Protein AF-0000000068983207 (afdb_homodimer)

Organism: NCBI:txid743974

Sequence (428 aa):
MNTSAKAQSQTPKFISFEGTEGVGKTTAIDGFCRYLTSQGIEHVRTREPGGADVAEVVREILLNKNNTLHDDTELLLMFAARADHLHKTILPALAAGKWVVCDRFIDSTVAYQGFGRFDGDAAALHKIELLIANFVPRLPDVTLWLDLDVATGMARAAKRSQADRFESLDTSFFDRVYQGLLHQFNHAPTRIRRIDAIGETDEVLARIIGAVGVMNTSAKAQSQTPKFISFEGTEGVGKTTAIDGFCRYLTSQGIEHVRTREPGGADVAEVVREILLNKNNTLHDDTELLLMFAARADHLHKTILPALAAGKWVVCDRFIDSTVAYQGFGRFDGDAAALHKIELLIANFVPRLPDVTLWLDLDVATGMARAAKRSQADRFESLDTSFFDRVYQGLLHQFNHAPTRIRRIDAIGETDEVLARIIGAVGV

Structure (mmCIF, N/CA/C/O backbone):
data_AF-0000000068983207-model_v1
#
loop_
_entity.id
_entity.type
_entity.pdbx_description
1 polymer 'Thymidylate kinase'
#
loop_
_atom_site.group_PDB
_atom_site.id
_atom_site.type_symbol
_atom_site.label_atom_id
_atom_site.label_alt_id
_atom_site.label_comp_id
_atom_site.label_asym_id
_atom_site.label_entity_id
_atom_site.label_seq_id
_atom_site.pdbx_PDB_ins_code
_atom_site.Cartn_x
_atom_site.Cartn_y
_atom_site.Cartn_z
_atom_site.occupancy
_atom_site.B_iso_or_equiv
_atom_site.auth_seq_id
_atom_site.auth_comp_id
_atom_site.auth_asym_id
_atom_site.auth_atom_id
_atom_site.pdbx_PDB_model_num
ATOM 1 N N . MET A 1 1 ? 33.469 45.906 9.492 1 32.06 1 MET A N 1
ATOM 2 C CA . MET A 1 1 ? 33.281 44.688 10.273 1 32.06 1 MET A CA 1
ATOM 3 C C . MET A 1 1 ? 31.906 44.062 10.008 1 32.06 1 MET A C 1
ATOM 5 O O . MET A 1 1 ? 30.891 44.562 10.5 1 32.06 1 MET A O 1
ATOM 9 N N . ASN A 1 2 ? 31.625 43.719 8.766 1 32.72 2 ASN A N 1
ATOM 10 C CA . ASN A 1 2 ? 30.438 43.188 8.086 1 32.72 2 ASN A CA 1
ATOM 11 C C . ASN A 1 2 ? 29.891 41.938 8.773 1 32.72 2 ASN A C 1
ATOM 13 O O . ASN A 1 2 ? 30.516 40.875 8.734 1 32.72 2 ASN A O 1
ATOM 17 N N . THR A 1 3 ? 29.344 42.094 10.031 1 34.56 3 THR A N 1
ATOM 18 C CA . THR A 1 3 ? 28.734 41.062 10.82 1 34.56 3 THR A CA 1
ATOM 19 C C . THR A 1 3 ? 27.812 40.188 9.945 1 34.56 3 THR A C 1
ATOM 21 O O . THR A 1 3 ? 26.812 40.656 9.43 1 34.56 3 THR A O 1
ATOM 24 N N . SER A 1 4 ? 28.406 39.438 9.109 1 37.59 4 SER A N 1
ATOM 25 C CA . SER A 1 4 ? 27.625 38.406 8.43 1 37.59 4 SER A CA 1
ATOM 26 C C . SER A 1 4 ? 26.656 37.719 9.391 1 37.59 4 SER A C 1
ATOM 28 O O . SER A 1 4 ? 27.078 37.156 10.398 1 37.59 4 SER A O 1
ATOM 30 N N . ALA A 1 5 ? 25.578 38.312 9.805 1 33.5 5 ALA A N 1
ATOM 31 C CA . ALA A 1 5 ? 24.516 37.594 10.508 1 33.5 5 ALA A CA 1
ATOM 32 C C . ALA A 1 5 ? 24.469 36.125 10.102 1 33.5 5 ALA A C 1
ATOM 34 O O . ALA A 1 5 ? 24.125 35.812 8.961 1 33.5 5 ALA A O 1
ATOM 35 N N . LYS A 1 6 ? 25.344 35.312 10.477 1 43 6 LYS A N 1
ATOM 36 C CA . LYS A 1 6 ? 25.188 33.875 10.398 1 43 6 LYS A CA 1
ATOM 37 C C . LYS A 1 6 ? 23.734 33.469 10.594 1 43 6 LYS A C 1
ATOM 39 O O . LYS A 1 6 ? 23.172 33.688 11.664 1 43 6 LYS A O 1
ATOM 44 N N . ALA A 1 7 ? 22.875 33.531 9.547 1 41.88 7 ALA A N 1
ATOM 45 C CA . ALA A 1 7 ? 21.531 32.969 9.609 1 41.88 7 ALA A CA 1
ATOM 46 C C . ALA A 1 7 ? 21.453 31.891 10.688 1 41.88 7 ALA A C 1
ATOM 48 O O . ALA A 1 7 ? 22.234 30.938 10.68 1 41.88 7 ALA A O 1
ATOM 49 N N . GLN A 1 8 ? 21.234 32.125 11.891 1 45.5 8 GLN A N 1
ATOM 50 C CA . GLN A 1 8 ? 21.078 31.125 12.953 1 45.5 8 GLN A CA 1
ATOM 51 C C . GLN A 1 8 ? 20.469 29.828 12.414 1 45.5 8 GLN A C 1
ATOM 53 O O . GLN A 1 8 ? 19.359 29.828 11.883 1 45.5 8 GLN A O 1
ATOM 58 N N . SER A 1 9 ? 21.266 28.953 11.789 1 53.84 9 SER A N 1
ATOM 59 C CA . SER A 1 9 ? 20.969 27.688 11.117 1 53.84 9 SER A CA 1
ATOM 60 C C . SER A 1 9 ? 19.875 26.906 11.844 1 53.84 9 SER A C 1
ATOM 62 O O . SER A 1 9 ? 20.109 26.344 12.914 1 53.84 9 SER A O 1
ATOM 64 N N . GLN A 1 10 ? 18.594 27.359 12.008 1 70.38 10 GLN A N 1
ATOM 65 C CA . GLN A 1 10 ? 17.484 26.672 12.688 1 70.38 10 GLN A CA 1
ATOM 66 C C . GLN A 1 10 ? 17.266 25.281 12.102 1 70.38 10 GLN A C 1
ATOM 68 O O . GLN A 1 10 ? 17.438 25.062 10.898 1 70.38 10 GLN A O 1
ATOM 73 N N . THR A 1 11 ? 17.328 24.156 12.969 1 90 11 THR A N 1
ATOM 74 C CA . THR A 1 11 ? 16.984 22.781 12.609 1 90 11 THR A CA 1
ATOM 75 C C . THR A 1 11 ? 15.672 22.734 11.836 1 90 11 THR A C 1
ATOM 77 O O . THR A 1 11 ? 14.672 23.312 12.258 1 90 11 THR A O 1
ATOM 80 N N . PRO A 1 12 ? 15.719 22.25 10.609 1 96.38 12 PRO A N 1
ATOM 81 C CA . PRO A 1 12 ? 14.484 22.172 9.82 1 96.38 12 PRO A CA 1
ATOM 82 C C . PRO A 1 12 ? 13.375 21.406 10.539 1 96.38 12 PRO A C 1
ATOM 84 O O . PRO A 1 12 ? 13.641 20.422 11.219 1 96.38 12 PRO A O 1
ATOM 87 N N . LYS A 1 13 ? 12.203 21.922 10.367 1 97.88 13 LYS A N 1
ATOM 88 C CA . LYS A 1 13 ? 11.055 21.281 10.992 1 97.88 13 LYS A CA 1
ATOM 89 C C . LYS A 1 13 ? 10.125 20.656 9.953 1 97.88 13 LYS A C 1
ATOM 91 O O . LYS A 1 13 ? 9.914 21.234 8.883 1 97.88 13 LYS A O 1
ATOM 96 N N . PHE A 1 14 ? 9.633 19.531 10.242 1 98.81 14 PHE A N 1
ATOM 97 C CA . PHE A 1 14 ? 8.523 18.922 9.523 1 98.81 14 PHE A CA 1
ATOM 98 C C . PHE A 1 14 ? 7.203 19.188 10.234 1 98.81 14 PHE A C 1
ATOM 100 O O . PHE A 1 14 ? 6.965 18.672 11.328 1 98.81 14 PHE A O 1
ATOM 107 N N . ILE A 1 15 ? 6.34 19.969 9.586 1 98.81 15 ILE A N 1
ATOM 108 C CA . ILE A 1 15 ? 5.086 20.406 10.195 1 98.81 15 ILE A CA 1
ATOM 109 C C . ILE A 1 15 ? 3.906 19.906 9.359 1 98.81 15 ILE A C 1
ATOM 111 O O . ILE A 1 15 ? 3.867 20.109 8.148 1 98.81 15 ILE A O 1
ATOM 115 N N . SER A 1 16 ? 3.004 19.219 9.992 1 98.88 16 SER A N 1
ATOM 116 C CA . SER A 1 16 ? 1.784 18.828 9.289 1 98.88 16 SER A CA 1
ATOM 117 C C . SER A 1 16 ? 0.574 19.578 9.828 1 98.88 16 SER A C 1
ATOM 119 O O . SER A 1 16 ? 0.555 19.984 10.992 1 98.88 16 SER A O 1
ATOM 121 N N . PHE A 1 17 ? -0.386 19.828 8.938 1 98.81 17 PHE A N 1
ATOM 122 C CA . PHE A 1 17 ? -1.668 20.422 9.297 1 98.81 17 PHE A CA 1
ATOM 123 C C . PHE A 1 17 ? -2.789 19.391 9.203 1 98.81 17 PHE A C 1
ATOM 125 O O . PHE A 1 17 ? -2.869 18.641 8.227 1 98.81 17 PHE A O 1
ATOM 132 N N . GLU A 1 18 ? -3.594 19.359 10.211 1 98.75 18 GLU A N 1
ATOM 133 C CA . GLU A 1 18 ? -4.727 18.438 10.25 1 98.75 18 GLU A CA 1
ATOM 134 C C . GLU A 1 18 ? -6.027 19.172 10.57 1 98.75 18 GLU A C 1
ATOM 136 O O . GLU A 1 18 ? -6 20.281 11.117 1 98.75 18 GLU A O 1
ATOM 141 N N . GLY A 1 19 ? -7.102 18.547 10.273 1 97.25 19 GLY A N 1
ATOM 142 C CA . GLY A 1 19 ? -8.438 19.062 10.516 1 97.25 19 GLY A CA 1
ATOM 143 C C . GLY A 1 19 ? -9.492 18.469 9.602 1 97.25 19 GLY A C 1
ATOM 144 O O . GLY A 1 19 ? -9.164 17.938 8.531 1 97.25 19 GLY A O 1
ATOM 145 N N . THR A 1 20 ? -10.734 18.547 10.031 1 94.69 20 THR A N 1
ATOM 146 C CA . THR A 1 20 ? -11.844 18.078 9.211 1 94.69 20 THR A CA 1
ATOM 147 C C . THR A 1 20 ? -12.156 19.078 8.102 1 94.69 20 THR A C 1
ATOM 149 O O . THR A 1 20 ? -11.359 19.969 7.828 1 94.69 20 THR A O 1
ATOM 152 N N . GLU A 1 21 ? -13.172 18.891 7.398 1 90.31 21 GLU A N 1
ATOM 153 C CA . GLU A 1 21 ? -13.539 19.719 6.258 1 90.31 21 GLU A CA 1
ATOM 154 C C . GLU A 1 21 ? -13.906 21.141 6.707 1 90.31 21 GLU A C 1
ATOM 156 O O . GLU A 1 21 ? -14.562 21.312 7.738 1 90.31 21 GLU A O 1
ATOM 161 N N . GLY A 1 22 ? -13.438 22.109 5.977 1 91.62 22 GLY A N 1
ATOM 162 C CA . GLY A 1 22 ? -13.891 23.484 6.148 1 91.62 22 GLY A CA 1
ATOM 163 C C . GLY A 1 22 ? -13.242 24.188 7.324 1 91.62 22 GLY A C 1
ATOM 164 O O . GLY A 1 22 ? -13.656 25.281 7.703 1 91.62 22 GLY A O 1
ATOM 165 N N . VAL A 1 23 ? -12.227 23.625 7.863 1 94.94 23 VAL A N 1
ATOM 166 C CA . VAL A 1 23 ? -11.641 24.203 9.07 1 94.94 23 VAL A CA 1
ATOM 167 C C . VAL A 1 23 ? -10.719 25.359 8.703 1 94.94 23 VAL A C 1
ATOM 169 O O . VAL A 1 23 ? -10.242 26.078 9.578 1 94.94 23 VAL A O 1
ATOM 172 N N . GLY A 1 24 ? -10.383 25.516 7.441 1 94.81 24 GLY A N 1
ATOM 173 C CA . GLY A 1 24 ? -9.57 26.641 6.992 1 94.81 24 GLY A CA 1
ATOM 174 C C . GLY A 1 24 ? -8.102 26.297 6.859 1 94.81 24 GLY A C 1
ATOM 175 O O . GLY A 1 24 ? -7.234 27.141 7.062 1 94.81 24 GLY A O 1
ATOM 176 N N . LYS A 1 25 ? -7.766 25.016 6.57 1 96.38 25 LYS A N 1
ATOM 177 C CA . LYS A 1 25 ? -6.383 24.562 6.48 1 96.38 25 LYS A CA 1
ATOM 178 C C . LYS A 1 25 ? -5.625 25.312 5.391 1 96.38 25 LYS A C 1
ATOM 180 O O . LYS A 1 25 ? -4.496 25.766 5.605 1 96.38 25 LYS A O 1
ATOM 185 N N . THR A 1 26 ? -6.242 25.422 4.188 1 96.62 26 THR A N 1
ATOM 186 C CA . THR A 1 26 ? -5.57 26.062 3.061 1 96.62 26 THR A CA 1
ATOM 187 C C . THR A 1 26 ? -5.164 27.5 3.412 1 96.62 26 THR A C 1
ATOM 189 O O . THR A 1 26 ? -4.016 27.891 3.193 1 96.62 26 THR A O 1
ATOM 192 N N . THR A 1 27 ? -6.09 28.25 3.949 1 96.88 27 THR A N 1
ATOM 193 C CA . THR A 1 27 ? -5.828 29.625 4.352 1 96.88 27 THR A CA 1
ATOM 194 C C . THR A 1 27 ? -4.738 29.688 5.418 1 96.88 27 THR A C 1
ATOM 196 O O . THR A 1 27 ? -3.834 30.516 5.348 1 96.88 27 THR A O 1
ATOM 199 N N . ALA A 1 28 ? -4.863 28.828 6.383 1 97.88 28 ALA A N 1
ATOM 200 C CA . ALA A 1 28 ? -3.893 28.781 7.473 1 97.88 28 ALA A CA 1
ATOM 201 C C . ALA A 1 28 ? -2.494 28.453 6.953 1 97.88 28 ALA A C 1
ATOM 203 O O . ALA A 1 28 ? -1.518 29.109 7.328 1 97.88 28 ALA A O 1
ATOM 204 N N . ILE A 1 29 ? -2.361 27.453 6.09 1 98.56 29 ILE A N 1
ATOM 205 C CA . ILE A 1 29 ? -1.082 27.016 5.539 1 98.56 29 ILE A CA 1
ATOM 206 C C . ILE A 1 29 ? -0.483 28.125 4.684 1 98.56 29 ILE A C 1
ATOM 208 O O . ILE A 1 29 ? 0.716 28.406 4.762 1 98.56 29 ILE A O 1
ATOM 212 N N . ASP A 1 30 ? -1.329 28.766 3.869 1 98.44 30 ASP A N 1
ATOM 213 C CA . ASP A 1 30 ? -0.879 29.891 3.057 1 98.44 30 ASP A CA 1
ATOM 214 C C . ASP A 1 30 ? -0.258 30.969 3.926 1 98.44 30 ASP A C 1
ATOM 216 O O . ASP A 1 30 ? 0.834 31.469 3.633 1 98.44 30 ASP A O 1
ATOM 220 N N . GLY A 1 31 ? -0.972 31.406 4.914 1 98.44 31 GLY A N 1
ATOM 221 C CA . GLY A 1 31 ? -0.479 32.406 5.832 1 98.44 31 GLY A CA 1
ATOM 222 C C . GLY A 1 31 ? 0.811 32.031 6.523 1 98.44 31 GLY A C 1
ATOM 223 O O . GLY A 1 31 ? 1.734 32.844 6.641 1 98.44 31 GLY A O 1
ATOM 224 N N . PHE A 1 32 ? 0.891 30.797 6.996 1 98.56 32 PHE A N 1
ATOM 225 C CA . PHE A 1 32 ? 2.066 30.297 7.703 1 98.56 32 PHE A CA 1
ATOM 226 C C . PHE A 1 32 ? 3.283 30.281 6.781 1 98.56 32 PHE A C 1
ATOM 228 O O . PHE A 1 32 ? 4.379 30.672 7.188 1 98.56 32 PHE A O 1
ATOM 235 N N . CYS A 1 33 ? 3.072 29.797 5.531 1 98.69 33 CYS A N 1
ATOM 236 C CA . CYS A 1 33 ? 4.16 29.781 4.562 1 98.69 33 CYS A CA 1
ATOM 237 C C . CYS A 1 33 ? 4.648 31.188 4.258 1 98.69 33 CYS A C 1
ATOM 239 O O . CYS A 1 33 ? 5.852 31.422 4.137 1 98.69 33 CYS A O 1
ATOM 241 N N . ARG A 1 34 ? 3.732 32.125 4.121 1 98.31 34 ARG A N 1
ATOM 242 C CA . ARG A 1 34 ? 4.125 33.531 3.934 1 98.31 34 ARG A CA 1
ATOM 243 C C . ARG A 1 34 ? 4.953 34.031 5.113 1 98.31 34 ARG A C 1
ATOM 245 O O . ARG A 1 34 ? 5.934 34.75 4.93 1 98.31 34 ARG A O 1
ATOM 252 N N . TYR A 1 35 ? 4.535 33.688 6.266 1 97.75 35 TYR A N 1
ATOM 253 C CA . TYR A 1 35 ? 5.266 34.062 7.469 1 97.75 35 TYR A CA 1
ATOM 254 C C . TYR A 1 35 ? 6.68 33.5 7.449 1 97.75 35 TYR A C 1
ATOM 256 O O . TYR A 1 35 ? 7.648 34.188 7.711 1 97.75 35 TYR A O 1
ATOM 264 N N . LEU A 1 36 ? 6.789 32.156 7.168 1 97.81 36 LEU A N 1
ATOM 265 C CA . LEU A 1 36 ? 8.102 31.547 7.098 1 97.81 36 LEU A CA 1
ATOM 266 C C . LEU A 1 36 ? 9.008 32.281 6.117 1 97.81 36 LEU A C 1
ATOM 268 O O . LEU A 1 36 ? 10.172 32.531 6.418 1 97.81 36 LEU A O 1
ATOM 272 N N . THR A 1 37 ? 8.43 32.594 4.969 1 97.88 37 THR A N 1
ATOM 273 C CA . THR A 1 37 ? 9.18 33.344 3.959 1 97.88 37 THR A CA 1
ATOM 274 C C . THR A 1 37 ? 9.664 34.688 4.508 1 97.88 37 THR A C 1
ATOM 276 O O . THR A 1 37 ? 10.812 35.062 4.301 1 97.88 37 THR A O 1
ATOM 279 N N . SER A 1 38 ? 8.812 35.375 5.203 1 97.31 38 SER A N 1
ATOM 280 C CA . SER A 1 38 ? 9.148 36.656 5.766 1 97.31 38 SER A CA 1
ATOM 281 C C . SER A 1 38 ? 10.258 36.531 6.809 1 97.31 38 SER A C 1
ATOM 283 O O . SER A 1 38 ? 10.992 37.5 7.055 1 97.31 38 SER A O 1
ATOM 285 N N . GLN A 1 39 ? 10.406 35.406 7.41 1 96.06 39 GLN A N 1
ATOM 286 C CA . GLN A 1 39 ? 11.43 35.156 8.414 1 96.06 39 GLN A CA 1
ATOM 287 C C . GLN A 1 39 ? 12.711 34.625 7.777 1 96.06 39 GLN A C 1
ATOM 289 O O . GLN A 1 39 ? 13.68 34.312 8.477 1 96.06 39 GLN A O 1
ATOM 294 N N . GLY A 1 40 ? 12.688 34.406 6.492 1 96.12 40 GLY A N 1
ATOM 295 C CA . GLY A 1 40 ? 13.852 33.906 5.781 1 96.12 40 GLY A CA 1
ATOM 296 C C . GLY A 1 40 ? 14.039 32.406 5.945 1 96.12 40 GLY A C 1
ATOM 297 O O . GLY A 1 40 ? 15.148 31.891 5.785 1 96.12 40 GLY A O 1
ATOM 298 N N . ILE A 1 41 ? 12.977 31.703 6.34 1 96.88 41 ILE A N 1
ATOM 299 C CA . ILE A 1 41 ? 13.039 30.25 6.523 1 96.88 41 ILE A CA 1
ATOM 300 C C . ILE A 1 41 ? 12.656 29.547 5.227 1 96.88 41 ILE A C 1
ATOM 302 O O . ILE A 1 41 ? 11.516 29.656 4.77 1 96.88 41 ILE A O 1
ATOM 306 N N . GLU A 1 42 ? 13.625 28.906 4.602 1 97.94 42 GLU A N 1
ATOM 307 C CA . GLU A 1 42 ? 13.344 28.109 3.406 1 97.94 42 GLU A CA 1
ATOM 308 C C . GLU A 1 42 ? 12.445 26.922 3.727 1 97.94 42 GLU A C 1
ATOM 310 O O . GLU A 1 42 ? 12.617 26.266 4.75 1 97.94 42 GLU A O 1
ATOM 315 N N . HIS A 1 43 ? 11.422 26.719 2.875 1 98.5 43 HIS A N 1
ATOM 316 C CA . HIS A 1 43 ? 10.484 25.641 3.162 1 98.5 43 HIS A CA 1
ATOM 317 C C . HIS A 1 43 ? 9.859 25.094 1.879 1 98.5 43 HIS A C 1
ATOM 319 O O . HIS A 1 43 ? 9.906 25.75 0.835 1 98.5 43 HIS A O 1
ATOM 325 N N . VAL A 1 44 ? 9.391 23.828 1.979 1 98.75 44 VAL A N 1
ATOM 326 C CA . VAL A 1 44 ? 8.602 23.172 0.941 1 98.75 44 VAL A CA 1
ATOM 327 C C . VAL A 1 44 ? 7.164 22.984 1.423 1 98.75 44 VAL A C 1
ATOM 329 O O . VAL A 1 44 ? 6.934 22.531 2.543 1 98.75 44 VAL A O 1
ATOM 332 N N . ARG A 1 45 ? 6.211 23.469 0.65 1 98.81 45 ARG A N 1
ATOM 333 C CA . ARG A 1 45 ? 4.797 23.188 0.885 1 98.81 45 ARG A CA 1
ATOM 334 C C . ARG A 1 45 ? 4.344 21.953 0.114 1 98.81 45 ARG A C 1
ATOM 336 O O . ARG A 1 45 ? 4.629 21.828 -1.078 1 98.81 45 ARG A O 1
ATOM 343 N N . THR A 1 46 ? 3.664 21.016 0.725 1 98.81 46 THR A N 1
ATOM 344 C CA . THR A 1 46 ? 3.223 19.781 0.075 1 98.81 46 THR A CA 1
ATOM 345 C C . THR A 1 46 ? 1.917 19.297 0.69 1 98.81 46 THR A C 1
ATOM 347 O O . THR A 1 46 ? 1.291 20 1.485 1 98.81 46 THR A O 1
ATOM 350 N N . ARG A 1 47 ? 1.442 18.125 0.202 1 98.69 47 ARG A N 1
ATOM 351 C CA . ARG A 1 47 ? 0.1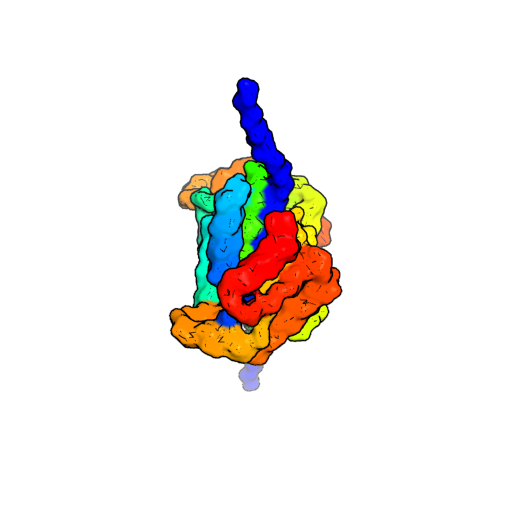6 17.594 0.663 1 98.69 47 ARG A CA 1
ATOM 352 C C . ARG A 1 47 ? 0.084 16.094 0.47 1 98.69 47 ARG A C 1
ATOM 354 O O . ARG A 1 47 ? 0.77 15.531 -0.39 1 98.69 47 ARG A O 1
ATOM 361 N N . GLU A 1 48 ? -0.785 15.516 1.341 1 98.44 48 GLU A N 1
ATOM 362 C CA . GLU A 1 48 ? -1.113 14.102 1.166 1 98.44 48 GLU A CA 1
ATOM 363 C C . GLU A 1 48 ? -2.617 13.906 1.008 1 98.44 48 GLU A C 1
ATOM 365 O O . GLU A 1 48 ? -3.414 14.641 1.599 1 98.44 48 GLU A O 1
ATOM 370 N N . PRO A 1 49 ? -3.053 12.852 0.326 1 98.06 49 PRO A N 1
ATOM 371 C CA . PRO A 1 49 ? -2.17 12.102 -0.57 1 98.06 49 PRO A CA 1
ATOM 372 C C . PRO A 1 49 ? -1.649 12.945 -1.729 1 98.06 49 PRO A C 1
ATOM 374 O O . PRO A 1 49 ? -2.332 13.867 -2.18 1 98.06 49 PRO A O 1
ATOM 377 N N . GLY A 1 50 ? -0.516 12.688 -2.256 1 98.31 50 GLY A N 1
ATOM 378 C CA . GLY A 1 50 ? 0.17 13.445 -3.291 1 98.31 50 GLY A CA 1
ATOM 379 C C . GLY A 1 50 ? 1.571 13.867 -2.891 1 98.31 50 GLY A C 1
ATOM 380 O O . GLY A 1 50 ? 2.158 13.297 -1.968 1 98.31 50 GLY A O 1
ATOM 381 N N . GLY A 1 51 ? 2.113 14.852 -3.629 1 98.38 51 GLY A N 1
ATOM 382 C CA . GLY A 1 51 ? 3.357 15.484 -3.215 1 98.38 51 GLY A CA 1
ATOM 383 C C . GLY A 1 51 ? 4.57 14.938 -3.938 1 98.38 51 GLY A C 1
ATOM 384 O O . GLY A 1 51 ? 5.68 15.453 -3.779 1 98.38 51 GLY A O 1
ATOM 385 N N . ALA A 1 52 ? 4.398 13.898 -4.723 1 98.38 52 ALA A N 1
ATOM 386 C CA . ALA A 1 52 ? 5.43 13.32 -5.578 1 98.38 52 ALA A CA 1
ATOM 387 C C . ALA A 1 52 ? 4.812 12.641 -6.801 1 98.38 52 ALA A C 1
ATOM 389 O O . ALA A 1 52 ? 3.596 12.453 -6.863 1 98.38 52 ALA A O 1
ATOM 390 N N . ASP A 1 53 ? 5.57 12.289 -7.797 1 97.25 53 ASP A N 1
ATOM 391 C CA . ASP A 1 53 ? 5.062 11.859 -9.094 1 97.25 53 ASP A CA 1
ATOM 392 C C . ASP A 1 53 ? 4.148 10.648 -8.953 1 97.25 53 ASP A C 1
ATOM 394 O O . ASP A 1 53 ? 2.998 10.68 -9.398 1 97.25 53 ASP A O 1
ATOM 398 N N . VAL A 1 54 ? 4.609 9.586 -8.344 1 98 54 VAL A N 1
ATOM 399 C CA . VAL A 1 54 ? 3.803 8.383 -8.188 1 98 54 VAL A CA 1
ATOM 400 C C . VAL A 1 54 ? 2.664 8.648 -7.203 1 98 54 VAL A C 1
ATOM 402 O O . VAL A 1 54 ? 1.54 8.18 -7.406 1 98 54 VAL A O 1
ATOM 405 N N . ALA A 1 55 ? 2.965 9.383 -6.156 1 98.62 55 ALA A N 1
ATOM 406 C CA . ALA A 1 55 ? 1.948 9.727 -5.164 1 98.62 55 ALA A CA 1
ATOM 407 C C . ALA A 1 55 ? 0.772 10.453 -5.812 1 98.62 55 ALA A C 1
ATOM 409 O O . ALA A 1 55 ? -0.378 10.266 -5.41 1 98.62 55 ALA A O 1
ATOM 410 N N . GLU A 1 56 ? 1.023 11.297 -6.801 1 98.38 56 GLU A N 1
ATOM 411 C CA . GLU A 1 56 ? -0.043 12.023 -7.488 1 98.38 56 GLU A CA 1
ATOM 412 C C . GLU A 1 56 ? -0.917 11.07 -8.305 1 98.38 56 GLU A C 1
ATOM 414 O O . GLU A 1 56 ? -2.133 11.258 -8.391 1 98.38 56 GLU A O 1
ATOM 419 N N . VAL A 1 57 ? -0.324 10.109 -8.922 1 97.62 57 VAL A N 1
ATOM 420 C CA . VAL A 1 57 ? -1.087 9.109 -9.664 1 97.62 57 VAL A CA 1
ATOM 421 C C . VAL A 1 57 ? -1.984 8.328 -8.711 1 97.62 57 VAL A C 1
ATOM 423 O O . VAL A 1 57 ? -3.164 8.109 -8.992 1 97.62 57 VAL A O 1
ATOM 426 N N . VAL A 1 58 ? -1.399 7.953 -7.582 1 98.38 58 VAL A N 1
ATOM 427 C CA . VAL A 1 58 ? -2.156 7.195 -6.586 1 98.38 58 VAL A CA 1
ATOM 428 C C . VAL A 1 58 ? -3.283 8.062 -6.027 1 98.38 58 VAL A C 1
ATOM 430 O O . VAL A 1 58 ? -4.379 7.566 -5.762 1 98.38 58 VAL A O 1
ATOM 433 N N . ARG A 1 59 ? -3.002 9.344 -5.832 1 97.94 59 ARG A N 1
ATOM 434 C CA . ARG A 1 59 ? -4.023 10.289 -5.379 1 97.94 59 ARG A CA 1
ATOM 435 C C . ARG A 1 59 ? -5.246 10.25 -6.289 1 97.94 59 ARG A C 1
ATOM 437 O O . ARG A 1 59 ? -6.383 10.242 -5.809 1 97.94 59 ARG A O 1
ATOM 444 N N . GLU A 1 60 ? -4.992 10.195 -7.559 1 97.44 60 GLU A N 1
ATOM 445 C CA . GLU A 1 60 ? -6.098 10.141 -8.508 1 97.44 60 GLU A CA 1
ATOM 446 C C . GLU A 1 60 ? -6.949 8.891 -8.297 1 97.44 60 GLU A C 1
ATOM 448 O O . GLU A 1 60 ? -8.172 8.938 -8.422 1 97.44 60 GLU A O 1
ATOM 453 N N . ILE A 1 61 ? -6.309 7.793 -8.016 1 97.44 61 ILE A N 1
ATOM 454 C CA . ILE A 1 61 ? -7.031 6.555 -7.738 1 97.44 61 ILE A CA 1
ATOM 455 C C . ILE A 1 61 ? -7.887 6.723 -6.484 1 97.44 61 ILE A C 1
ATOM 457 O O . ILE A 1 61 ? -9.07 6.383 -6.484 1 97.44 61 ILE A O 1
ATOM 461 N N . LEU A 1 62 ? -7.312 7.262 -5.43 1 97.25 62 LEU A N 1
ATOM 462 C CA . LEU A 1 62 ? -7.93 7.375 -4.113 1 97.25 62 LEU A CA 1
ATOM 463 C C . LEU A 1 62 ? -9.125 8.328 -4.148 1 97.25 62 LEU A C 1
ATOM 465 O O . LEU A 1 62 ? -10.117 8.109 -3.457 1 97.25 62 LEU A O 1
ATOM 469 N N . LEU A 1 63 ? -8.984 9.383 -4.992 1 95.56 63 LEU A N 1
ATOM 470 C CA . LEU A 1 63 ? -9.984 10.445 -4.961 1 95.56 63 LEU A CA 1
ATOM 471 C C . LEU A 1 63 ? -11.078 10.195 -5.992 1 95.56 63 LEU A C 1
ATOM 473 O O . LEU A 1 63 ? -12.117 10.859 -5.977 1 95.56 63 LEU A O 1
ATOM 477 N N . ASN A 1 64 ? -10.844 9.203 -6.898 1 93.69 64 ASN A N 1
ATOM 478 C CA . ASN A 1 64 ? -11.805 8.906 -7.953 1 93.69 64 ASN A CA 1
ATOM 479 C C . ASN A 1 64 ? -13.102 8.336 -7.383 1 93.69 64 ASN A C 1
ATOM 481 O O . ASN A 1 64 ? -13.125 7.207 -6.887 1 93.69 64 ASN A O 1
ATOM 485 N N . LYS A 1 65 ? -14.203 8.992 -7.562 1 90.31 65 LYS A N 1
ATOM 486 C CA . LYS A 1 65 ? -15.5 8.633 -6.992 1 90.31 65 LYS A CA 1
ATOM 487 C C . LYS A 1 65 ? -16.047 7.355 -7.629 1 90.31 65 LYS A C 1
ATOM 489 O O . LYS A 1 65 ? -16.922 6.695 -7.062 1 90.31 65 LYS A O 1
ATOM 494 N N . ASN A 1 66 ? -15.578 7.062 -8.773 1 90.38 66 ASN A N 1
ATOM 495 C CA . ASN A 1 66 ? -16.062 5.887 -9.484 1 90.38 66 ASN A CA 1
ATOM 496 C C . ASN A 1 66 ? -15.375 4.613 -9 1 90.38 66 ASN A C 1
ATOM 498 O O . ASN A 1 66 ? -15.781 3.506 -9.359 1 90.38 66 ASN A O 1
ATOM 502 N N . ASN A 1 67 ? -14.359 4.773 -8.227 1 91.38 67 ASN A N 1
ATOM 503 C CA . ASN A 1 67 ? -13.656 3.605 -7.707 1 91.38 67 ASN A CA 1
ATOM 504 C C . ASN A 1 67 ? -14.297 3.092 -6.422 1 91.38 67 ASN A C 1
ATOM 506 O O . ASN A 1 67 ? -14.609 3.875 -5.523 1 91.38 67 ASN A O 1
ATOM 510 N N . THR A 1 68 ? -14.539 1.818 -6.43 1 91.88 68 THR A N 1
ATOM 511 C CA . THR A 1 68 ? -14.875 1.132 -5.188 1 91.88 68 THR A CA 1
ATOM 512 C C . THR A 1 68 ? -13.648 0.414 -4.621 1 91.88 68 THR A C 1
ATOM 514 O O . THR A 1 68 ? -13.102 -0.487 -5.262 1 91.88 68 THR A O 1
ATOM 517 N N . LEU A 1 69 ? -13.25 0.807 -3.471 1 96 69 LEU A N 1
ATOM 518 C CA . LEU A 1 69 ? -12.047 0.245 -2.867 1 96 69 LEU A CA 1
ATOM 519 C C . LEU A 1 69 ? -12.391 -0.532 -1.6 1 96 69 LEU A C 1
ATOM 521 O O . LEU A 1 69 ? -13.141 -0.049 -0.753 1 96 69 LEU A O 1
ATOM 525 N N . HIS A 1 70 ? -11.867 -1.755 -1.594 1 96.19 70 HIS A N 1
ATOM 526 C CA . HIS A 1 70 ? -11.852 -2.41 -0.292 1 96.19 70 HIS A CA 1
ATOM 527 C C . HIS A 1 70 ? -11.016 -1.62 0.713 1 96.19 70 HIS A C 1
ATOM 529 O O . HIS A 1 70 ? -10.055 -0.952 0.336 1 96.19 70 HIS A O 1
ATOM 535 N N . ASP A 1 71 ? -11.312 -1.696 2.029 1 95.25 71 ASP A N 1
ATOM 536 C CA . ASP A 1 71 ? -10.648 -0.933 3.082 1 95.25 71 ASP A CA 1
ATOM 537 C C . ASP A 1 71 ? -9.141 -1.203 3.09 1 95.25 71 ASP A C 1
ATOM 539 O O . ASP A 1 71 ? -8.344 -0.278 3.236 1 95.25 71 ASP A O 1
ATOM 543 N N . ASP A 1 72 ? -8.773 -2.469 2.916 1 97.38 72 ASP A N 1
ATOM 544 C CA . ASP A 1 72 ? -7.359 -2.824 2.885 1 97.38 72 ASP A CA 1
ATOM 545 C C . ASP A 1 72 ? -6.656 -2.174 1.695 1 97.38 72 ASP A C 1
ATOM 547 O O . ASP A 1 72 ? -5.523 -1.705 1.818 1 97.38 72 ASP A O 1
ATOM 551 N N . THR A 1 73 ? -7.332 -2.156 0.548 1 98.38 73 THR A N 1
ATOM 552 C CA . THR A 1 73 ? -6.766 -1.552 -0.653 1 98.38 73 THR A CA 1
ATOM 553 C C . THR A 1 73 ? -6.539 -0.056 -0.449 1 98.38 73 THR A C 1
ATOM 555 O O . THR A 1 73 ? -5.457 0.458 -0.742 1 98.38 73 THR A O 1
ATOM 558 N N . GLU A 1 74 ? -7.543 0.63 0.062 1 97.75 74 GLU A N 1
ATOM 559 C CA . GLU A 1 74 ? -7.445 2.064 0.319 1 97.75 74 GLU A CA 1
ATOM 560 C C . GLU A 1 74 ? -6.293 2.379 1.268 1 97.75 74 GLU A C 1
ATOM 562 O O . GLU A 1 74 ? -5.488 3.273 0.998 1 97.75 74 GLU A O 1
ATOM 567 N N . LEU A 1 75 ? -6.25 1.635 2.344 1 98.12 75 LEU A N 1
ATOM 568 C CA . LEU A 1 75 ? -5.227 1.866 3.355 1 98.12 75 LEU A CA 1
ATOM 569 C C . LEU A 1 75 ? -3.83 1.687 2.766 1 98.12 75 LEU A C 1
ATOM 571 O O . LEU A 1 75 ? -2.959 2.539 2.951 1 98.12 75 LEU A O 1
ATOM 575 N N . LEU A 1 76 ? -3.637 0.615 2.041 1 98.75 76 LEU A N 1
ATOM 576 C CA . LEU A 1 76 ? -2.334 0.321 1.456 1 98.75 76 LEU A CA 1
ATOM 577 C C . LEU A 1 76 ? -1.968 1.355 0.397 1 98.75 76 LEU A C 1
ATOM 579 O O . LEU A 1 76 ? -0.8 1.731 0.269 1 98.75 76 LEU A O 1
ATOM 583 N N . LEU A 1 77 ? -2.934 1.827 -0.38 1 98.75 77 LEU A N 1
ATOM 584 C CA . LEU A 1 77 ? -2.686 2.885 -1.354 1 98.75 77 LEU A CA 1
ATOM 585 C C . LEU A 1 77 ? -2.268 4.176 -0.657 1 98.75 77 LEU A C 1
A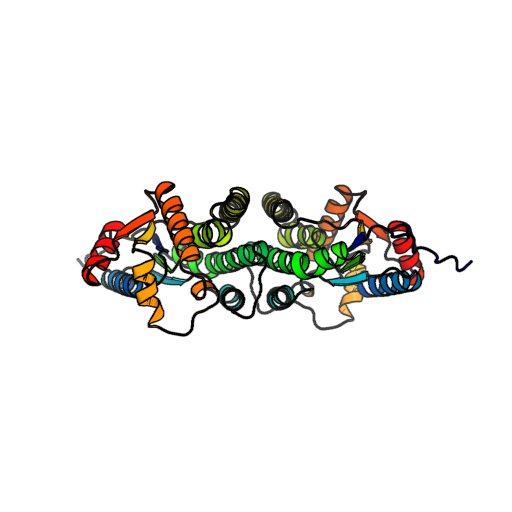TOM 587 O O . LEU A 1 77 ? -1.365 4.875 -1.124 1 98.75 77 LEU A O 1
ATOM 591 N N . MET A 1 78 ? -2.928 4.492 0.45 1 98.62 78 MET A N 1
ATOM 592 C CA . MET A 1 78 ? -2.557 5.68 1.218 1 98.62 78 MET A CA 1
ATOM 593 C C . MET A 1 78 ? -1.092 5.621 1.634 1 98.62 78 MET A C 1
ATOM 595 O O . MET A 1 78 ? -0.358 6.598 1.475 1 98.62 78 MET A O 1
ATOM 599 N N . PHE A 1 79 ? -0.661 4.508 2.074 1 98.88 79 PHE A N 1
ATOM 600 C CA . PHE A 1 79 ? 0.707 4.391 2.566 1 98.88 79 PHE A CA 1
ATOM 601 C C . PHE A 1 79 ? 1.694 4.309 1.409 1 98.88 79 PHE A C 1
ATOM 603 O O . PHE A 1 79 ? 2.836 4.758 1.528 1 98.88 79 PHE A O 1
ATOM 610 N N . ALA A 1 80 ? 1.237 3.715 0.281 1 98.81 80 ALA A N 1
ATOM 611 C CA . ALA A 1 80 ? 2.107 3.723 -0.892 1 98.81 80 ALA A CA 1
ATOM 612 C C . ALA A 1 80 ? 2.375 5.148 -1.369 1 98.81 80 ALA A C 1
ATOM 614 O O . ALA A 1 80 ? 3.516 5.504 -1.671 1 98.81 80 ALA A O 1
ATOM 615 N N . ALA A 1 81 ? 1.33 5.957 -1.451 1 98.81 81 ALA A N 1
ATOM 616 C CA . ALA A 1 81 ? 1.485 7.367 -1.806 1 98.81 81 ALA A CA 1
ATOM 617 C C . ALA A 1 81 ? 2.389 8.086 -0.809 1 98.81 81 ALA A C 1
ATOM 619 O O . ALA A 1 81 ? 3.266 8.859 -1.202 1 98.81 81 ALA A O 1
ATOM 620 N N . ARG A 1 82 ? 2.195 7.809 0.453 1 98.88 82 ARG A N 1
ATOM 621 C CA . ARG A 1 82 ? 2.979 8.445 1.508 1 98.88 82 ARG A CA 1
ATOM 622 C C . ARG A 1 82 ? 4.449 8.055 1.407 1 98.88 82 ARG A C 1
ATOM 624 O O . ARG A 1 82 ? 5.332 8.891 1.595 1 98.88 82 ARG A O 1
ATOM 631 N N . ALA A 1 83 ? 4.715 6.777 1.132 1 98.75 83 ALA A N 1
ATOM 632 C CA . ALA A 1 83 ? 6.102 6.344 0.987 1 98.75 83 ALA A CA 1
ATOM 633 C C . ALA A 1 83 ? 6.793 7.086 -0.156 1 98.75 83 ALA A C 1
ATOM 635 O O . ALA A 1 83 ? 7.93 7.539 -0.013 1 98.75 83 ALA A O 1
ATOM 636 N N . ASP A 1 84 ? 6.113 7.195 -1.237 1 98.75 84 ASP A N 1
ATOM 637 C CA . ASP A 1 84 ? 6.672 7.934 -2.367 1 98.75 84 ASP A CA 1
ATOM 638 C C . ASP A 1 84 ? 6.914 9.398 -2.002 1 98.75 84 ASP A C 1
ATOM 640 O O . ASP A 1 84 ? 7.977 9.945 -2.289 1 98.75 84 ASP A O 1
ATOM 644 N N . HIS A 1 85 ? 5.973 10.016 -1.403 1 98.88 85 HIS A N 1
ATOM 645 C CA . HIS A 1 85 ? 6.016 11.398 -0.958 1 98.88 85 HIS A CA 1
ATOM 646 C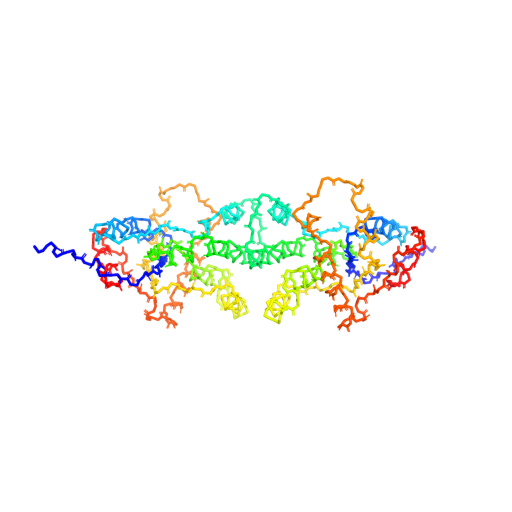 C . HIS A 1 85 ? 7.172 11.633 0.009 1 98.88 85 HIS A C 1
ATOM 648 O O . HIS A 1 85 ? 7.957 12.57 -0.166 1 98.88 85 HIS A O 1
ATOM 654 N N . LEU A 1 86 ? 7.293 10.75 1.002 1 98.81 86 LEU A N 1
ATOM 655 C CA . LEU A 1 86 ? 8.336 10.844 2.018 1 98.81 86 LEU A CA 1
ATOM 656 C C . LEU A 1 86 ? 9.719 10.781 1.383 1 98.81 86 LEU A C 1
ATOM 658 O O . LEU A 1 86 ? 10.555 11.656 1.624 1 98.81 86 LEU A O 1
ATOM 662 N N . HIS A 1 87 ? 9.914 9.867 0.53 1 98.56 87 HIS A N 1
ATOM 663 C CA . HIS A 1 87 ? 11.266 9.57 0.066 1 98.56 87 HIS A CA 1
ATOM 664 C C . HIS A 1 87 ? 11.68 10.516 -1.06 1 98.56 87 HIS A C 1
ATOM 666 O O . HIS A 1 87 ? 12.867 10.797 -1.234 1 98.56 87 HIS A O 1
ATOM 672 N N . LYS A 1 88 ? 10.695 11.078 -1.719 1 98.62 88 LYS A N 1
ATOM 673 C CA . LYS A 1 88 ? 11.055 11.898 -2.871 1 98.62 88 LYS A CA 1
ATOM 674 C C . LYS A 1 88 ? 10.945 13.383 -2.543 1 98.62 88 LYS A C 1
ATOM 676 O O . LYS A 1 88 ? 11.57 14.219 -3.205 1 98.62 88 LYS A O 1
ATOM 681 N N . THR A 1 89 ? 10.125 13.734 -1.524 1 98.81 89 THR A N 1
ATOM 682 C CA . THR A 1 89 ? 9.859 15.156 -1.288 1 98.81 89 THR A CA 1
ATOM 683 C C . THR A 1 89 ? 10.266 15.547 0.13 1 98.81 89 THR A C 1
ATOM 685 O O . THR A 1 89 ? 11.125 16.406 0.32 1 98.81 89 THR A O 1
ATOM 688 N N . ILE A 1 90 ? 9.797 14.867 1.134 1 98.88 90 ILE A N 1
ATOM 689 C CA . ILE A 1 90 ? 9.898 15.328 2.514 1 98.88 90 ILE A CA 1
ATOM 690 C C . ILE A 1 90 ? 11.32 15.125 3.021 1 98.88 90 ILE A C 1
ATOM 692 O O . ILE A 1 90 ? 11.977 16.078 3.469 1 98.88 90 ILE A O 1
ATOM 696 N N . LEU A 1 91 ? 11.812 13.898 2.938 1 98.81 91 LEU A N 1
ATOM 697 C CA . LEU A 1 91 ? 13.117 13.57 3.502 1 98.81 91 LEU A CA 1
ATOM 698 C C . LEU A 1 91 ? 14.227 14.344 2.795 1 98.81 91 LEU A C 1
ATOM 700 O O . LEU A 1 91 ? 15.086 14.945 3.447 1 98.81 91 LEU A O 1
ATOM 704 N N . PRO A 1 92 ? 14.203 14.414 1.431 1 98.69 92 PRO A N 1
ATOM 705 C CA . PRO A 1 92 ? 15.234 15.203 0.763 1 98.69 92 PRO A CA 1
ATOM 706 C C . PRO A 1 92 ? 15.188 16.688 1.147 1 98.69 92 PRO A C 1
ATOM 708 O O . PRO A 1 92 ? 16.234 17.312 1.305 1 98.69 92 PRO A O 1
ATOM 711 N N . ALA A 1 93 ? 14.008 17.281 1.3 1 98.75 93 ALA A N 1
ATOM 712 C CA . ALA A 1 93 ? 13.875 18.672 1.7 1 98.75 93 ALA A CA 1
ATOM 713 C C . ALA A 1 93 ? 14.469 18.906 3.088 1 98.75 93 ALA A C 1
ATOM 715 O O . ALA A 1 93 ? 15.242 19.844 3.291 1 98.75 93 ALA A O 1
ATOM 716 N N . LEU A 1 94 ? 14.164 18.047 4.035 1 98.56 94 LEU A N 1
ATOM 717 C CA . LEU A 1 94 ? 14.672 18.156 5.398 1 98.56 94 LEU A CA 1
ATOM 718 C C . LEU A 1 94 ? 16.188 18.016 5.426 1 98.56 94 LEU A C 1
ATOM 720 O O . LEU A 1 94 ? 16.875 18.766 6.137 1 98.56 94 LEU A O 1
ATOM 724 N N . ALA A 1 95 ? 16.672 17.078 4.641 1 98.06 95 ALA A N 1
ATOM 725 C CA . ALA A 1 95 ? 18.109 16.859 4.559 1 98.06 95 ALA A CA 1
ATOM 726 C C . ALA A 1 95 ? 18.812 18.094 4.004 1 98.06 95 ALA A C 1
ATOM 728 O O . ALA A 1 95 ? 19.969 18.359 4.363 1 98.06 95 ALA A O 1
ATOM 729 N N . ALA A 1 96 ? 18.156 18.859 3.193 1 98.06 96 ALA A N 1
ATOM 730 C CA . ALA A 1 96 ? 18.703 20.062 2.582 1 98.06 96 ALA A CA 1
ATOM 731 C C . ALA A 1 96 ? 18.547 21.281 3.498 1 98.06 96 ALA A C 1
ATOM 733 O O . ALA A 1 96 ? 18.875 22.406 3.115 1 98.06 96 ALA A O 1
ATOM 734 N N . GLY A 1 97 ? 17.969 21.016 4.699 1 97.69 97 GLY A N 1
ATOM 735 C CA . GLY A 1 97 ? 17.844 22.078 5.688 1 97.69 97 GLY A CA 1
ATOM 736 C C . GLY A 1 97 ? 16.578 22.891 5.531 1 97.69 97 GLY A C 1
ATOM 737 O O . GLY A 1 97 ? 16.422 23.938 6.164 1 97.69 97 GLY A O 1
ATOM 738 N N . LYS A 1 98 ? 15.664 22.422 4.652 1 98.56 98 LYS A N 1
ATOM 739 C CA . LYS A 1 98 ? 14.406 23.141 4.426 1 98.56 98 LYS A CA 1
ATOM 740 C C . LYS A 1 98 ? 13.312 22.625 5.352 1 98.56 98 LYS A C 1
ATOM 742 O O . LYS A 1 98 ? 13.234 21.422 5.633 1 98.56 98 LYS A O 1
ATOM 747 N N . TRP A 1 99 ? 12.492 23.516 5.812 1 98.56 99 TRP A N 1
ATOM 748 C CA . TRP A 1 99 ? 11.281 23.094 6.512 1 98.56 99 TRP A CA 1
ATOM 749 C C . TRP A 1 99 ? 10.297 22.453 5.551 1 98.56 99 TRP A C 1
ATOM 751 O O . TRP A 1 99 ? 10.367 22.672 4.336 1 98.56 99 TRP A O 1
ATOM 761 N N . VAL A 1 100 ? 9.477 21.578 6.09 1 98.88 100 VAL A N 1
ATOM 762 C CA . VAL A 1 100 ? 8.398 20.984 5.301 1 98.88 100 VAL A CA 1
ATOM 763 C C . VAL A 1 100 ? 7.055 21.297 5.949 1 98.88 100 VAL A C 1
ATOM 765 O O . VAL A 1 100 ? 6.855 21.031 7.141 1 98.88 100 VAL A O 1
ATOM 768 N N . VAL A 1 101 ? 6.184 21.922 5.211 1 98.88 101 VAL A N 1
ATOM 769 C CA . VAL A 1 101 ? 4.809 22.203 5.605 1 98.88 101 VAL A CA 1
ATOM 770 C C . VAL A 1 101 ? 3.852 21.328 4.785 1 98.88 101 VAL A C 1
ATOM 772 O O . VAL A 1 101 ? 3.711 21.531 3.576 1 98.88 101 VAL A O 1
ATOM 775 N N . CYS A 1 102 ? 3.213 20.422 5.434 1 98.88 102 CYS A N 1
ATOM 776 C CA . CYS A 1 102 ? 2.463 19.391 4.723 1 98.88 102 CYS A CA 1
ATOM 777 C C . CYS A 1 102 ? 0.992 19.422 5.117 1 98.88 102 CYS A C 1
ATOM 779 O O . CYS A 1 102 ? 0.661 19.328 6.301 1 98.88 102 CYS A O 1
ATOM 781 N N . ASP A 1 103 ? 0.091 19.562 4.145 1 98.75 103 ASP A N 1
ATOM 782 C CA . ASP A 1 103 ? -1.339 19.375 4.363 1 98.75 103 ASP A CA 1
ATOM 783 C C . ASP A 1 103 ? -1.67 17.891 4.539 1 98.75 103 ASP A C 1
ATOM 785 O O . ASP A 1 103 ? -1.675 17.125 3.568 1 98.75 103 ASP A O 1
ATOM 789 N N . ARG A 1 104 ? -2.014 17.516 5.734 1 98.69 104 ARG A N 1
ATOM 790 C CA . ARG A 1 104 ? -2.334 16.172 6.184 1 98.69 104 ARG A CA 1
ATOM 791 C C . ARG A 1 104 ? -1.1 15.281 6.156 1 98.69 104 ARG A C 1
ATOM 793 O O . ARG A 1 104 ? -0.135 15.562 5.445 1 98.69 104 ARG A O 1
ATOM 800 N N . PHE A 1 105 ? -1.069 14.234 6.941 1 98.56 105 PHE A N 1
ATOM 801 C CA . PHE A 1 105 ? -0.062 13.18 7.023 1 98.56 105 PHE A CA 1
ATOM 802 C C . PHE A 1 105 ? -0.618 11.953 7.734 1 98.56 105 PHE A C 1
ATOM 804 O O . PHE A 1 105 ? -1.73 11.508 7.441 1 98.56 105 PHE A O 1
ATOM 811 N N . ILE A 1 106 ? 0.102 11.297 8.602 1 98.25 106 ILE A N 1
ATOM 812 C CA . ILE A 1 106 ? -0.271 10.008 9.172 1 98.25 106 ILE A CA 1
ATOM 813 C C . ILE A 1 106 ? -1.489 10.172 10.078 1 98.25 106 ILE A C 1
ATOM 815 O O . ILE A 1 106 ? -2.305 9.258 10.211 1 98.25 106 ILE A O 1
ATOM 819 N N . ASP A 1 107 ? -1.627 11.297 10.734 1 98.44 107 ASP A N 1
ATOM 820 C CA . ASP A 1 107 ? -2.73 11.492 11.672 1 98.44 107 ASP A CA 1
ATOM 821 C C . ASP A 1 107 ? -4.074 11.469 10.945 1 98.44 107 ASP A C 1
ATOM 823 O O . ASP A 1 107 ? -5.078 11.023 11.508 1 98.44 107 ASP A O 1
ATOM 827 N N . SER A 1 108 ? -4.051 11.922 9.711 1 98 108 SER A N 1
ATOM 828 C CA . SER A 1 108 ? -5.238 11.797 8.875 1 98 108 SER A CA 1
ATOM 829 C C . SER A 1 108 ? -5.59 10.336 8.625 1 98 108 SER A C 1
ATOM 831 O O . SER A 1 108 ? -6.77 9.977 8.57 1 98 108 SER A O 1
ATOM 833 N N . THR A 1 109 ? -4.605 9.508 8.43 1 97.88 109 THR A N 1
ATOM 834 C CA . THR A 1 109 ? -4.879 8.102 8.172 1 97.88 109 THR A CA 1
ATOM 835 C C . THR A 1 109 ? -5.566 7.453 9.375 1 97.88 109 THR A C 1
ATOM 837 O O . THR A 1 109 ? -6.535 6.711 9.219 1 97.88 109 THR A O 1
ATOM 840 N N . VAL A 1 110 ? -5.07 7.723 10.57 1 97.81 110 VAL A N 1
ATOM 841 C CA . VAL A 1 110 ? -5.715 7.215 11.781 1 97.81 110 VAL A CA 1
ATOM 842 C C . VAL A 1 110 ? -7.148 7.73 11.859 1 97.81 110 VAL A C 1
ATOM 844 O O . VAL A 1 110 ? -8.07 6.969 12.148 1 97.81 110 VAL A O 1
ATOM 847 N N . ALA A 1 111 ? -7.316 8.977 11.562 1 97.75 111 ALA A N 1
ATOM 848 C CA . ALA A 1 111 ? -8.625 9.609 11.68 1 97.75 111 ALA A CA 1
ATOM 849 C C . ALA A 1 111 ? -9.594 9.062 10.633 1 97.75 111 ALA A C 1
ATOM 851 O O . ALA A 1 111 ? -10.703 8.648 10.969 1 97.75 111 ALA A O 1
ATOM 852 N N . TYR A 1 112 ? -9.203 8.992 9.383 1 96.19 112 TYR A N 1
ATOM 853 C CA . TYR A 1 112 ? -10.094 8.641 8.289 1 96.19 112 TYR A CA 1
ATOM 854 C C . TYR A 1 112 ? -10.234 7.129 8.164 1 96.19 112 TYR A C 1
ATOM 856 O O . TYR A 1 112 ? -11.352 6.605 8.148 1 96.19 112 TYR A O 1
ATOM 864 N N . GLN A 1 113 ? -9.156 6.441 8.109 1 95.62 113 GLN A N 1
ATOM 865 C CA . GLN A 1 113 ? -9.203 4.996 7.895 1 95.62 113 GLN A CA 1
ATOM 866 C C . GLN A 1 113 ? -9.383 4.25 9.211 1 95.62 113 GLN A C 1
ATOM 868 O O . GLN A 1 113 ? -10.008 3.193 9.25 1 95.62 113 GLN A O 1
ATOM 873 N N . GLY A 1 114 ? -8.852 4.738 10.32 1 97 114 GLY A N 1
ATOM 874 C CA . GLY A 1 114 ? -8.992 4.082 11.609 1 97 114 GLY A CA 1
ATOM 875 C C . GLY A 1 114 ? -10.336 4.32 12.266 1 97 114 GLY A C 1
ATOM 876 O O . GLY A 1 114 ? -10.953 3.393 12.789 1 97 114 GLY A O 1
ATOM 877 N N . PHE A 1 115 ? -10.758 5.555 12.18 1 96.5 115 PHE A N 1
ATOM 878 C CA . PHE A 1 115 ? -11.977 5.93 12.891 1 96.5 115 PHE A CA 1
ATOM 879 C C . PHE A 1 115 ? -13.125 6.164 11.906 1 96.5 115 PHE A C 1
ATOM 881 O O . PHE A 1 115 ? -14.203 5.594 12.062 1 96.5 115 PHE A O 1
ATOM 888 N N . GLY A 1 116 ? -12.906 6.934 10.891 1 94.5 116 GLY A N 1
ATOM 889 C CA . GLY A 1 116 ? -13.945 7.176 9.898 1 94.5 116 GLY A CA 1
ATOM 890 C C . GLY A 1 116 ? -14.523 5.902 9.312 1 94.5 116 GLY A C 1
ATOM 891 O O . GLY A 1 116 ? -15.734 5.695 9.344 1 94.5 116 GLY A O 1
ATOM 892 N N . ARG A 1 117 ? -13.648 4.977 8.906 1 91.44 117 ARG A N 1
ATOM 893 C CA . ARG A 1 117 ? -14.078 3.75 8.234 1 91.44 117 ARG A CA 1
ATOM 894 C C . ARG A 1 117 ? -14.422 2.668 9.258 1 91.44 117 ARG A C 1
ATOM 896 O O . ARG A 1 117 ? -15.383 1.919 9.07 1 91.44 117 ARG A O 1
ATOM 903 N N . PHE A 1 118 ? -13.633 2.631 10.43 1 91.75 118 PHE A N 1
ATOM 904 C CA . PHE A 1 118 ? -13.773 1.437 11.25 1 91.75 118 PHE A CA 1
ATOM 905 C C . PHE A 1 118 ? -14.109 1.808 12.695 1 91.75 118 PHE A C 1
ATOM 907 O O . PHE A 1 118 ? -13.977 0.981 13.602 1 91.75 118 PHE A O 1
ATOM 914 N N . ASP A 1 119 ? -14.438 3.018 12.891 1 93.44 119 ASP A N 1
ATOM 915 C CA . ASP A 1 119 ? -14.945 3.5 14.172 1 93.44 119 ASP A CA 1
ATOM 916 C C . ASP A 1 119 ? -13.992 3.131 15.305 1 93.44 119 ASP A C 1
ATOM 918 O O . ASP A 1 119 ? -14.43 2.689 16.375 1 93.44 119 ASP A O 1
ATOM 922 N N . GLY A 1 120 ? -12.742 3.139 14.945 1 94.06 120 GLY A N 1
ATOM 923 C CA . GLY A 1 120 ? -11.727 2.92 15.969 1 94.06 120 GLY A CA 1
ATOM 924 C C . GLY A 1 120 ? -11.531 1.455 16.312 1 94.06 120 GLY A C 1
ATOM 925 O O . GLY A 1 120 ? -11.039 1.124 17.391 1 94.06 120 GLY A O 1
ATOM 926 N N . ASP A 1 121 ? -11.914 0.603 15.438 1 94.81 121 ASP A N 1
ATOM 927 C CA . ASP A 1 121 ? -11.727 -0.834 15.609 1 94.81 121 ASP A CA 1
ATOM 928 C C . ASP A 1 121 ? -10.258 -1.17 15.852 1 94.81 121 ASP A C 1
ATOM 930 O O . ASP A 1 121 ? -9.375 -0.653 15.164 1 94.81 121 ASP A O 1
ATOM 934 N N . ALA A 1 122 ? -10.023 -2.08 16.781 1 95.5 122 ALA A N 1
ATOM 935 C CA . ALA A 1 122 ? -8.672 -2.395 17.234 1 95.5 122 ALA A CA 1
ATOM 936 C C . ALA A 1 122 ? -7.852 -3.012 16.094 1 95.5 122 ALA A C 1
ATOM 938 O O . ALA A 1 122 ? -6.656 -2.738 15.961 1 95.5 122 ALA A O 1
ATOM 939 N N . ALA A 1 123 ? -8.477 -3.861 15.352 1 94.5 123 ALA A N 1
ATOM 940 C CA . ALA A 1 123 ? -7.766 -4.527 14.258 1 94.5 123 ALA A CA 1
ATOM 941 C C . ALA A 1 123 ? -7.336 -3.525 13.195 1 94.5 123 ALA A C 1
ATOM 943 O O . ALA A 1 123 ? -6.219 -3.604 12.672 1 94.5 123 ALA A O 1
ATOM 944 N N . ALA A 1 124 ? -8.195 -2.615 12.891 1 94.62 124 ALA A N 1
ATOM 945 C CA . ALA A 1 124 ? -7.875 -1.576 11.914 1 94.62 124 ALA A CA 1
ATOM 946 C C . ALA A 1 124 ? -6.754 -0.672 12.422 1 94.62 124 ALA A C 1
ATOM 948 O O . ALA A 1 124 ? -5.816 -0.358 11.68 1 94.62 124 ALA A O 1
ATOM 949 N N . LEU A 1 125 ? -6.848 -0.267 13.648 1 97.19 125 LEU A N 1
ATOM 950 C CA . LEU A 1 125 ? -5.828 0.595 14.242 1 97.19 125 LEU A CA 1
ATOM 951 C C . LEU A 1 125 ? -4.48 -0.118 14.297 1 97.19 125 LEU A C 1
ATOM 953 O O . LEU A 1 125 ? -3.436 0.506 14.102 1 97.19 125 LEU A O 1
ATOM 957 N N . HIS A 1 126 ? -4.551 -1.391 14.539 1 97.06 126 HIS A N 1
ATOM 958 C CA . HIS A 1 126 ? -3.326 -2.18 14.578 1 97.06 126 HIS A CA 1
ATOM 959 C C . HIS A 1 126 ? -2.643 -2.199 13.211 1 97.06 126 HIS A C 1
ATOM 961 O O . HIS A 1 126 ? -1.423 -2.045 13.125 1 97.06 126 HIS A O 1
ATOM 967 N N . LYS A 1 127 ? -3.396 -2.387 12.172 1 97.5 127 LYS A N 1
ATOM 968 C CA . LYS A 1 127 ? -2.846 -2.355 10.82 1 97.5 127 LYS A CA 1
ATOM 969 C C . LYS A 1 127 ? -2.172 -1.016 10.531 1 97.5 127 LYS A C 1
ATOM 971 O O . LYS A 1 127 ? -1.077 -0.974 9.969 1 97.5 127 LYS A O 1
ATOM 976 N N . ILE A 1 128 ? -2.826 0.055 10.93 1 98.19 128 ILE A N 1
ATOM 977 C CA . ILE A 1 128 ? -2.307 1.396 10.688 1 98.19 128 ILE A CA 1
ATOM 978 C C . ILE A 1 128 ? -1.013 1.6 11.469 1 98.19 128 ILE A C 1
ATOM 980 O O . ILE A 1 128 ? -0.025 2.105 10.93 1 98.19 128 ILE A O 1
ATOM 984 N N . GLU A 1 129 ? -1.016 1.177 12.711 1 97.44 129 GLU A N 1
ATOM 985 C CA . GLU A 1 129 ? 0.167 1.301 13.555 1 97.44 129 GLU A CA 1
ATOM 986 C C . GLU A 1 129 ? 1.353 0.543 12.961 1 97.44 129 GLU A C 1
ATOM 988 O O . GLU A 1 129 ? 2.479 1.042 12.969 1 97.44 129 GLU A O 1
ATOM 993 N N . LEU A 1 130 ? 1.104 -0.659 12.523 1 97.75 130 LEU A N 1
ATOM 994 C CA . LEU A 1 130 ? 2.146 -1.477 11.914 1 97.75 130 LEU A CA 1
ATOM 995 C C . LEU A 1 130 ? 2.721 -0.792 10.68 1 97.75 130 LEU A C 1
ATOM 997 O O . LEU A 1 130 ? 3.936 -0.797 10.469 1 97.75 130 LEU A O 1
ATOM 1001 N N . LEU A 1 131 ? 1.869 -0.258 9.852 1 98.62 131 LEU A N 1
ATOM 1002 C CA . LEU A 1 131 ? 2.312 0.41 8.633 1 98.62 131 LEU A CA 1
ATOM 1003 C C . LEU A 1 131 ? 3.123 1.66 8.961 1 98.62 131 LEU A C 1
ATOM 1005 O O . LEU A 1 131 ? 4.145 1.929 8.328 1 98.62 131 LEU A O 1
ATOM 1009 N N . ILE A 1 132 ? 2.691 2.439 9.961 1 98.44 132 ILE A N 1
ATOM 1010 C CA . ILE A 1 132 ? 3.43 3.627 10.375 1 98.44 132 ILE A CA 1
ATOM 1011 C C . ILE A 1 132 ? 4.82 3.227 10.867 1 98.44 132 ILE A C 1
ATOM 1013 O O . ILE A 1 132 ? 5.824 3.789 10.422 1 98.44 132 ILE A O 1
ATOM 1017 N N . ALA A 1 133 ? 4.883 2.211 11.703 1 98 133 ALA A N 1
ATOM 1018 C CA . ALA A 1 133 ? 6.129 1.79 12.336 1 98 133 ALA A CA 1
ATOM 1019 C C . ALA A 1 133 ? 7.133 1.296 11.305 1 98 133 ALA A C 1
ATOM 1021 O O . ALA A 1 133 ? 8.344 1.45 11.477 1 98 133 ALA A O 1
ATOM 1022 N N . ASN A 1 134 ? 6.711 0.795 10.195 1 98.12 134 ASN A N 1
ATOM 1023 C CA . ASN A 1 134 ? 7.617 0.096 9.289 1 98.12 134 ASN A CA 1
ATOM 1024 C C . ASN A 1 134 ? 7.848 0.884 8.008 1 98.12 134 ASN A C 1
ATOM 1026 O O . ASN A 1 134 ? 8.82 0.638 7.285 1 98.12 134 ASN A O 1
ATOM 1030 N N . PHE A 1 135 ? 6.992 1.915 7.723 1 98.5 135 PHE A N 1
ATOM 1031 C CA . PHE A 1 135 ? 7.09 2.533 6.406 1 98.5 135 PHE A CA 1
ATOM 1032 C C . PHE A 1 135 ? 7.141 4.051 6.523 1 98.5 135 PHE A C 1
ATOM 1034 O O . PHE A 1 135 ? 7.191 4.758 5.512 1 98.5 135 PHE A O 1
ATOM 1041 N N . VAL A 1 136 ? 7.07 4.559 7.738 1 98.62 136 VAL A N 1
ATOM 1042 C CA . VAL A 1 136 ? 7.141 6 7.961 1 98.62 136 VAL A CA 1
ATOM 1043 C C . VAL A 1 136 ? 8.359 6.332 8.812 1 98.62 136 VAL A C 1
ATOM 1045 O O . VAL A 1 136 ? 8.258 6.438 10.039 1 98.62 136 VAL A O 1
ATOM 1048 N N . PRO A 1 137 ? 9.477 6.582 8.203 1 97.81 137 PRO A N 1
ATOM 1049 C CA . PRO A 1 137 ? 10.727 6.758 8.945 1 97.81 137 PRO A CA 1
ATOM 1050 C C . PRO A 1 137 ? 10.828 8.125 9.617 1 97.81 137 PRO A C 1
ATOM 1052 O O . PRO A 1 137 ? 11.742 8.359 10.406 1 97.81 137 PRO A O 1
ATOM 1055 N N . ARG A 1 138 ? 9.906 9.031 9.289 1 98.06 138 ARG A N 1
ATOM 1056 C CA . ARG A 1 138 ? 9.953 10.383 9.836 1 98.06 138 ARG A CA 1
ATOM 1057 C C . ARG A 1 138 ? 8.555 10.922 10.102 1 98.06 138 ARG A C 1
ATOM 1059 O O . ARG A 1 138 ? 7.742 11.047 9.188 1 98.06 138 ARG A O 1
ATOM 1066 N N . LEU A 1 139 ? 8.312 11.195 11.367 1 98.31 139 LEU A N 1
ATOM 1067 C CA . LEU A 1 139 ? 7.059 11.828 11.75 1 98.31 139 LEU A CA 1
ATOM 1068 C C . LEU A 1 139 ? 7.207 13.352 11.773 1 98.31 139 LEU A C 1
ATOM 1070 O O . LEU A 1 139 ? 8.328 13.867 11.859 1 98.31 139 LEU A O 1
ATOM 1074 N N . PRO A 1 140 ? 6.074 14.07 11.641 1 98.69 140 PRO A N 1
ATOM 1075 C CA . PRO A 1 140 ? 6.176 15.516 11.836 1 98.69 140 PRO A CA 1
ATOM 1076 C C . PRO A 1 140 ? 6.723 15.891 13.211 1 98.69 140 PRO A C 1
ATOM 1078 O O . PRO A 1 140 ? 6.41 15.234 14.203 1 98.69 140 PRO A O 1
ATOM 1081 N N . ASP A 1 141 ? 7.562 16.938 13.211 1 98.19 141 ASP A N 1
ATOM 1082 C CA . ASP A 1 141 ? 7.992 17.484 14.492 1 98.19 141 ASP A CA 1
ATOM 1083 C C . ASP A 1 141 ? 6.809 18.062 15.266 1 98.19 141 ASP A C 1
ATOM 1085 O O . ASP A 1 141 ? 6.766 17.984 16.5 1 98.19 141 ASP A O 1
ATOM 1089 N N . VAL A 1 142 ? 5.945 18.656 14.539 1 98.19 142 VAL A N 1
ATOM 1090 C CA . VAL A 1 142 ? 4.734 19.25 15.102 1 98.19 142 VAL A CA 1
ATOM 1091 C C . VAL A 1 142 ? 3.57 19.047 14.133 1 98.19 142 VAL A C 1
ATOM 1093 O O . VAL A 1 142 ? 3.725 19.234 12.922 1 98.19 142 VAL A O 1
ATOM 1096 N N . THR A 1 143 ? 2.48 18.578 14.641 1 98.81 143 THR A N 1
ATOM 1097 C CA . THR A 1 143 ? 1.215 18.547 13.914 1 98.81 143 THR A CA 1
ATOM 1098 C C . THR A 1 143 ? 0.26 19.609 14.461 1 98.81 143 THR A C 1
ATOM 1100 O O . THR A 1 143 ? -0.007 19.641 15.664 1 98.81 143 THR A O 1
ATOM 1103 N N . LEU A 1 144 ? -0.18 20.469 13.578 1 98.81 144 LEU A N 1
ATOM 1104 C CA . LEU A 1 144 ? -1.144 21.5 13.945 1 98.81 144 LEU A CA 1
ATOM 1105 C C . LEU A 1 144 ? -2.562 21.078 13.578 1 98.81 144 LEU A C 1
ATOM 1107 O O . LEU A 1 144 ? -2.908 21 12.398 1 98.81 144 LEU A O 1
ATOM 1111 N N . TRP A 1 145 ? -3.385 20.766 14.594 1 98.81 145 TRP A N 1
ATOM 1112 C CA . TRP A 1 145 ? -4.77 20.344 14.391 1 98.81 145 TRP A CA 1
ATOM 1113 C C . TRP A 1 145 ? -5.719 21.531 14.5 1 98.81 145 TRP A C 1
ATOM 1115 O O . TRP A 1 145 ? -5.988 22.016 15.602 1 98.81 145 TRP A O 1
ATOM 1125 N N . LEU A 1 146 ? -6.152 22.016 13.32 1 98.56 146 LEU A N 1
ATOM 1126 C CA . LEU A 1 146 ? -7.184 23.047 13.328 1 98.56 146 LEU A CA 1
ATOM 1127 C C . LEU A 1 146 ? -8.531 22.484 13.75 1 98.56 146 LEU A C 1
ATOM 1129 O O . LEU A 1 146 ? -9.133 21.703 13.016 1 98.56 146 LEU A O 1
ATOM 1133 N N . ASP A 1 147 ? -8.93 22.906 14.875 1 97.88 147 ASP A N 1
ATOM 1134 C CA . ASP A 1 147 ? -10.117 22.328 15.508 1 97.88 14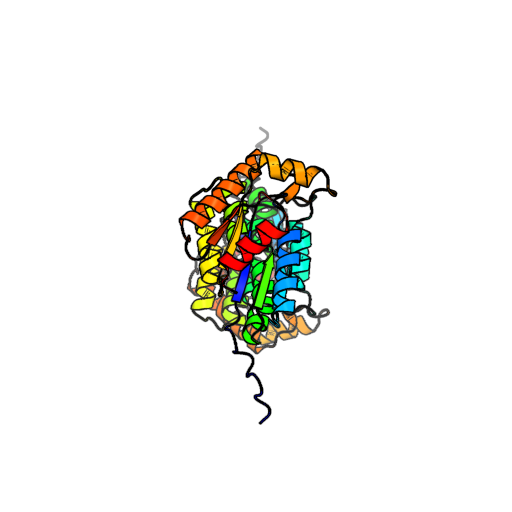7 ASP A CA 1
ATOM 1135 C C . ASP A 1 147 ? -11.336 23.219 15.305 1 97.88 147 ASP A C 1
ATOM 1137 O O . ASP A 1 147 ? -11.305 24.422 15.617 1 97.88 147 ASP A O 1
ATOM 1141 N N . LEU A 1 148 ? -12.312 22.703 14.766 1 95.38 148 LEU A N 1
ATOM 1142 C CA . LEU A 1 148 ? -13.609 23.328 14.523 1 95.38 148 LEU A CA 1
ATOM 1143 C C . LEU A 1 148 ? -14.719 22.281 14.562 1 95.38 148 LEU A C 1
ATOM 1145 O O . LEU A 1 148 ? -14.516 21.125 14.148 1 95.38 148 LEU A O 1
ATOM 1149 N N . ASP A 1 149 ? -15.867 22.703 15.047 1 93.81 149 ASP A N 1
ATOM 1150 C CA . ASP A 1 149 ? -17 21.766 15.07 1 93.81 149 ASP A CA 1
ATOM 1151 C C . ASP A 1 149 ? -17.312 21.266 13.672 1 93.81 149 ASP A C 1
ATOM 1153 O O . ASP A 1 149 ? -17.312 22.031 12.711 1 93.81 149 ASP A O 1
ATOM 1157 N N . VAL A 1 150 ? -17.609 19.969 13.578 1 94 150 VAL A N 1
ATOM 1158 C CA . VAL A 1 150 ? -17.766 19.297 12.297 1 94 150 VAL A CA 1
ATOM 1159 C C . VAL A 1 150 ? -18.891 19.953 11.5 1 94 150 VAL A C 1
ATOM 1161 O O . VAL A 1 150 ? -18.75 20.203 10.305 1 94 150 VAL A O 1
ATOM 1164 N N . ALA A 1 151 ? -20 20.234 12.141 1 91.69 151 ALA A N 1
ATOM 1165 C CA . ALA A 1 151 ? -21.156 20.828 11.469 1 91.69 151 ALA A CA 1
ATOM 1166 C C . ALA A 1 151 ? -20.812 22.172 10.859 1 91.69 151 ALA A C 1
ATOM 1168 O O . ALA A 1 151 ? -21.172 22.453 9.711 1 91.69 151 ALA A O 1
ATOM 1169 N N . THR A 1 152 ? -20.188 22.969 11.602 1 91.5 152 THR A N 1
ATOM 1170 C CA . THR A 1 152 ? -19.766 24.281 11.117 1 91.5 152 THR A CA 1
ATOM 1171 C C . THR A 1 152 ? -18.812 24.141 9.922 1 91.5 152 THR A C 1
ATOM 1173 O O . THR A 1 152 ? -18.969 24.844 8.922 1 91.5 152 THR A O 1
ATOM 1176 N N . GLY A 1 153 ? -17.844 23.281 10.047 1 90.69 153 GLY A N 1
ATOM 1177 C CA . GLY A 1 153 ? -16.891 23.062 8.969 1 90.69 153 GLY A CA 1
ATOM 1178 C C . GLY A 1 153 ? -17.547 22.594 7.68 1 90.69 153 GLY A C 1
ATOM 1179 O O . GLY A 1 153 ? -17.219 23.094 6.602 1 90.69 153 GLY A O 1
ATOM 1180 N N . MET A 1 154 ? -18.391 21.656 7.836 1 88.81 154 MET A N 1
ATOM 1181 C CA . MET A 1 154 ? -19.078 21.109 6.668 1 88.81 154 MET A CA 1
ATOM 1182 C C . MET A 1 154 ? -19.922 22.188 5.98 1 88.81 154 MET A C 1
ATOM 1184 O O . MET A 1 154 ? -20 22.219 4.75 1 88.81 154 MET A O 1
ATOM 1188 N N . ALA A 1 155 ? -20.562 23 6.746 1 87.06 155 ALA A N 1
ATOM 1189 C CA . ALA A 1 155 ? -21.344 24.094 6.191 1 87.06 155 ALA A CA 1
ATOM 1190 C C . ALA A 1 155 ? -20.469 25.031 5.367 1 87.06 155 ALA A C 1
ATOM 1192 O O . ALA A 1 155 ? -20.891 25.516 4.312 1 87.06 155 ALA A O 1
ATOM 1193 N N . ARG A 1 156 ? -19.359 25.25 5.801 1 84.94 156 ARG A N 1
ATOM 1194 C CA . ARG A 1 156 ? -18.406 26.094 5.098 1 84.94 156 ARG A CA 1
ATOM 1195 C C . ARG A 1 156 ? -17.922 25.422 3.812 1 84.94 156 ARG A C 1
ATOM 1197 O O . ARG A 1 156 ? -17.781 26.094 2.781 1 84.94 156 ARG A O 1
ATOM 1204 N N . ALA A 1 157 ? -17.641 24.094 3.838 1 83.19 157 ALA A N 1
ATOM 1205 C CA . ALA A 1 157 ? -17.109 23.328 2.725 1 83.19 157 ALA A CA 1
ATOM 1206 C C . ALA A 1 157 ? -18.141 23.172 1.611 1 83.19 157 ALA A C 1
ATOM 1208 O O . ALA A 1 157 ? -17.781 23.109 0.432 1 83.19 157 ALA A O 1
ATOM 1209 N N . ALA A 1 158 ? -19.375 22.938 1.938 1 75.88 158 ALA A N 1
ATOM 1210 C CA . ALA A 1 158 ? -20.469 22.734 0.978 1 75.88 158 ALA A CA 1
ATOM 1211 C C . ALA A 1 158 ? -20.562 23.906 0.005 1 75.88 158 ALA A C 1
ATOM 1213 O O . ALA A 1 158 ? -21.031 23.75 -1.123 1 75.88 158 ALA A O 1
ATOM 1214 N N . LYS A 1 159 ? -20.172 25.031 0.341 1 69.75 159 LYS A N 1
ATOM 1215 C CA . LYS A 1 159 ? -20.266 26.219 -0.499 1 69.75 159 LYS A CA 1
ATOM 1216 C C . LYS A 1 159 ? -19.203 26.203 -1.587 1 69.75 159 LYS A C 1
ATOM 1218 O O . LYS A 1 159 ? -19.266 27 -2.535 1 69.75 159 LYS A O 1
ATOM 1223 N N . ARG A 1 160 ? -18.469 25.312 -1.556 1 66.19 160 ARG A N 1
ATOM 1224 C CA . ARG A 1 160 ? -17.344 25.328 -2.48 1 66.19 160 ARG A CA 1
ATOM 1225 C C . ARG A 1 160 ? -17.578 24.375 -3.656 1 66.19 160 ARG A C 1
ATOM 1227 O O . ARG A 1 160 ? -18.688 23.875 -3.834 1 66.19 160 ARG A O 1
ATOM 1234 N N . SER A 1 161 ? -16.594 23.609 -4.355 1 65.38 161 SER A N 1
ATOM 1235 C CA . SER A 1 161 ? -16.5 22.875 -5.613 1 65.38 161 SER A CA 1
ATOM 1236 C C . SER A 1 161 ? -17.062 21.469 -5.469 1 65.38 161 SER A C 1
ATOM 1238 O O . SER A 1 161 ? -17.531 21.094 -4.395 1 65.38 161 SER A O 1
ATOM 1240 N N . GLN A 1 162 ? -17.094 20.719 -6.602 1 70.19 162 GLN A N 1
ATOM 1241 C CA . GLN A 1 162 ? -17.531 19.328 -6.664 1 70.19 162 GLN A CA 1
ATOM 1242 C C . GLN A 1 162 ? -16.719 18.453 -5.707 1 70.19 162 GLN A C 1
ATOM 1244 O O . GLN A 1 162 ? -15.484 18.469 -5.734 1 70.19 162 GLN A O 1
ATOM 1249 N N . ALA A 1 163 ? -17.422 17.625 -4.902 1 77.19 163 ALA A N 1
ATOM 1250 C CA . ALA A 1 163 ? -16.859 16.812 -3.834 1 77.19 163 ALA A CA 1
ATOM 1251 C C . ALA A 1 163 ? -16.125 15.602 -4.398 1 77.19 163 ALA A C 1
ATOM 1253 O O . ALA A 1 163 ? -16.594 14.977 -5.355 1 77.19 163 ALA A O 1
ATOM 1254 N N . ASP A 1 164 ? -14.945 15.242 -3.896 1 82.06 164 ASP A N 1
ATOM 1255 C CA . ASP A 1 164 ? -14.273 13.992 -4.215 1 82.06 164 ASP A CA 1
ATOM 1256 C C . ASP A 1 164 ? -14.836 12.836 -3.381 1 82.06 164 ASP A C 1
ATOM 1258 O O . ASP A 1 164 ? -15.836 13 -2.68 1 82.06 164 ASP A O 1
ATOM 1262 N N . ARG A 1 165 ? -14.242 11.648 -3.512 1 80.94 165 ARG A N 1
ATOM 1263 C CA . ARG A 1 165 ? -14.742 10.438 -2.873 1 80.94 165 ARG A CA 1
ATOM 1264 C C . ARG A 1 165 ? -14.844 10.617 -1.362 1 80.94 165 ARG A C 1
ATOM 1266 O O . ARG A 1 165 ? -15.828 10.195 -0.748 1 80.94 165 ARG A O 1
ATOM 1273 N N . PHE A 1 166 ? -13.875 11.227 -0.701 1 80.38 166 PHE A N 1
ATOM 1274 C CA . PHE A 1 166 ? -13.867 11.391 0.748 1 80.38 166 PHE A CA 1
ATOM 1275 C C . PHE A 1 166 ? -14.844 12.484 1.174 1 80.38 166 PHE A C 1
ATOM 1277 O O . PHE A 1 166 ? -15.531 12.344 2.188 1 80.38 166 PHE A O 1
ATOM 1284 N N . GLU A 1 167 ? -14.922 13.586 0.443 1 76.75 167 GLU A N 1
ATOM 1285 C CA . GLU A 1 167 ? -15.75 14.742 0.784 1 76.75 167 GLU A CA 1
ATOM 1286 C C . GLU A 1 167 ? -17.234 14.422 0.632 1 76.75 167 GLU A C 1
ATOM 1288 O O . GLU A 1 167 ? -18.078 15.133 1.17 1 76.75 167 GLU A O 1
ATOM 1293 N N . SER A 1 168 ? -17.547 13.352 -0.119 1 80.38 168 SER A N 1
ATOM 1294 C CA . SER A 1 168 ? -18.938 12.961 -0.37 1 80.38 168 SER A CA 1
ATOM 1295 C C . SER A 1 168 ? -19.5 12.164 0.796 1 80.38 168 SER A C 1
ATOM 1297 O O . SER A 1 168 ? -20.688 11.836 0.81 1 80.38 168 SER A O 1
ATOM 1299 N N . LEU A 1 169 ? -18.672 11.938 1.793 1 80.38 169 LEU A N 1
ATOM 1300 C CA . LEU A 1 169 ? -19.109 11.141 2.938 1 80.38 169 LEU A CA 1
ATOM 1301 C C . LEU A 1 169 ? -20 11.961 3.859 1 80.38 169 LEU A C 1
ATOM 1303 O O . LEU A 1 169 ? -20 13.195 3.809 1 80.38 169 LEU A O 1
ATOM 1307 N N . ASP A 1 170 ? -20.75 11.336 4.715 1 82.81 170 ASP A N 1
ATOM 1308 C CA . ASP A 1 170 ? -21.781 12.008 5.488 1 82.81 170 ASP A CA 1
ATOM 1309 C C . ASP A 1 170 ? -21.219 12.57 6.793 1 82.81 170 ASP A C 1
ATOM 1311 O O . ASP A 1 170 ? -20.047 12.344 7.117 1 82.81 170 ASP A O 1
ATOM 1315 N N . THR A 1 171 ? -22.047 13.32 7.422 1 89.5 171 THR A N 1
ATOM 1316 C CA . THR A 1 171 ? -21.656 14.016 8.648 1 89.5 171 THR A CA 1
ATOM 1317 C C . THR A 1 171 ? -21.219 13.016 9.711 1 89.5 171 THR A C 1
ATOM 1319 O O . THR A 1 171 ? -20.281 13.289 10.469 1 89.5 171 THR A O 1
ATOM 1322 N N . SER A 1 172 ? -21.906 11.859 9.781 1 91.81 172 SER A N 1
ATOM 1323 C CA . SER A 1 172 ? -21.547 10.844 10.766 1 91.81 172 SER A CA 1
ATOM 1324 C C . SER A 1 172 ? -20.109 10.344 10.539 1 91.81 172 SER A C 1
ATOM 1326 O O . SER A 1 172 ? -19.391 10.055 11.5 1 91.81 172 SER A O 1
ATOM 1328 N N . PHE A 1 173 ? -19.766 10.227 9.336 1 93.75 173 PHE A N 1
ATOM 1329 C CA . PHE A 1 173 ? -18.406 9.859 9 1 93.75 173 PHE A CA 1
ATOM 1330 C C . PHE A 1 173 ? -17.406 10.883 9.555 1 93.75 173 PHE A C 1
ATOM 1332 O O . PHE A 1 173 ? -16.438 10.516 10.211 1 93.75 173 PHE A O 1
ATOM 1339 N N . PHE A 1 174 ? -17.641 12.156 9.367 1 94.75 174 PHE A N 1
ATOM 1340 C CA . PHE A 1 174 ? -16.719 13.195 9.766 1 94.75 174 PHE A CA 1
ATOM 1341 C C . PHE A 1 174 ? -16.719 13.367 11.281 1 94.75 174 PHE A C 1
ATOM 1343 O O . PHE A 1 174 ? -15.695 13.75 11.867 1 94.75 174 PHE A O 1
ATOM 1350 N N . ASP A 1 175 ? -17.797 13.031 11.906 1 95.56 175 ASP A N 1
ATOM 1351 C CA . ASP A 1 175 ? -17.797 12.977 13.367 1 95.56 175 ASP A CA 1
ATOM 1352 C C . ASP A 1 175 ? -16.797 11.93 13.875 1 95.56 175 ASP A C 1
ATOM 1354 O O . ASP A 1 175 ? -16.078 12.172 14.844 1 95.56 175 ASP A O 1
ATOM 1358 N N . ARG A 1 176 ? -16.812 10.781 13.211 1 96.44 176 ARG A N 1
ATOM 1359 C CA . ARG A 1 176 ? -15.859 9.734 13.586 1 96.44 176 ARG A CA 1
ATOM 1360 C C . ARG A 1 176 ? -14.43 10.156 13.281 1 96.44 176 ARG A C 1
ATOM 1362 O O . ARG A 1 176 ? -13.508 9.859 14.047 1 96.44 176 ARG A O 1
ATOM 1369 N N . VAL A 1 177 ? -14.266 10.844 12.18 1 97.12 177 VAL A N 1
ATOM 1370 C CA . VAL A 1 177 ? -12.945 11.375 11.844 1 97.12 177 VAL A CA 1
ATOM 1371 C C . VAL A 1 177 ? -12.477 12.32 12.945 1 97.12 177 VAL A C 1
ATOM 1373 O O . VAL A 1 177 ? -11.32 12.258 13.367 1 97.12 177 VAL A O 1
ATOM 1376 N N . TYR A 1 178 ? -13.383 13.195 13.352 1 97.62 178 TYR A N 1
ATOM 1377 C CA . TYR A 1 178 ? -13.07 14.117 14.445 1 97.62 178 TYR A CA 1
ATOM 1378 C C . TYR A 1 178 ? -12.617 13.352 15.68 1 97.62 178 TYR A C 1
ATOM 1380 O O . TYR A 1 178 ? -11.641 13.727 16.328 1 97.62 178 TYR A O 1
ATOM 1388 N N . GLN A 1 179 ? -13.266 12.289 16.031 1 97.5 179 GLN A N 1
ATOM 1389 C CA . GLN A 1 179 ? -12.898 11.469 17.172 1 97.5 179 GLN A CA 1
ATOM 1390 C C . GLN A 1 179 ? -11.5 10.867 17 1 97.5 179 GLN A C 1
ATOM 1392 O O . GLN A 1 179 ? -10.766 10.703 17.969 1 97.5 179 GLN A O 1
ATOM 1397 N N . GLY A 1 180 ? -11.195 10.531 15.773 1 98.06 180 GLY A N 1
ATOM 1398 C CA . GLY A 1 180 ? -9.867 10.031 15.469 1 98.06 180 GLY A CA 1
ATOM 1399 C C . GLY A 1 180 ? -8.773 11.055 15.711 1 98.06 180 GLY A C 1
ATOM 1400 O O . GLY A 1 180 ? -7.719 10.734 16.266 1 98.06 180 GLY A O 1
ATOM 1401 N N . LEU A 1 181 ? -9.094 12.297 15.281 1 98.19 181 LEU A N 1
ATOM 1402 C CA . LEU A 1 181 ? -8.133 13.367 15.531 1 98.19 181 LEU A CA 1
ATOM 1403 C C . LEU A 1 181 ? -7.984 13.625 17.031 1 98.19 181 LEU A C 1
ATOM 1405 O O . LEU A 1 181 ? -6.871 13.828 17.516 1 98.19 181 LEU A O 1
ATOM 1409 N N . LEU A 1 182 ? -9.047 13.57 17.688 1 97.81 182 LEU A N 1
ATOM 1410 C CA . LEU A 1 182 ? -9.031 13.719 19.141 1 97.81 182 LEU A CA 1
ATOM 1411 C C . LEU A 1 182 ? -8.227 12.602 19.797 1 97.81 182 LEU A C 1
ATOM 1413 O O . LEU A 1 182 ? -7.449 12.844 20.719 1 97.81 182 LEU A O 1
ATOM 1417 N N . HIS A 1 183 ? -8.453 11.43 19.359 1 97.5 183 HIS A N 1
ATOM 1418 C CA . HIS A 1 183 ? -7.707 10.273 19.844 1 97.5 183 HIS A CA 1
ATOM 1419 C C . HIS A 1 183 ? -6.207 10.484 19.672 1 97.5 183 HIS A C 1
ATOM 1421 O O . HIS A 1 183 ? -5.434 10.234 20.594 1 97.5 183 HIS A O 1
ATOM 1427 N N . GLN A 1 184 ? -5.816 10.891 18.484 1 97.56 184 GLN A N 1
ATOM 1428 C CA . GLN A 1 184 ? -4.402 11.141 18.219 1 97.56 184 GLN A CA 1
ATOM 1429 C C . GLN A 1 184 ? -3.85 12.234 19.125 1 97.56 184 GLN A C 1
ATOM 1431 O O . GLN A 1 184 ? -2.746 12.102 19.656 1 97.56 184 GLN A O 1
ATOM 1436 N N . PHE A 1 185 ? -4.586 13.32 19.297 1 98.06 185 PHE A N 1
ATOM 1437 C CA . PHE A 1 185 ? -4.184 14.422 20.156 1 98.06 185 PHE A CA 1
ATOM 1438 C C . PHE A 1 185 ? -3.963 13.938 21.594 1 98.06 185 PHE A C 1
ATOM 1440 O O . PHE A 1 185 ? -2.961 14.281 22.219 1 98.06 185 PHE A O 1
ATOM 1447 N N . ASN A 1 186 ? -4.832 13.125 22.047 1 97.81 186 ASN A N 1
ATOM 1448 C CA . ASN A 1 186 ? -4.73 12.625 23.406 1 97.81 186 ASN A CA 1
ATOM 1449 C C . ASN A 1 186 ? -3.52 11.711 23.578 1 97.81 186 ASN A C 1
ATOM 1451 O O . ASN A 1 186 ? -2.926 11.656 24.656 1 97.81 186 ASN A O 1
ATOM 1455 N N . HIS A 1 187 ? -3.117 11.039 22.578 1 95.69 187 HIS A N 1
ATOM 1456 C CA . HIS A 1 187 ? -2.004 10.102 22.641 1 95.69 187 HIS A CA 1
ATOM 1457 C C . HIS A 1 187 ? -0.669 10.82 22.469 1 95.69 187 HIS A C 1
ATOM 1459 O O . HIS A 1 187 ? 0.369 10.32 22.906 1 95.69 187 HIS A O 1
ATOM 1465 N N . ALA A 1 188 ? -0.7 11.914 21.75 1 97 188 ALA A N 1
ATOM 1466 C CA . ALA A 1 188 ? 0.545 12.633 21.484 1 97 188 ALA A CA 1
ATOM 1467 C C . ALA A 1 188 ? 0.356 14.141 21.641 1 97 188 ALA A C 1
ATOM 1469 O O . ALA A 1 188 ? 0.645 14.906 20.719 1 97 188 ALA A O 1
ATOM 1470 N N . PRO A 1 189 ? 0.06 14.578 22.828 1 94.94 189 PRO A N 1
ATOM 1471 C CA . PRO A 1 189 ? -0.291 15.984 23.031 1 94.94 189 PRO A CA 1
ATOM 1472 C C . PRO A 1 189 ? 0.905 16.922 22.859 1 94.94 189 PRO A C 1
ATOM 1474 O O . PRO A 1 189 ? 0.729 18.125 22.656 1 94.94 189 PRO A O 1
ATOM 1477 N N . THR A 1 190 ? 2.104 16.391 23 1 96 190 THR A N 1
ATOM 1478 C CA . THR A 1 190 ? 3.285 17.234 22.812 1 96 190 THR A CA 1
ATOM 1479 C C . THR A 1 190 ? 3.586 17.438 21.344 1 96 190 THR A C 1
ATOM 1481 O O . THR A 1 190 ? 4.027 18.516 20.938 1 96 190 THR A O 1
ATOM 1484 N N . ARG A 1 191 ? 3.295 16.5 20.484 1 97.56 191 ARG A N 1
ATOM 1485 C CA . ARG A 1 191 ? 3.557 16.594 19.047 1 97.56 191 ARG A CA 1
ATOM 1486 C C . ARG A 1 191 ? 2.395 17.266 18.328 1 97.56 191 ARG A C 1
ATOM 1488 O O . ARG A 1 191 ? 2.604 18.047 17.391 1 97.56 191 ARG A O 1
ATOM 1495 N N . ILE A 1 192 ? 1.204 16.906 18.797 1 98.56 192 ILE A N 1
ATOM 1496 C CA . ILE A 1 192 ? 0.003 17.453 18.172 1 98.56 192 ILE A CA 1
ATOM 1497 C C . ILE A 1 192 ? -0.501 18.641 18.984 1 98.56 192 ILE A C 1
ATOM 1499 O O . ILE A 1 192 ? -0.846 18.5 20.156 1 98.56 192 ILE A O 1
ATOM 1503 N N . ARG A 1 193 ? -0.541 19.781 18.312 1 98.44 193 ARG A N 1
ATOM 1504 C CA . ARG A 1 193 ? -1.03 21.016 18.938 1 98.44 193 ARG A CA 1
ATOM 1505 C C . ARG A 1 193 ? -2.426 21.359 18.422 1 98.44 193 ARG A C 1
ATOM 1507 O O . ARG A 1 193 ? -2.631 21.531 17.219 1 98.44 193 ARG A O 1
ATOM 1514 N N . ARG A 1 194 ? -3.357 21.438 19.359 1 98.38 194 ARG A N 1
ATOM 1515 C CA . ARG A 1 194 ? -4.734 21.781 19.016 1 98.38 194 ARG A CA 1
ATOM 1516 C C . ARG A 1 194 ? -4.883 23.297 18.844 1 98.38 194 ARG A C 1
ATOM 1518 O O . ARG A 1 194 ? -4.547 24.062 19.734 1 98.38 194 ARG A O 1
ATOM 1525 N N . ILE A 1 195 ? -5.324 23.734 17.688 1 98.44 195 ILE A N 1
ATOM 1526 C CA . ILE A 1 195 ? -5.496 25.141 17.359 1 98.44 195 ILE A CA 1
ATOM 1527 C C . ILE A 1 195 ? -6.98 25.453 17.188 1 98.44 195 ILE A C 1
ATOM 1529 O O . ILE A 1 195 ? -7.652 24.891 16.328 1 98.44 195 ILE A O 1
ATOM 1533 N N . ASP A 1 196 ? -7.504 26.344 17.984 1 97.75 196 ASP A N 1
ATOM 1534 C CA . ASP A 1 196 ? -8.867 26.828 17.797 1 97.75 196 ASP A CA 1
ATOM 1535 C C . ASP A 1 196 ? -9 27.547 16.453 1 97.75 196 ASP A C 1
ATOM 1537 O O . ASP A 1 196 ? -8.406 28.609 16.25 1 97.75 196 ASP A O 1
ATOM 1541 N N . ALA A 1 197 ? -9.805 27.016 15.562 1 96.69 197 ALA A N 1
ATOM 1542 C CA . ALA A 1 197 ? -9.898 27.531 14.195 1 96.69 197 ALA A CA 1
ATOM 1543 C C . ALA A 1 197 ? -10.938 28.641 14.094 1 96.69 197 ALA A C 1
ATOM 1545 O O . ALA A 1 197 ? -11.211 29.141 13.008 1 96.69 197 ALA A O 1
ATOM 1546 N N . ILE A 1 198 ? -11.516 28.984 15.203 1 94.12 198 ILE A N 1
ATOM 1547 C CA . ILE A 1 198 ? -12.492 30.062 15.227 1 94.12 198 ILE A CA 1
ATOM 1548 C C . ILE A 1 198 ? -11.766 31.406 15.289 1 94.12 198 ILE A C 1
ATOM 1550 O O . ILE A 1 198 ? -10.781 31.547 16.016 1 94.12 198 ILE A O 1
ATOM 1554 N N . GLY A 1 199 ? -12.281 32.406 14.625 1 92.69 199 GLY A N 1
ATOM 1555 C CA . GLY A 1 199 ? -11.711 33.75 14.656 1 92.69 199 GLY A CA 1
ATOM 1556 C C . GLY A 1 199 ? -11.234 34.219 13.297 1 92.69 199 GLY A C 1
ATOM 1557 O O . GLY A 1 199 ? -11.375 33.5 12.297 1 92.69 199 GLY A O 1
ATOM 1558 N N . GLU A 1 200 ? -10.648 35.375 13.281 1 95.44 200 GLU A N 1
ATOM 1559 C CA . GLU A 1 200 ? -10.117 35.938 12.039 1 95.44 200 GLU A CA 1
ATOM 1560 C C . GLU A 1 200 ? -8.836 35.188 11.617 1 95.44 200 GLU A C 1
ATOM 1562 O O . GLU A 1 200 ? -8.133 34.625 12.453 1 95.44 200 GLU A O 1
ATOM 1567 N N . THR A 1 201 ? -8.539 35.25 10.328 1 95.81 201 THR A N 1
ATOM 1568 C CA . THR A 1 201 ? -7.395 34.562 9.734 1 95.81 201 THR A CA 1
ATOM 1569 C C . THR A 1 201 ? -6.109 34.938 10.469 1 95.81 201 THR A C 1
ATOM 1571 O O . THR A 1 201 ? -5.305 34.031 10.789 1 95.81 201 THR A O 1
ATOM 1574 N N . ASP A 1 202 ? -5.988 36.188 10.844 1 96.62 202 ASP A N 1
ATOM 1575 C CA . ASP A 1 202 ? -4.77 36.656 11.5 1 96.62 202 ASP A CA 1
ATOM 1576 C C . ASP A 1 202 ? -4.66 36.094 12.914 1 96.62 202 ASP A C 1
ATOM 1578 O O . ASP A 1 202 ? -3.557 35.844 13.398 1 96.62 202 ASP A O 1
ATOM 1582 N N . GLU A 1 203 ? -5.758 35.969 13.547 1 97.5 203 GLU A N 1
ATOM 1583 C CA . GLU A 1 203 ? -5.777 35.438 14.898 1 97.5 203 GLU A CA 1
ATOM 1584 C C . GLU A 1 203 ? -5.367 33.969 14.898 1 97.5 203 GLU A C 1
ATOM 1586 O O . GLU A 1 203 ? -4.574 33.531 15.742 1 97.5 203 GLU A O 1
ATOM 1591 N N . VAL A 1 204 ? -5.918 33.219 13.977 1 97.75 204 VAL A N 1
ATOM 1592 C CA . VAL A 1 204 ? -5.598 31.812 13.859 1 97.75 204 VAL A CA 1
ATOM 1593 C C . VAL A 1 204 ? -4.125 31.641 13.5 1 97.75 204 VAL A C 1
ATOM 1595 O O . VAL A 1 204 ? -3.438 30.766 14.047 1 97.75 204 VAL A O 1
ATOM 1598 N N . LEU A 1 205 ? -3.611 32.5 12.594 1 97.88 205 LEU A N 1
ATOM 1599 C CA . LEU A 1 205 ? -2.207 32.438 12.203 1 97.88 205 LEU A CA 1
ATOM 1600 C C . LEU A 1 205 ? -1.302 32.688 13.398 1 97.88 205 LEU A C 1
ATOM 1602 O O . LEU A 1 205 ? -0.28 32.031 13.562 1 97.88 205 LEU A O 1
ATOM 1606 N N . ALA A 1 206 ? -1.678 33.656 14.242 1 97.94 206 ALA A N 1
ATOM 1607 C CA . ALA A 1 206 ? -0.893 33.969 15.438 1 97.94 206 ALA A CA 1
ATOM 1608 C C . ALA A 1 206 ? -0.822 32.75 16.359 1 97.94 206 ALA A C 1
ATOM 1610 O O . ALA A 1 206 ? 0.223 32.469 16.953 1 97.94 206 ALA A O 1
ATOM 1611 N N . ARG A 1 207 ? -1.944 32.031 16.516 1 98.19 207 ARG A N 1
ATOM 1612 C CA . ARG A 1 207 ? -1.971 30.828 17.328 1 98.19 207 ARG A CA 1
ATOM 1613 C C . ARG A 1 207 ? -1.03 29.766 16.75 1 98.19 207 ARG A C 1
ATOM 1615 O O . ARG A 1 207 ? -0.331 29.078 17.5 1 98.19 207 ARG A O 1
ATOM 1622 N N . ILE A 1 208 ? -1.027 29.625 15.445 1 98.38 208 ILE A N 1
ATOM 1623 C CA . ILE A 1 208 ? -0.194 28.656 14.742 1 98.38 208 ILE A CA 1
ATOM 1624 C C . ILE A 1 208 ? 1.28 28.984 14.969 1 98.38 208 ILE A C 1
ATOM 1626 O O . ILE A 1 208 ? 2.064 28.109 15.352 1 98.38 208 ILE A O 1
ATOM 1630 N N . ILE A 1 209 ? 1.645 30.234 14.758 1 97.81 209 ILE A N 1
ATOM 1631 C CA . ILE A 1 209 ? 3.021 30.688 14.93 1 97.81 209 ILE A CA 1
ATOM 1632 C C . ILE A 1 209 ? 3.469 30.453 16.359 1 97.81 209 ILE A C 1
ATOM 1634 O O . ILE A 1 209 ? 4.574 29.953 16.609 1 97.81 209 ILE A O 1
ATOM 1638 N N . GLY A 1 210 ? 2.609 30.797 17.297 1 97 210 GLY A N 1
ATOM 1639 C CA . GLY A 1 210 ? 2.895 30.547 18.703 1 97 210 GLY A CA 1
ATOM 1640 C C . GLY A 1 210 ? 3.113 29.078 19.031 1 97 210 GLY A C 1
ATOM 1641 O O . GLY A 1 210 ? 3.986 28.75 19.828 1 97 210 GLY A O 1
ATOM 1642 N N . ALA A 1 211 ? 2.354 28.203 18.438 1 96.94 211 ALA A N 1
ATOM 1643 C CA . ALA A 1 211 ? 2.428 26.766 18.703 1 96.94 211 ALA A CA 1
ATOM 1644 C C . ALA A 1 211 ? 3.725 26.188 18.156 1 96.94 211 ALA A C 1
ATOM 1646 O O . ALA A 1 211 ? 4.277 25.234 18.719 1 96.94 211 ALA A O 1
ATOM 1647 N N . VAL A 1 212 ? 4.238 26.641 17.016 1 95.88 212 VAL A N 1
ATOM 1648 C CA . VAL A 1 212 ? 5.445 26.125 16.375 1 95.88 212 VAL A CA 1
ATOM 1649 C C . VAL A 1 212 ? 6.68 26.719 17.062 1 95.88 212 VAL A C 1
ATOM 1651 O O . VAL A 1 212 ? 7.742 26.094 17.078 1 95.88 212 VAL A O 1
ATOM 1654 N N . GLY A 1 213 ? 6.559 27.859 17.656 1 89.06 213 GLY A N 1
ATOM 1655 C CA . GLY A 1 213 ? 7.664 28.531 18.328 1 89.06 213 GLY A CA 1
ATOM 1656 C C . GLY A 1 213 ? 8.602 29.234 17.359 1 89.06 213 GLY A C 1
ATOM 1657 O O . GLY A 1 213 ? 9.82 29.172 17.516 1 89.06 213 GLY A O 1
ATOM 1658 N N . VAL A 1 214 ? 8.211 29.828 16.422 1 79.81 214 VAL A N 1
ATOM 1659 C CA . VAL A 1 214 ? 9 30.625 15.492 1 79.81 214 VAL A CA 1
ATOM 1660 C C . VAL A 1 214 ? 8.516 32.062 15.508 1 79.81 214 VAL A C 1
ATOM 1662 O O . VAL A 1 214 ? 7.352 32.344 15.828 1 79.81 214 VAL A O 1
ATOM 1665 N N . MET B 1 1 ? -34.219 -43.562 -14.703 1 31.45 1 MET B N 1
ATOM 1666 C CA . MET B 1 1 ? -33.469 -43.281 -13.469 1 31.45 1 MET B CA 1
ATOM 1667 C C . MET B 1 1 ? -32.281 -42.406 -13.75 1 31.45 1 MET B C 1
ATOM 1669 O O . MET B 1 1 ? -31.266 -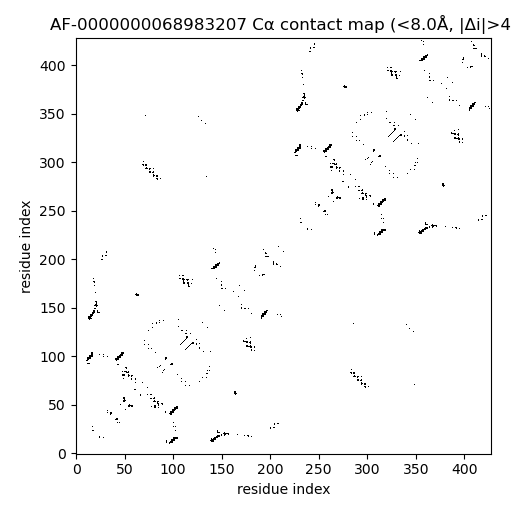42.875 -14.273 1 31.45 1 MET B O 1
ATOM 1673 N N . ASN B 1 2 ? -32.469 -41.188 -14.227 1 32.44 2 ASN B N 1
ATOM 1674 C CA . ASN B 1 2 ? -31.594 -40.125 -14.719 1 32.44 2 ASN B CA 1
ATOM 1675 C C . ASN B 1 2 ? -30.531 -39.75 -13.688 1 32.44 2 ASN B C 1
ATOM 1677 O O . ASN B 1 2 ? -30.844 -39.188 -12.648 1 32.44 2 ASN B O 1
ATOM 1681 N N . THR B 1 3 ? -29.578 -40.688 -13.414 1 34.03 3 THR B N 1
ATOM 1682 C CA . THR B 1 3 ? -28.469 -40.5 -12.484 1 34.03 3 THR B CA 1
ATOM 1683 C C . THR B 1 3 ? -27.828 -39.125 -12.656 1 34.03 3 THR B C 1
ATOM 1685 O O . THR B 1 3 ? -27.219 -38.844 -13.688 1 34.03 3 THR B O 1
ATOM 1688 N N . SER B 1 4 ? -28.562 -38.125 -12.305 1 37.62 4 SER B N 1
ATOM 1689 C CA . SER B 1 4 ? -27.922 -36.812 -12.195 1 37.62 4 SER B CA 1
ATOM 1690 C C . SER B 1 4 ? -26.547 -36.938 -11.555 1 37.62 4 SER B C 1
ATOM 1692 O O . SER B 1 4 ? -26.422 -37.375 -10.414 1 37.62 4 SER B O 1
ATOM 1694 N N . ALA B 1 5 ? -25.547 -37.438 -12.18 1 33.59 5 ALA B N 1
ATOM 1695 C CA . ALA B 1 5 ? -24.172 -37.344 -11.672 1 33.59 5 ALA B CA 1
ATOM 1696 C C . ALA B 1 5 ? -23.984 -36.062 -10.852 1 33.59 5 ALA B C 1
ATOM 1698 O O . ALA B 1 5 ? -24.047 -34.969 -11.391 1 33.59 5 ALA B O 1
ATOM 1699 N N . LYS B 1 6 ? -24.484 -35.969 -9.703 1 43.75 6 LYS B N 1
ATOM 1700 C CA . LYS B 1 6 ? -24.078 -34.938 -8.742 1 43.75 6 LYS B CA 1
ATOM 1701 C C . LYS B 1 6 ? -22.594 -34.594 -8.906 1 43.75 6 LYS B C 1
ATOM 1703 O O . LYS B 1 6 ? -21.734 -35.438 -8.688 1 43.75 6 LYS B O 1
ATOM 1708 N N . ALA B 1 7 ? -22.234 -33.719 -9.906 1 41.94 7 ALA B N 1
ATOM 1709 C CA . ALA B 1 7 ? -20.875 -33.188 -9.977 1 41.94 7 ALA B CA 1
ATOM 1710 C C . ALA B 1 7 ? -20.188 -33.25 -8.617 1 41.94 7 ALA B C 1
ATOM 1712 O O . ALA B 1 7 ? -20.734 -32.75 -7.621 1 41.94 7 ALA B O 1
ATOM 1713 N N . GLN B 1 8 ? -19.594 -34.25 -8.18 1 45.72 8 GLN B N 1
ATOM 1714 C CA . GLN B 1 8 ? -18.859 -34.344 -6.918 1 45.72 8 GLN B CA 1
ATOM 1715 C C . GLN B 1 8 ? -18.266 -33 -6.52 1 45.72 8 GLN B C 1
ATOM 1717 O O . GLN B 1 8 ? -17.469 -32.406 -7.254 1 45.72 8 GLN B O 1
ATOM 1722 N N . SER B 1 9 ? -19.031 -32.094 -5.91 1 53.97 9 SER B N 1
ATOM 1723 C CA . SER B 1 9 ? -18.797 -30.719 -5.488 1 53.97 9 SER B CA 1
ATOM 1724 C C . SER B 1 9 ? -17.375 -30.547 -4.961 1 53.97 9 SER B C 1
ATOM 1726 O O . SER B 1 9 ? -17.062 -31 -3.857 1 53.97 9 SER B O 1
ATOM 1728 N N . GLN B 1 10 ? -16.266 -30.734 -5.695 1 70.56 10 GLN B N 1
ATOM 1729 C CA . GLN B 1 10 ? -14.875 -30.578 -5.262 1 70.56 10 GLN B CA 1
ATOM 1730 C C . GLN B 1 10 ? -14.633 -29.188 -4.691 1 70.56 10 GLN B C 1
ATOM 1732 O O . GLN B 1 10 ? -15.227 -28.203 -5.148 1 70.56 10 GLN B O 1
ATOM 1737 N N . THR B 1 11 ? -14.117 -29.062 -3.373 1 90.06 11 THR B N 1
ATOM 1738 C CA . THR B 1 11 ? -13.688 -27.828 -2.727 1 90.06 11 THR B CA 1
ATOM 1739 C C . THR B 1 11 ? -12.82 -27 -3.668 1 90.06 11 THR B C 1
ATOM 1741 O O . THR B 1 11 ? -11.867 -27.516 -4.254 1 90.06 11 THR B O 1
ATOM 1744 N N . PRO B 1 12 ? -13.258 -25.812 -3.998 1 96.44 12 PRO B N 1
ATOM 1745 C CA . PRO B 1 12 ? -12.461 -24.969 -4.898 1 96.44 12 PRO B CA 1
ATOM 1746 C C . PRO B 1 12 ? -11.031 -24.766 -4.402 1 96.44 12 PRO B C 1
ATOM 1748 O O . PRO B 1 12 ? -10.805 -24.656 -3.193 1 96.44 12 PRO B O 1
ATOM 1751 N N . LYS B 1 13 ? -10.156 -24.75 -5.344 1 97.94 13 LYS B N 1
ATOM 1752 C CA . LYS B 1 13 ? -8.75 -24.578 -4.996 1 97.94 13 LYS B CA 1
ATOM 1753 C C . LYS B 1 13 ? -8.219 -23.234 -5.52 1 97.94 13 LYS B C 1
ATOM 1755 O O . LYS B 1 13 ? -8.578 -22.812 -6.621 1 97.94 13 LYS B O 1
ATOM 1760 N N . PHE B 1 14 ? -7.457 -22.625 -4.742 1 98.81 14 PHE B N 1
ATOM 1761 C CA . PHE B 1 14 ? -6.645 -21.484 -5.156 1 98.81 14 PHE B CA 1
ATOM 1762 C C . PHE B 1 14 ? -5.223 -21.922 -5.488 1 98.81 14 PHE B C 1
ATOM 1764 O O . PHE B 1 14 ? -4.469 -22.328 -4.598 1 98.81 14 PHE B O 1
ATOM 1771 N N . ILE B 1 15 ? -4.852 -21.812 -6.77 1 98.81 15 ILE B N 1
ATOM 1772 C CA . ILE B 1 15 ? -3.566 -22.312 -7.25 1 98.81 15 ILE B CA 1
ATOM 1773 C C . ILE B 1 15 ? -2.758 -21.156 -7.84 1 98.81 15 ILE B C 1
ATOM 1775 O O . ILE B 1 15 ? -3.256 -20.406 -8.68 1 98.81 15 ILE B O 1
ATOM 1779 N N . SER B 1 16 ? -1.57 -20.984 -7.352 1 98.88 16 SER B N 1
ATOM 1780 C CA . SER B 1 16 ? -0.69 -19.984 -7.957 1 98.88 16 SER B CA 1
ATOM 1781 C C . SER B 1 16 ? 0.469 -20.641 -8.695 1 98.88 16 SER B C 1
ATOM 1783 O O . SER B 1 16 ? 0.886 -21.75 -8.336 1 98.88 16 SER B O 1
ATOM 1785 N N . PHE B 1 17 ? 0.925 -19.984 -9.75 1 98.81 17 PHE B N 1
ATOM 1786 C CA . PHE B 1 17 ? 2.105 -20.391 -10.5 1 98.81 17 PHE B CA 1
ATOM 1787 C C . PHE B 1 17 ? 3.264 -19.438 -10.266 1 98.81 17 PHE B C 1
ATOM 1789 O O . PHE B 1 17 ? 3.08 -18.219 -10.297 1 98.81 17 PHE B O 1
ATOM 1796 N N . GLU B 1 18 ? 4.398 -20 -10.008 1 98.69 18 GLU B N 1
ATOM 1797 C CA . GLU B 1 18 ? 5.602 -19.203 -9.781 1 98.69 18 GLU B CA 1
ATOM 1798 C C . GLU B 1 18 ? 6.75 -19.672 -10.664 1 98.69 18 GLU B C 1
ATOM 1800 O O . GLU B 1 18 ? 6.738 -20.812 -11.148 1 98.69 18 GLU B O 1
ATOM 1805 N N . GLY B 1 19 ? 7.711 -18.828 -10.812 1 97.19 19 GLY B N 1
ATOM 1806 C CA . GLY B 1 19 ? 8.906 -19.109 -11.594 1 97.19 19 GLY B CA 1
ATOM 1807 C C . GLY B 1 19 ? 9.594 -17.859 -12.109 1 97.19 19 GLY B C 1
ATOM 1808 O O . GLY B 1 19 ? 8.969 -16.797 -12.203 1 97.19 19 GLY B O 1
ATOM 1809 N N . THR B 1 20 ? 10.867 -17.984 -12.43 1 94.69 20 THR B N 1
ATOM 1810 C CA . THR B 1 20 ? 11.617 -16.875 -13 1 94.69 20 THR B CA 1
ATOM 1811 C C . THR B 1 20 ? 11.258 -16.672 -14.477 1 94.69 20 THR B C 1
ATOM 1813 O O . THR B 1 20 ? 10.273 -17.234 -14.961 1 94.69 20 THR B O 1
ATOM 1816 N N . GLU B 1 21 ? 11.922 -15.859 -15.141 1 90.31 21 GLU B N 1
ATOM 1817 C CA . GLU B 1 21 ? 11.633 -15.531 -16.531 1 90.31 21 GLU B CA 1
ATOM 1818 C C . GLU B 1 21 ? 11.875 -16.734 -17.453 1 90.31 21 GLU B C 1
ATOM 1820 O O . GLU B 1 21 ? 12.844 -17.469 -17.266 1 90.31 21 GLU B O 1
ATOM 1825 N N . GLY B 1 22 ? 10.969 -16.953 -18.375 1 91.56 22 GLY B N 1
ATOM 1826 C CA . GLY B 1 22 ? 11.188 -17.906 -19.453 1 91.56 22 GLY B CA 1
ATOM 1827 C C . GLY B 1 22 ? 10.938 -19.344 -19.031 1 91.56 22 GLY B C 1
ATOM 1828 O O . GLY B 1 22 ? 11.258 -20.281 -19.781 1 91.56 22 GLY B O 1
ATOM 1829 N N . VAL B 1 23 ? 10.359 -19.531 -17.906 1 94.94 23 VAL B N 1
ATOM 1830 C CA . VAL B 1 23 ? 10.211 -20.906 -17.406 1 94.94 23 VAL B CA 1
ATOM 1831 C C . VAL B 1 23 ? 9.016 -21.578 -18.078 1 94.94 23 VAL B C 1
ATOM 1833 O O . VAL B 1 23 ? 8.805 -22.781 -17.922 1 94.94 23 VAL B O 1
ATOM 1836 N N . GLY B 1 24 ? 8.172 -20.828 -18.766 1 94.75 24 GLY B N 1
ATOM 1837 C CA . GLY B 1 24 ? 7.059 -21.406 -19.5 1 94.75 24 GLY B CA 1
ATOM 1838 C C . GLY B 1 24 ? 5.75 -21.359 -18.719 1 94.75 24 GLY B C 1
ATOM 1839 O O . GLY B 1 24 ? 4.902 -22.234 -18.875 1 94.75 24 GLY B O 1
ATOM 1840 N N . LYS B 1 25 ? 5.582 -20.375 -17.828 1 96.38 25 LYS B N 1
ATOM 1841 C CA . LYS B 1 25 ? 4.395 -20.25 -16.984 1 96.38 25 LYS B CA 1
ATOM 1842 C C . LYS B 1 25 ? 3.133 -20.109 -17.844 1 96.38 25 LYS B C 1
ATOM 1844 O O . LYS B 1 25 ? 2.125 -20.766 -17.578 1 96.38 25 LYS B O 1
ATOM 1849 N N . THR B 1 26 ? 3.174 -19.203 -18.844 1 96.62 26 THR B N 1
ATOM 1850 C CA . THR B 1 26 ? 1.995 -18.953 -19.672 1 96.62 26 THR B CA 1
ATOM 1851 C C . THR B 1 26 ? 1.504 -20.234 -20.328 1 96.62 26 THR B C 1
ATOM 1853 O O . THR B 1 26 ? 0.315 -20.547 -20.266 1 96.62 26 THR B O 1
ATOM 1856 N N . THR B 1 27 ? 2.408 -20.953 -20.953 1 96.88 27 THR B N 1
ATOM 1857 C CA . THR B 1 27 ? 2.076 -22.203 -21.609 1 96.88 27 THR B CA 1
ATOM 1858 C C . THR B 1 27 ? 1.522 -23.219 -20.609 1 96.88 27 THR B C 1
ATOM 1860 O O . THR B 1 27 ? 0.53 -23.891 -20.891 1 96.88 27 THR B O 1
ATOM 1863 N N . ALA B 1 28 ? 2.188 -23.312 -19.5 1 97.88 28 ALA B N 1
ATOM 1864 C CA . ALA B 1 28 ? 1.772 -24.25 -18.453 1 97.88 28 ALA B CA 1
ATOM 1865 C C . ALA B 1 28 ? 0.373 -23.922 -17.953 1 97.88 28 ALA B C 1
ATOM 1867 O O . ALA B 1 28 ? -0.47 -24.812 -17.812 1 97.88 28 ALA B O 1
ATOM 1868 N N . ILE B 1 29 ? 0.089 -22.656 -17.656 1 98.56 29 ILE B N 1
ATOM 1869 C CA . ILE B 1 29 ? -1.196 -22.203 -17.125 1 98.56 29 ILE B CA 1
ATOM 1870 C C . ILE B 1 29 ? -2.289 -22.438 -18.172 1 98.56 29 ILE B C 1
ATOM 1872 O O . ILE B 1 29 ? -3.381 -22.906 -17.828 1 98.56 29 ILE B O 1
ATOM 1876 N N . ASP B 1 30 ? -1.983 -22.109 -19.422 1 98.44 30 ASP B N 1
ATOM 1877 C CA . ASP B 1 30 ? -2.928 -22.359 -20.516 1 98.44 30 ASP B CA 1
ATOM 1878 C C . ASP B 1 30 ? -3.334 -23.844 -20.562 1 98.44 30 ASP B C 1
ATOM 1880 O O . ASP B 1 30 ? -4.523 -24.156 -20.625 1 98.44 30 ASP B O 1
ATOM 1884 N N . GLY B 1 31 ? -2.375 -24.703 -20.594 1 98.44 31 GLY B N 1
ATOM 1885 C CA . GLY B 1 31 ? -2.633 -26.141 -20.609 1 98.44 31 GLY B CA 1
ATOM 1886 C C . GLY B 1 31 ? -3.43 -26.609 -19.406 1 98.44 31 GLY B C 1
ATOM 1887 O O . GLY B 1 31 ? -4.359 -27.406 -19.547 1 98.44 31 GLY B O 1
ATOM 1888 N N . PHE B 1 32 ? -3.076 -26.141 -18.234 1 98.56 32 PHE B N 1
ATOM 1889 C CA . PHE B 1 32 ? -3.75 -26.547 -17 1 98.56 32 PHE B CA 1
ATOM 1890 C C . PHE B 1 32 ? -5.207 -26.094 -17 1 98.56 32 PHE B C 1
ATOM 1892 O O . PHE B 1 32 ? -6.098 -26.859 -16.625 1 98.56 32 PHE B O 1
ATOM 1899 N N . CYS B 1 33 ? -5.438 -24.844 -17.438 1 98.69 33 CYS B N 1
ATOM 1900 C CA . CYS B 1 33 ? -6.805 -24.328 -17.531 1 98.69 33 CYS B CA 1
ATOM 1901 C C . CYS B 1 33 ? -7.629 -25.141 -18.516 1 98.69 33 CYS B C 1
ATOM 1903 O O . CYS B 1 33 ? -8.797 -25.438 -18.25 1 98.69 33 CYS B O 1
ATOM 1905 N N . ARG B 1 34 ? -7.047 -25.5 -19.656 1 98.38 34 ARG B N 1
ATOM 1906 C CA . ARG B 1 34 ? -7.738 -26.375 -20.594 1 98.38 34 ARG B CA 1
ATOM 1907 C C . ARG B 1 34 ? -8.086 -27.719 -19.953 1 98.38 34 ARG B C 1
ATOM 1909 O O . ARG B 1 34 ? -9.18 -28.25 -20.188 1 98.38 34 ARG B O 1
ATOM 1916 N N . TYR B 1 35 ? -7.176 -28.219 -19.234 1 97.81 35 TYR B N 1
ATOM 1917 C CA . TYR B 1 35 ? -7.414 -29.484 -18.531 1 97.81 35 TYR B CA 1
ATOM 1918 C C . TYR B 1 35 ? -8.578 -29.359 -17.547 1 97.81 35 TYR B C 1
ATOM 1920 O O . TYR B 1 35 ? -9.469 -30.203 -17.531 1 97.81 35 TYR B O 1
ATOM 1928 N N . LEU B 1 36 ? -8.539 -28.297 -16.719 1 97.81 36 LEU B N 1
ATOM 1929 C CA . LEU B 1 36 ? -9.625 -28.078 -15.773 1 97.81 36 LEU B CA 1
ATOM 1930 C C . LEU B 1 36 ? -10.977 -28.031 -16.484 1 97.81 36 LEU B C 1
ATOM 1932 O O . LEU B 1 36 ? -11.945 -28.641 -16.031 1 97.81 36 LEU B O 1
ATOM 1936 N N . THR B 1 37 ? -10.984 -27.312 -17.594 1 97.94 37 THR B N 1
ATOM 1937 C CA . THR B 1 37 ? -12.203 -27.203 -18.391 1 97.94 37 THR B CA 1
ATOM 1938 C C . THR B 1 37 ? -12.664 -28.594 -18.844 1 97.94 37 THR B C 1
ATOM 1940 O O . THR B 1 37 ? -13.852 -28.922 -18.766 1 97.94 37 THR B O 1
ATOM 1943 N N . SER B 1 38 ? -11.75 -29.391 -19.297 1 97.38 38 SER B N 1
ATOM 1944 C CA . SER B 1 38 ? -12.062 -30.734 -19.781 1 97.38 38 SER B CA 1
ATOM 1945 C C . SER B 1 38 ? -12.617 -31.609 -18.656 1 97.38 38 SER B C 1
ATOM 1947 O O . SER B 1 38 ? -13.352 -32.562 -18.922 1 97.38 38 SER B O 1
ATOM 1949 N N . GLN B 1 39 ? -12.281 -31.297 -17.438 1 96.12 39 GLN B N 1
ATOM 1950 C CA . GLN B 1 39 ? -12.75 -32.062 -16.281 1 96.12 39 GLN B CA 1
ATOM 1951 C C . GLN B 1 39 ? -14.047 -31.469 -15.727 1 96.12 39 GLN B C 1
ATOM 1953 O O . GLN B 1 39 ? -14.578 -31.969 -14.727 1 96.12 39 GLN B O 1
ATOM 1958 N N . GLY B 1 40 ? -14.516 -30.406 -16.328 1 96.19 40 GLY B N 1
ATOM 1959 C CA . GLY B 1 40 ? -15.742 -29.766 -15.883 1 96.19 40 GLY B CA 1
ATOM 1960 C C . GLY B 1 40 ? -15.562 -28.922 -14.641 1 96.19 40 GLY B C 1
ATOM 1961 O O . GLY B 1 40 ? -16.531 -28.672 -13.906 1 96.19 40 GLY B O 1
ATOM 1962 N N . ILE B 1 41 ? -14.328 -28.531 -14.32 1 96.94 41 ILE B N 1
ATOM 1963 C CA . ILE B 1 41 ? -14.039 -27.719 -13.148 1 96.94 41 ILE B CA 1
ATOM 1964 C C . ILE B 1 41 ? -14.086 -26.234 -13.523 1 96.94 41 ILE B C 1
ATOM 1966 O O . ILE B 1 41 ? -13.273 -25.766 -14.32 1 96.94 41 ILE B O 1
ATOM 1970 N N . GLU B 1 42 ? -15.078 -25.531 -13.023 1 97.94 42 GLU B N 1
ATOM 1971 C CA . GLU B 1 42 ? -15.164 -24.094 -13.242 1 97.94 42 GLU B CA 1
ATOM 1972 C C . GLU B 1 42 ? -14 -23.359 -12.57 1 97.94 42 GLU B C 1
ATOM 1974 O O . GLU B 1 42 ? -13.617 -23.688 -11.445 1 97.94 42 GLU B O 1
ATOM 1979 N N . HIS B 1 43 ? -13.398 -22.422 -13.32 1 98.5 43 HIS B N 1
ATOM 1980 C CA . HIS B 1 43 ? -12.234 -21.734 -12.766 1 98.5 43 HIS B CA 1
ATOM 1981 C C . HIS B 1 43 ? -12.102 -20.328 -13.352 1 98.5 43 HIS B C 1
ATOM 1983 O O . HIS B 1 43 ? -12.688 -20.031 -14.391 1 98.5 43 HIS B O 1
ATOM 1989 N N . VAL B 1 44 ? -11.398 -19.469 -12.57 1 98.75 44 VAL B N 1
ATOM 1990 C CA . VAL B 1 44 ? -10.992 -18.141 -13.008 1 98.75 44 VAL B CA 1
ATOM 1991 C C . VAL B 1 44 ? -9.477 -18.094 -13.188 1 98.75 44 VAL B C 1
ATOM 1993 O O . VAL B 1 44 ? -8.727 -18.531 -12.312 1 98.75 44 VAL B O 1
ATOM 1996 N N . ARG B 1 45 ? -9.031 -17.672 -14.352 1 98.81 45 ARG B N 1
ATOM 1997 C CA . ARG B 1 45 ? -7.621 -17.406 -14.594 1 98.81 45 ARG B CA 1
ATOM 1998 C C . ARG B 1 45 ? -7.293 -15.938 -14.328 1 98.81 45 ARG B C 1
ATOM 2000 O O . ARG B 1 45 ? -8.008 -15.039 -14.781 1 98.81 45 ARG B O 1
ATOM 2007 N N . THR B 1 46 ? -6.266 -15.625 -13.578 1 98.81 46 THR B N 1
ATOM 2008 C CA . THR B 1 46 ? -5.902 -14.258 -13.234 1 98.81 46 THR B CA 1
ATOM 2009 C C . THR B 1 46 ? -4.391 -14.125 -13.062 1 98.81 46 THR B C 1
ATOM 2011 O O . THR B 1 46 ? -3.641 -15.047 -13.375 1 98.81 46 THR B O 1
ATOM 2014 N N . ARG B 1 47 ? -3.949 -12.898 -12.688 1 98.69 47 ARG B N 1
ATOM 2015 C CA . ARG B 1 47 ? -2.518 -12.641 -12.578 1 98.69 47 ARG B CA 1
ATOM 2016 C C . ARG B 1 47 ? -2.244 -11.484 -11.625 1 98.69 47 ARG B C 1
ATOM 2018 O O . ARG B 1 47 ? -3.104 -10.617 -11.43 1 98.69 47 ARG B O 1
ATOM 2025 N N . GLU B 1 48 ? -0.996 -11.555 -11.078 1 98.44 48 GLU B N 1
ATOM 2026 C CA . GLU B 1 48 ? -0.507 -10.422 -10.297 1 98.44 48 GLU B CA 1
ATOM 2027 C C . GLU B 1 48 ? 0.816 -9.898 -10.852 1 98.44 48 GLU B C 1
ATOM 2029 O O . GLU B 1 48 ? 1.627 -10.672 -11.367 1 98.44 48 GLU B O 1
ATOM 2034 N N . PRO B 1 49 ? 1.115 -8.625 -10.664 1 98.06 49 PRO B N 1
ATOM 2035 C CA . PRO B 1 49 ? 0.106 -7.641 -10.273 1 98.06 49 PRO B CA 1
ATOM 2036 C C . PRO B 1 49 ? -0.994 -7.473 -11.312 1 98.06 49 PRO B C 1
ATOM 2038 O O . PRO B 1 49 ? -0.745 -7.641 -12.516 1 98.06 49 PRO B O 1
ATOM 2041 N N . GLY B 1 50 ? -2.17 -7.129 -10.961 1 98.31 50 GLY B N 1
ATOM 2042 C CA . GLY B 1 50 ? -3.348 -7.02 -11.805 1 98.31 50 GLY B CA 1
ATOM 2043 C C . GLY B 1 50 ? -4.516 -7.852 -11.312 1 98.31 50 GLY B C 1
ATOM 2044 O O . GLY B 1 50 ? -4.566 -8.227 -10.141 1 98.31 50 GLY B O 1
ATOM 2045 N N . GLY B 1 51 ? -5.484 -8.086 -12.219 1 98.44 51 GLY B N 1
ATOM 2046 C CA . GLY B 1 51 ? -6.547 -9.031 -11.922 1 98.44 51 GLY B CA 1
ATOM 2047 C C . GLY B 1 51 ? -7.824 -8.375 -11.445 1 98.44 51 GLY B C 1
ATOM 2048 O O . GLY B 1 51 ? -8.844 -9.039 -11.273 1 98.44 51 GLY B O 1
ATOM 2049 N N . ALA B 1 52 ? -7.793 -7.082 -11.219 1 98.38 52 ALA B N 1
ATOM 2050 C CA . ALA B 1 52 ? -8.953 -6.27 -10.859 1 98.38 52 ALA B CA 1
ATOM 2051 C C . ALA B 1 52 ? -8.773 -4.824 -11.32 1 98.38 52 ALA B C 1
ATOM 2053 O O . ALA B 1 52 ? -7.676 -4.426 -11.719 1 98.38 52 ALA B O 1
ATOM 2054 N N . ASP B 1 53 ? -9.789 -4.012 -11.312 1 97.19 53 ASP B N 1
ATOM 2055 C CA . ASP B 1 53 ? -9.781 -2.695 -11.938 1 97.19 53 ASP B CA 1
ATOM 2056 C C . ASP B 1 53 ? -8.68 -1.814 -11.359 1 97.19 53 ASP B C 1
ATOM 2058 O O . ASP B 1 53 ? -7.844 -1.29 -12.102 1 97.19 53 ASP B O 1
ATOM 2062 N N . VAL B 1 54 ? -8.641 -1.632 -10.062 1 98 54 VAL B N 1
ATOM 2063 C CA . VAL B 1 54 ? -7.633 -0.788 -9.438 1 98 54 VAL B CA 1
ATOM 2064 C C . VAL B 1 54 ? -6.266 -1.459 -9.539 1 98 54 VAL B C 1
ATOM 2066 O O . VAL B 1 54 ? -5.254 -0.791 -9.773 1 98 54 VAL B O 1
ATOM 2069 N N . ALA B 1 55 ? -6.246 -2.768 -9.367 1 98.62 55 ALA B N 1
ATOM 2070 C CA . ALA B 1 55 ? -5 -3.52 -9.461 1 98.62 55 ALA B CA 1
ATOM 2071 C C . ALA B 1 55 ? -4.344 -3.318 -10.828 1 98.62 55 ALA B C 1
ATOM 2073 O O . ALA B 1 55 ? -3.115 -3.268 -10.93 1 98.62 55 ALA B O 1
ATOM 2074 N N . GLU B 1 56 ? -5.133 -3.213 -11.891 1 98.38 56 GLU B N 1
ATOM 2075 C CA . GLU B 1 56 ? -4.59 -3 -13.227 1 98.38 56 GLU B CA 1
ATOM 2076 C C . GLU B 1 56 ? -3.965 -1.615 -13.359 1 98.38 56 GLU B C 1
ATOM 2078 O O . GLU B 1 56 ? -2.949 -1.448 -14.031 1 98.38 56 GLU B O 1
ATOM 2083 N N . VAL B 1 57 ? -4.566 -0.633 -12.773 1 97.62 57 VAL B N 1
ATOM 2084 C CA . VAL B 1 57 ? -4 0.712 -12.773 1 97.62 57 VAL B CA 1
ATOM 2085 C C . VAL B 1 57 ? -2.662 0.713 -12.039 1 97.62 57 VAL B C 1
ATOM 2087 O O . VAL B 1 57 ? -1.684 1.289 -12.516 1 97.62 57 VAL B O 1
ATOM 2090 N N . VAL B 1 58 ? -2.658 0.036 -10.898 1 98.38 58 VAL B N 1
ATOM 2091 C CA . VAL B 1 58 ? -1.438 -0.031 -10.102 1 98.38 58 VAL B CA 1
ATOM 2092 C C . VAL B 1 58 ? -0.363 -0.799 -10.867 1 98.38 58 VAL B C 1
ATOM 2094 O O . VAL B 1 58 ? 0.82 -0.455 -10.805 1 98.38 58 VAL B O 1
ATOM 2097 N N . ARG B 1 59 ? -0.767 -1.843 -11.57 1 97.94 59 ARG B N 1
ATOM 2098 C CA . ARG B 1 59 ? 0.153 -2.605 -12.406 1 97.94 59 ARG B CA 1
ATOM 2099 C C . ARG B 1 59 ? 0.886 -1.693 -13.391 1 97.94 59 ARG B C 1
ATOM 2101 O O . ARG B 1 59 ? 2.098 -1.82 -13.57 1 97.94 59 ARG B O 1
ATOM 2108 N N . GLU B 1 60 ? 0.147 -0.792 -13.953 1 97.44 60 GLU B N 1
ATOM 2109 C CA . GLU B 1 60 ? 0.761 0.137 -14.898 1 97.44 60 GLU B CA 1
ATOM 2110 C C . GLU B 1 60 ? 1.843 0.975 -14.219 1 97.44 60 GLU B C 1
ATOM 2112 O O . GLU B 1 60 ? 2.881 1.258 -14.82 1 97.44 60 GLU B O 1
ATOM 2117 N N . ILE B 1 61 ? 1.591 1.387 -13.016 1 97.44 61 ILE B N 1
ATOM 2118 C CA . ILE B 1 61 ? 2.578 2.15 -12.266 1 97.44 61 ILE B CA 1
ATOM 2119 C C . ILE B 1 61 ? 3.82 1.294 -12.023 1 97.44 61 ILE B C 1
ATOM 2121 O O . ILE B 1 61 ? 4.945 1.744 -12.258 1 97.44 61 ILE B O 1
ATOM 2125 N N . LEU B 1 62 ? 3.635 0.062 -11.594 1 97.25 62 LEU B N 1
ATOM 2126 C CA . LEU B 1 62 ? 4.699 -0.848 -11.188 1 97.25 62 LEU B CA 1
ATOM 2127 C C . LEU B 1 62 ? 5.574 -1.229 -12.383 1 97.25 62 LEU B C 1
ATOM 2129 O O . LEU B 1 62 ? 6.785 -1.394 -12.234 1 97.25 62 LEU B O 1
ATOM 2133 N N . LEU B 1 63 ? 4.926 -1.346 -13.555 1 95.56 63 LEU B N 1
ATOM 2134 C CA . LEU B 1 63 ? 5.625 -1.891 -14.711 1 95.56 63 LEU B CA 1
ATOM 2135 C C . LEU B 1 63 ? 6.234 -0.774 -15.555 1 95.56 63 LEU B C 1
ATOM 2137 O O . LEU B 1 63 ? 7.051 -1.035 -16.438 1 95.56 63 LEU B O 1
ATOM 2141 N N . ASN B 1 64 ? 5.836 0.498 -15.242 1 93.69 64 ASN B N 1
ATOM 2142 C CA . ASN B 1 64 ? 6.324 1.638 -16.016 1 93.69 64 ASN B CA 1
ATOM 2143 C C . ASN B 1 64 ? 7.82 1.852 -15.805 1 93.69 64 ASN B C 1
ATOM 2145 O O . ASN B 1 64 ? 8.25 2.252 -14.727 1 93.69 64 ASN B O 1
ATOM 2149 N N . LYS B 1 65 ? 8.609 1.738 -16.828 1 90.38 65 LYS B N 1
ATOM 2150 C CA . LYS B 1 65 ? 10.07 1.812 -16.766 1 90.38 65 LYS B CA 1
ATOM 2151 C C . LYS B 1 65 ? 10.531 3.225 -16.422 1 90.38 65 LYS B C 1
ATOM 2153 O O . LYS B 1 65 ? 11.672 3.42 -15.992 1 90.38 65 LYS B O 1
ATOM 2158 N N . ASN B 1 66 ? 9.711 4.168 -16.672 1 90.44 66 ASN B N 1
ATOM 2159 C CA . ASN B 1 66 ? 10.078 5.559 -16.422 1 90.44 66 ASN B CA 1
ATOM 2160 C C . ASN B 1 66 ? 9.898 5.93 -14.961 1 90.44 66 ASN B C 1
ATOM 2162 O O . ASN B 1 66 ? 10.32 7.004 -14.531 1 90.44 66 ASN B O 1
ATOM 2166 N N . ASN B 1 67 ? 9.258 5.07 -14.227 1 91.62 67 ASN B N 1
ATOM 2167 C CA . ASN B 1 67 ? 9.062 5.348 -12.805 1 91.62 67 ASN B CA 1
ATOM 2168 C C . ASN B 1 67 ? 10.258 4.883 -11.977 1 91.62 67 ASN B C 1
ATOM 2170 O O . ASN B 1 67 ? 10.766 3.779 -12.172 1 91.62 67 ASN B O 1
ATOM 2174 N N . THR B 1 68 ? 10.695 5.793 -11.156 1 92.19 68 THR B N 1
ATOM 2175 C CA . THR B 1 68 ? 11.633 5.414 -10.094 1 92.19 68 THR B CA 1
ATOM 2176 C C . THR B 1 68 ? 10.898 5.246 -8.766 1 92.19 68 THR B C 1
ATOM 2178 O O . THR B 1 68 ? 10.297 6.195 -8.258 1 92.19 68 THR B O 1
ATOM 2181 N N . LEU B 1 69 ? 10.953 4.082 -8.25 1 96.12 69 LEU B N 1
ATOM 2182 C CA . LEU B 1 69 ? 10.227 3.791 -7.02 1 96.12 69 LEU B CA 1
ATOM 2183 C C . LEU B 1 69 ? 11.188 3.461 -5.883 1 96.12 69 LEU B C 1
ATOM 2185 O O . LEU B 1 69 ? 12.117 2.668 -6.062 1 96.12 69 LEU B O 1
ATOM 2189 N N . HIS B 1 70 ? 10.953 4.18 -4.781 1 96.38 70 HIS B N 1
ATOM 2190 C CA . HIS B 1 70 ? 11.594 3.68 -3.57 1 96.38 70 HIS B CA 1
ATOM 2191 C C . HIS B 1 70 ? 11.117 2.27 -3.236 1 96.38 70 HIS B C 1
ATOM 2193 O O . HIS B 1 70 ? 9.977 1.912 -3.533 1 96.38 70 HIS B O 1
ATOM 2199 N N . ASP B 1 71 ? 11.93 1.421 -2.572 1 95.44 71 ASP B N 1
ATOM 2200 C CA . ASP B 1 71 ? 11.625 0.028 -2.26 1 95.44 71 ASP B CA 1
ATOM 2201 C C . ASP B 1 71 ? 10.336 -0.084 -1.449 1 95.44 71 ASP B C 1
ATOM 2203 O O . ASP B 1 71 ? 9.508 -0.961 -1.705 1 95.44 71 ASP B O 1
ATOM 2207 N N . ASP B 1 72 ? 10.164 0.812 -0.484 1 97.44 72 ASP B N 1
ATOM 2208 C CA . ASP B 1 72 ? 8.953 0.804 0.329 1 97.44 72 ASP B CA 1
ATOM 2209 C C . ASP B 1 72 ? 7.723 1.093 -0.523 1 97.44 72 ASP B C 1
ATOM 2211 O O . ASP B 1 72 ? 6.672 0.475 -0.334 1 97.44 72 ASP B O 1
ATOM 2215 N N . THR B 1 73 ? 7.848 2.045 -1.45 1 98.38 73 THR B N 1
ATOM 2216 C CA . THR B 1 73 ? 6.738 2.4 -2.332 1 98.38 73 THR B CA 1
ATOM 2217 C C . THR B 1 73 ? 6.34 1.213 -3.205 1 98.38 73 THR B C 1
ATOM 2219 O O . THR B 1 73 ? 5.16 0.876 -3.303 1 98.38 73 THR B O 1
ATOM 2222 N N . GLU B 1 74 ? 7.32 0.577 -3.818 1 97.88 74 GLU B N 1
ATOM 2223 C CA . GLU B 1 74 ? 7.07 -0.582 -4.668 1 97.88 74 GLU B CA 1
ATOM 2224 C C . GLU B 1 74 ? 6.363 -1.692 -3.896 1 97.88 74 GLU B C 1
ATOM 2226 O O . GLU B 1 74 ? 5.367 -2.244 -4.367 1 97.88 74 GLU B O 1
ATOM 2231 N N . LEU B 1 75 ? 6.898 -1.986 -2.73 1 98.19 75 LEU B N 1
ATOM 2232 C CA . LEU B 1 75 ? 6.348 -3.062 -1.915 1 98.19 75 LEU B CA 1
ATOM 2233 C C . LEU B 1 75 ? 4.895 -2.777 -1.551 1 98.19 75 LEU B C 1
ATOM 2235 O O . LEU B 1 75 ? 4.027 -3.643 -1.708 1 98.19 75 LEU B O 1
ATOM 2239 N N . LEU B 1 76 ? 4.625 -1.576 -1.109 1 98.75 76 LEU B N 1
ATOM 2240 C CA . LEU B 1 76 ? 3.277 -1.201 -0.699 1 98.75 76 LEU B CA 1
ATOM 2241 C C . LEU B 1 76 ? 2.328 -1.198 -1.893 1 98.75 76 LEU B C 1
ATOM 2243 O O . LEU B 1 76 ? 1.16 -1.574 -1.764 1 98.75 76 LEU B O 1
ATOM 2247 N N . LEU B 1 77 ? 2.787 -0.767 -3.064 1 98.75 77 LEU B N 1
ATOM 2248 C CA . LEU B 1 77 ? 1.971 -0.819 -4.273 1 98.75 77 LEU B CA 1
ATOM 2249 C C . LEU B 1 77 ? 1.64 -2.262 -4.641 1 98.75 77 LEU B C 1
ATOM 2251 O O . LEU B 1 77 ? 0.512 -2.561 -5.039 1 98.75 77 LEU B O 1
ATOM 2255 N N . MET B 1 78 ? 2.623 -3.146 -4.516 1 98.62 78 MET B N 1
ATOM 2256 C CA . MET B 1 78 ? 2.379 -4.559 -4.785 1 98.62 78 MET B CA 1
ATOM 2257 C C . MET B 1 78 ? 1.247 -5.094 -3.916 1 98.62 78 MET B C 1
ATOM 2259 O O . MET B 1 78 ? 0.342 -5.766 -4.41 1 98.62 78 MET B O 1
ATOM 2263 N N . PHE B 1 79 ? 1.252 -4.758 -2.693 1 98.88 79 PHE B N 1
ATOM 2264 C CA . PHE B 1 79 ? 0.251 -5.289 -1.774 1 98.88 79 PHE B CA 1
ATOM 2265 C C . PHE B 1 79 ? -1.089 -4.59 -1.971 1 98.88 79 PHE B C 1
ATOM 2267 O O . PHE B 1 79 ? -2.145 -5.188 -1.762 1 98.88 79 PHE B O 1
ATOM 2274 N N . ALA B 1 80 ? -1.028 -3.289 -2.361 1 98.81 80 ALA B N 1
ATOM 2275 C CA . ALA B 1 80 ? -2.285 -2.613 -2.674 1 98.81 80 ALA B CA 1
ATOM 2276 C C . ALA B 1 80 ? -2.982 -3.271 -3.861 1 98.81 80 ALA B C 1
ATOM 2278 O O . ALA B 1 80 ? -4.191 -3.508 -3.826 1 98.81 80 ALA B O 1
ATOM 2279 N N . ALA B 1 81 ? -2.234 -3.555 -4.91 1 98.81 81 ALA B N 1
ATOM 2280 C CA . ALA B 1 81 ? -2.781 -4.27 -6.059 1 98.81 81 ALA B CA 1
ATOM 2281 C C . ALA B 1 81 ? -3.32 -5.637 -5.652 1 98.81 81 ALA B C 1
ATOM 2283 O O . ALA B 1 81 ? -4.41 -6.031 -6.074 1 98.81 81 ALA B O 1
ATOM 2284 N N . ARG B 1 82 ? -2.582 -6.328 -4.82 1 98.88 82 ARG B N 1
ATOM 2285 C CA . ARG B 1 82 ? -2.975 -7.656 -4.363 1 98.88 82 ARG B CA 1
ATOM 2286 C C . ARG B 1 82 ? -4.258 -7.598 -3.545 1 98.88 82 ARG B C 1
ATOM 2288 O O . ARG B 1 82 ? -5.133 -8.461 -3.686 1 98.88 82 ARG B O 1
ATOM 2295 N N . ALA B 1 83 ? -4.371 -6.602 -2.674 1 98.75 83 ALA B N 1
ATOM 2296 C CA . ALA B 1 83 ? -5.59 -6.469 -1.881 1 98.75 83 ALA B CA 1
ATOM 2297 C C . ALA B 1 83 ? -6.809 -6.27 -2.777 1 98.75 83 ALA B C 1
ATOM 2299 O O . ALA B 1 83 ? -7.852 -6.891 -2.562 1 98.75 83 ALA B O 1
ATOM 2300 N N . ASP B 1 84 ? -6.664 -5.434 -3.74 1 98.75 84 ASP B N 1
ATOM 2301 C CA . ASP B 1 84 ? -7.758 -5.223 -4.684 1 98.75 84 ASP B CA 1
ATOM 2302 C C . ASP B 1 84 ? -8.102 -6.508 -5.43 1 98.75 84 ASP B C 1
ATOM 2304 O O . ASP B 1 84 ? -9.273 -6.871 -5.555 1 98.75 84 ASP B O 1
ATOM 2308 N N . HIS B 1 85 ? -7.129 -7.172 -5.922 1 98.88 85 HIS B N 1
ATOM 2309 C CA . HIS B 1 85 ? -7.25 -8.43 -6.652 1 98.88 85 HIS B CA 1
ATOM 2310 C C . HIS B 1 85 ? -7.934 -9.492 -5.805 1 98.88 85 HIS B C 1
ATOM 2312 O O . HIS B 1 85 ? -8.875 -10.141 -6.258 1 98.88 85 HIS B O 1
ATOM 2318 N N . LEU B 1 86 ? -7.473 -9.641 -4.559 1 98.81 86 LEU B N 1
ATOM 2319 C CA . LEU B 1 86 ? -8.008 -10.625 -3.629 1 98.81 86 LEU B CA 1
ATOM 2320 C C . LEU B 1 86 ? -9.492 -10.391 -3.383 1 98.81 86 LEU B C 1
ATOM 2322 O O . LEU B 1 86 ? -10.312 -11.305 -3.539 1 98.81 86 LEU B O 1
ATOM 2326 N N . HIS B 1 87 ? -9.852 -9.203 -3.117 1 98.56 87 HIS B N 1
ATOM 2327 C CA . HIS B 1 87 ? -11.188 -8.922 -2.619 1 98.56 87 HIS B CA 1
ATOM 2328 C C . HIS B 1 87 ? -12.195 -8.82 -3.764 1 98.56 87 HIS B C 1
ATOM 2330 O O . HIS B 1 87 ? -13.383 -9.102 -3.584 1 98.56 87 HIS B O 1
ATOM 2336 N N . LYS B 1 88 ? -11.688 -8.539 -4.945 1 98.62 88 LYS B N 1
ATOM 2337 C CA . LYS B 1 88 ? -12.633 -8.32 -6.039 1 98.62 88 LYS B CA 1
ATOM 2338 C C . LYS B 1 88 ? -12.68 -9.531 -6.969 1 98.62 88 LYS B C 1
ATOM 2340 O O . LYS B 1 88 ? -13.664 -9.727 -7.684 1 98.62 88 LYS B O 1
ATOM 2345 N N . THR B 1 89 ? -11.586 -10.344 -6.98 1 98.81 89 THR B N 1
ATOM 2346 C CA . THR B 1 89 ? -11.531 -11.414 -7.973 1 98.81 89 THR B CA 1
ATOM 2347 C C . THR B 1 89 ? -11.383 -12.773 -7.297 1 98.81 89 THR B C 1
ATOM 2349 O O . THR B 1 89 ? -12.234 -13.648 -7.461 1 98.81 89 THR B O 1
ATOM 2352 N N . ILE B 1 90 ? -10.43 -12.953 -6.438 1 98.88 90 ILE B N 1
ATOM 2353 C CA . ILE B 1 90 ? -10.047 -14.273 -5.949 1 98.88 90 ILE B CA 1
ATOM 2354 C C . ILE B 1 90 ? -11.078 -14.766 -4.938 1 98.88 90 ILE B C 1
ATOM 2356 O O . ILE B 1 90 ? -11.656 -15.844 -5.105 1 98.88 90 ILE B O 1
ATOM 2360 N N . LEU B 1 91 ? -11.32 -13.977 -3.896 1 98.81 91 LEU B N 1
ATOM 2361 C CA . LEU B 1 91 ? -12.195 -14.414 -2.814 1 98.81 91 LEU B CA 1
ATOM 2362 C C . LEU B 1 91 ? -13.617 -14.633 -3.32 1 98.81 91 LEU B C 1
ATOM 2364 O O . LEU B 1 91 ? -14.234 -15.664 -3.033 1 98.81 91 LEU B O 1
ATOM 2368 N N . PRO B 1 92 ? -14.172 -13.688 -4.148 1 98.69 92 PRO B N 1
ATOM 2369 C CA . PRO B 1 92 ? -15.516 -13.938 -4.672 1 98.69 92 PRO B CA 1
ATOM 2370 C C . PRO B 1 92 ? -15.594 -15.188 -5.539 1 98.69 92 PRO B C 1
ATOM 2372 O O . PRO B 1 92 ? -16.578 -15.922 -5.484 1 98.69 92 PRO B O 1
ATOM 2375 N N . ALA B 1 93 ? -14.586 -15.477 -6.371 1 98.75 93 ALA B N 1
ATOM 2376 C CA . ALA B 1 93 ? -14.57 -16.672 -7.207 1 98.75 93 ALA B CA 1
ATOM 2377 C C . ALA B 1 93 ? -14.578 -17.938 -6.352 1 98.75 93 ALA B C 1
ATOM 2379 O O . ALA B 1 93 ? -15.367 -18.859 -6.598 1 98.75 93 ALA B O 1
ATOM 2380 N N . LEU B 1 94 ? -13.758 -17.984 -5.324 1 98.56 94 LEU B N 1
ATOM 2381 C CA . LEU B 1 94 ? -13.68 -19.141 -4.434 1 98.56 94 LEU B CA 1
ATOM 2382 C C . LEU B 1 94 ? -15 -19.359 -3.699 1 98.56 94 LEU B C 1
ATOM 2384 O O . LEU B 1 94 ? -15.461 -20.484 -3.551 1 98.56 94 LEU B O 1
ATOM 2388 N N . ALA B 1 95 ? -15.57 -18.234 -3.262 1 98.06 95 ALA B N 1
ATOM 2389 C CA . ALA B 1 95 ? -16.844 -18.297 -2.566 1 98.06 95 ALA B CA 1
ATOM 2390 C C . ALA B 1 95 ? -17.938 -18.859 -3.477 1 98.06 95 ALA B C 1
ATOM 2392 O O . ALA B 1 95 ? -18.875 -19.516 -3.008 1 98.06 95 ALA B O 1
ATOM 2393 N N . ALA B 1 96 ? -17.812 -18.672 -4.758 1 98.06 96 ALA B N 1
ATOM 2394 C CA . ALA B 1 96 ? -18.781 -19.141 -5.742 1 98.06 96 ALA B CA 1
ATOM 2395 C C . ALA B 1 96 ? -18.5 -20.578 -6.164 1 98.06 96 ALA B C 1
ATOM 2397 O O . ALA B 1 96 ? -19.156 -21.125 -7.059 1 98.06 96 ALA B O 1
ATOM 2398 N N . GLY B 1 97 ? -17.438 -21.172 -5.535 1 97.69 97 GLY B N 1
ATOM 2399 C CA . GLY B 1 97 ? -17.125 -22.562 -5.797 1 97.69 97 GLY B CA 1
ATOM 2400 C C . GLY B 1 97 ? -16.203 -22.766 -6.984 1 97.69 97 GLY B C 1
ATOM 2401 O O . GLY B 1 97 ? -16 -23.891 -7.445 1 97.69 97 GLY B O 1
ATOM 2402 N N . LYS B 1 98 ? -15.664 -21.641 -7.508 1 98.56 98 LYS B N 1
ATOM 2403 C CA . LYS B 1 98 ? -14.766 -21.719 -8.656 1 98.56 98 LYS B CA 1
ATOM 2404 C C . LYS B 1 98 ? -13.312 -21.844 -8.211 1 98.56 98 LYS B C 1
ATOM 2406 O O . LYS B 1 98 ? -12.906 -21.219 -7.223 1 98.56 98 LYS B O 1
ATOM 2411 N N . TRP B 1 99 ? -12.555 -22.609 -8.938 1 98.56 99 TRP B N 1
ATOM 2412 C CA . TRP B 1 99 ? -11.117 -22.609 -8.727 1 98.56 99 TRP B CA 1
ATOM 2413 C C . TRP B 1 99 ? -10.5 -21.297 -9.203 1 98.56 99 TRP B C 1
ATOM 2415 O O . TRP B 1 99 ? -11.102 -20.578 -10 1 98.56 99 TRP B O 1
ATOM 2425 N N . VAL B 1 100 ? -9.383 -20.953 -8.609 1 98.88 100 VAL B N 1
ATOM 2426 C CA . VAL B 1 100 ? -8.633 -19.781 -9.062 1 98.88 100 VAL B CA 1
ATOM 2427 C C . VAL B 1 100 ? -7.223 -20.203 -9.469 1 98.88 100 VAL B C 1
ATOM 2429 O O . VAL B 1 100 ? -6.516 -20.859 -8.703 1 98.88 100 VAL B O 1
ATOM 2432 N N . VAL B 1 101 ? -6.863 -19.938 -10.688 1 98.88 101 VAL B N 1
ATOM 2433 C CA . VAL B 1 101 ? -5.523 -20.141 -11.227 1 98.88 101 VAL B CA 1
ATOM 2434 C C . VAL B 1 101 ? -4.84 -18.797 -11.453 1 98.88 101 VAL B C 1
ATOM 2436 O O . VAL B 1 101 ? -5.238 -18.031 -12.336 1 98.88 101 VAL B O 1
ATOM 2439 N N . CYS B 1 102 ? -3.838 -18.547 -10.703 1 98.88 102 CYS B N 1
ATOM 2440 C CA . CYS B 1 102 ? -3.264 -17.203 -10.656 1 98.88 102 CYS B CA 1
ATOM 2441 C C . CYS B 1 102 ? -1.792 -17.234 -11.055 1 98.88 102 CYS B C 1
ATOM 2443 O O . CYS B 1 102 ? -0.997 -17.953 -10.461 1 98.88 102 CYS B O 1
ATOM 2445 N N . ASP B 1 103 ? -1.405 -16.453 -12.07 1 98.75 103 ASP B N 1
ATOM 2446 C CA . ASP B 1 103 ? -0.001 -16.219 -12.391 1 98.75 103 ASP B CA 1
ATOM 2447 C C . ASP B 1 103 ? 0.645 -15.289 -11.359 1 98.75 103 ASP B C 1
ATOM 2449 O O . ASP B 1 103 ? 0.407 -14.078 -11.367 1 98.75 103 ASP B O 1
ATOM 2453 N N . ARG B 1 104 ? 1.497 -15.836 -10.555 1 98.69 104 ARG B N 1
ATOM 2454 C CA . ARG B 1 104 ? 2.219 -15.195 -9.461 1 98.69 104 ARG B CA 1
ATOM 2455 C C . ARG B 1 104 ? 1.268 -14.805 -8.336 1 98.69 104 ARG B C 1
ATOM 2457 O O . ARG B 1 104 ? 0.066 -14.641 -8.555 1 98.69 104 ARG B O 1
ATOM 2464 N N . PHE B 1 105 ? 1.756 -14.695 -7.121 1 98.56 105 PHE B N 1
ATOM 2465 C CA . PHE B 1 105 ? 1.085 -14.234 -5.914 1 98.56 105 PHE B CA 1
ATOM 2466 C C . PHE B 1 105 ? 2.102 -13.828 -4.855 1 98.56 105 PHE B C 1
ATOM 2468 O O . PHE B 1 105 ? 3.066 -13.117 -5.152 1 98.56 105 PHE B O 1
ATOM 2475 N N . ILE B 1 106 ? 1.938 -14.141 -3.596 1 98.25 106 ILE B N 1
ATOM 2476 C CA . ILE B 1 106 ? 2.748 -13.625 -2.498 1 98.25 106 ILE B CA 1
ATOM 2477 C C . ILE B 1 106 ? 4.172 -14.164 -2.607 1 98.25 106 ILE B C 1
ATOM 2479 O O . ILE B 1 106 ? 5.129 -13.492 -2.209 1 98.25 106 ILE B O 1
ATOM 2483 N N . ASP B 1 107 ? 4.34 -15.352 -3.113 1 98.38 107 ASP B N 1
ATOM 2484 C CA . ASP B 1 107 ? 5.668 -15.953 -3.176 1 98.38 107 ASP B CA 1
ATOM 2485 C C . ASP B 1 107 ? 6.582 -15.164 -4.109 1 98.38 107 ASP B C 1
ATOM 2487 O O . ASP B 1 107 ? 7.793 -15.086 -3.885 1 98.38 107 ASP B O 1
ATOM 2491 N N . SER B 1 108 ? 5.977 -14.578 -5.113 1 97.94 108 SER B N 1
ATOM 2492 C CA . SER B 1 108 ? 6.727 -13.672 -5.977 1 97.94 108 SER B CA 1
ATOM 2493 C C . SER B 1 108 ? 7.215 -12.445 -5.203 1 97.94 108 SER B C 1
ATOM 2495 O O . SER B 1 108 ? 8.32 -11.953 -5.449 1 97.94 108 SER B O 1
ATOM 2497 N N . THR B 1 109 ? 6.41 -11.953 -4.32 1 97.88 109 THR B N 1
ATOM 2498 C CA . THR B 1 109 ? 6.812 -10.773 -3.557 1 97.88 109 THR B CA 1
ATOM 2499 C C . THR B 1 109 ? 8.039 -11.078 -2.695 1 97.88 109 THR B C 1
ATOM 2501 O O . THR B 1 109 ? 8.977 -10.289 -2.645 1 97.88 109 THR B O 1
ATOM 2504 N N . VAL B 1 110 ? 8.039 -12.211 -2.021 1 97.81 110 VAL B N 1
ATOM 2505 C CA . VAL B 1 110 ? 9.195 -12.617 -1.235 1 97.81 110 VAL B CA 1
ATOM 2506 C C . VAL B 1 110 ? 10.414 -12.758 -2.145 1 97.81 110 VAL B C 1
ATOM 2508 O O . VAL B 1 110 ? 11.5 -12.289 -1.812 1 97.81 110 VAL B O 1
ATOM 2511 N N . ALA B 1 111 ? 10.203 -13.344 -3.277 1 97.75 111 ALA B N 1
ATOM 2512 C CA . ALA B 1 111 ? 11.305 -13.609 -4.199 1 97.75 111 ALA B CA 1
ATOM 2513 C C . ALA B 1 111 ? 11.852 -12.312 -4.785 1 97.75 111 ALA B C 1
ATOM 2515 O O . ALA B 1 111 ? 13.062 -12.07 -4.754 1 97.75 111 ALA B O 1
ATOM 2516 N N . TYR B 1 112 ? 11.008 -11.43 -5.27 1 96.19 112 TYR B N 1
ATOM 2517 C CA . TYR B 1 112 ? 11.43 -10.234 -5.992 1 96.19 112 TYR B CA 1
ATOM 2518 C C . TYR B 1 112 ? 11.789 -9.109 -5.027 1 96.19 112 TYR B C 1
ATOM 2520 O O . TYR B 1 112 ? 12.883 -8.547 -5.102 1 96.19 112 TYR B O 1
ATOM 2528 N N . GLN B 1 113 ? 10.93 -8.82 -4.121 1 95.62 113 GLN B N 1
ATOM 2529 C CA . GLN B 1 113 ? 11.156 -7.691 -3.223 1 95.62 113 GLN B CA 1
ATOM 2530 C C . GLN B 1 113 ? 11.984 -8.109 -2.012 1 95.62 113 GLN B C 1
ATOM 2532 O O . GLN B 1 113 ? 12.75 -7.312 -1.47 1 95.62 113 GLN B O 1
ATOM 2537 N N . GLY B 1 114 ? 11.883 -9.336 -1.54 1 97.06 114 GLY B N 1
ATOM 2538 C CA . GLY B 1 114 ? 12.656 -9.805 -0.398 1 97.06 114 GLY B CA 1
ATOM 2539 C C . GLY B 1 114 ? 14.078 -10.188 -0.754 1 97.06 114 GLY B C 1
ATOM 2540 O O . GLY B 1 114 ? 15.016 -9.82 -0.043 1 97.06 114 GLY B O 1
ATOM 2541 N N . PHE B 1 115 ? 14.18 -10.867 -1.86 1 96.62 115 PHE B N 1
ATOM 2542 C CA . PHE B 1 115 ? 15.492 -11.398 -2.229 1 96.62 115 PHE B CA 1
ATOM 2543 C C . PHE B 1 115 ? 16.062 -10.641 -3.416 1 96.62 115 PHE B C 1
ATOM 2545 O O . PHE B 1 115 ? 17.203 -10.172 -3.361 1 96.62 115 PHE B O 1
ATOM 2552 N N . GLY B 1 116 ? 15.328 -10.461 -4.457 1 94.56 116 GLY B N 1
ATOM 2553 C CA . GLY B 1 116 ? 15.805 -9.711 -5.609 1 94.56 116 GLY B CA 1
ATOM 2554 C C . GLY B 1 116 ? 16.328 -8.336 -5.25 1 94.56 116 GLY B C 1
ATOM 2555 O O . GLY B 1 116 ? 17.469 -7.992 -5.578 1 94.56 116 GLY B O 1
ATOM 2556 N N . ARG B 1 117 ? 15.555 -7.578 -4.469 1 91.56 117 ARG B N 1
ATOM 2557 C CA . ARG B 1 117 ? 15.898 -6.203 -4.129 1 91.56 117 ARG B CA 1
ATOM 2558 C C . ARG B 1 117 ? 16.828 -6.148 -2.92 1 91.56 117 ARG B C 1
ATOM 2560 O O . ARG B 1 117 ? 17.75 -5.34 -2.875 1 91.56 117 ARG B O 1
ATOM 2567 N N . PHE B 1 118 ? 16.594 -7.121 -1.914 1 91.81 118 PHE B N 1
ATOM 2568 C CA . PHE B 1 118 ? 17.266 -6.895 -0.644 1 91.81 118 PHE B CA 1
ATOM 2569 C C . PHE B 1 118 ? 18.094 -8.117 -0.243 1 91.81 118 PHE B C 1
ATOM 2571 O O . PHE B 1 118 ? 18.5 -8.242 0.913 1 91.81 118 PHE B O 1
ATOM 2578 N N . ASP B 1 119 ? 18.25 -8.992 -1.143 1 93.69 119 ASP B N 1
ATOM 2579 C CA . ASP B 1 119 ? 19.125 -10.148 -0.976 1 93.69 119 ASP B CA 1
ATOM 2580 C C . ASP B 1 119 ? 18.797 -10.898 0.314 1 93.69 119 ASP B C 1
ATOM 2582 O O . ASP B 1 119 ? 19.703 -11.289 1.051 1 93.69 119 ASP B O 1
ATOM 2586 N N . GLY B 1 120 ? 17.531 -10.875 0.62 1 94.44 120 GLY B N 1
ATOM 2587 C CA . GLY B 1 120 ? 17.078 -11.656 1.763 1 94.44 120 GLY B CA 1
ATOM 2588 C C . GLY B 1 120 ? 17.312 -10.961 3.09 1 94.44 120 GLY B C 1
ATOM 2589 O O . GLY B 1 120 ? 17.375 -11.609 4.137 1 94.44 120 GLY B O 1
ATOM 2590 N N . ASP B 1 121 ? 17.469 -9.688 3.068 1 95.06 121 ASP B N 1
ATOM 2591 C CA . ASP B 1 121 ? 17.641 -8.891 4.281 1 95.06 121 ASP B CA 1
ATOM 2592 C C . ASP B 1 121 ? 16.484 -9.109 5.25 1 95.06 121 ASP B C 1
ATOM 2594 O O . ASP B 1 121 ? 15.32 -9.125 4.848 1 95.06 121 ASP B O 1
ATOM 2598 N N . ALA B 1 122 ? 16.828 -9.234 6.523 1 95.69 122 ALA B N 1
ATOM 2599 C CA . ALA B 1 122 ? 15.852 -9.602 7.547 1 95.69 122 ALA B CA 1
ATOM 2600 C C . ALA B 1 122 ? 14.781 -8.516 7.688 1 95.69 122 ALA B C 1
ATOM 2602 O O . ALA B 1 122 ? 13.609 -8.828 7.902 1 95.69 122 ALA B O 1
ATOM 2603 N N . ALA B 1 123 ? 15.195 -7.293 7.637 1 94.69 123 ALA B N 1
ATOM 2604 C CA . ALA B 1 123 ? 14.25 -6.195 7.793 1 94.69 123 ALA B CA 1
ATOM 2605 C C . ALA B 1 123 ? 13.242 -6.168 6.645 1 94.69 123 ALA B C 1
ATOM 2607 O O . ALA B 1 123 ? 12.055 -5.945 6.859 1 94.69 123 ALA B O 1
ATOM 2608 N N . ALA B 1 124 ? 13.711 -6.402 5.465 1 94.81 124 ALA B N 1
ATOM 2609 C CA . ALA B 1 124 ? 12.836 -6.449 4.297 1 94.81 124 ALA B CA 1
ATOM 2610 C C . ALA B 1 124 ? 11.867 -7.629 4.383 1 94.81 124 ALA B C 1
ATOM 2612 O O . ALA B 1 124 ? 10.672 -7.477 4.121 1 94.81 124 ALA B O 1
ATOM 2613 N N . LEU B 1 125 ? 12.383 -8.766 4.746 1 97.25 125 LEU B N 1
ATOM 2614 C CA . LEU B 1 125 ? 11.547 -9.953 4.871 1 97.25 125 LEU B CA 1
ATOM 2615 C C . LEU B 1 125 ? 10.5 -9.766 5.965 1 97.25 125 LEU B C 1
ATOM 2617 O O . LEU B 1 125 ? 9.367 -10.234 5.828 1 97.25 125 LEU B O 1
ATOM 2621 N N . HIS B 1 126 ? 10.898 -9.086 6.992 1 97.12 126 HIS B N 1
ATOM 2622 C CA . HIS B 1 126 ? 9.961 -8.812 8.078 1 97.12 126 HIS B CA 1
ATOM 2623 C C . HIS B 1 126 ? 8.805 -7.945 7.602 1 97.12 126 HIS B C 1
ATOM 2625 O O . HIS B 1 126 ? 7.648 -8.211 7.934 1 97.12 126 HIS B O 1
ATOM 2631 N N . LYS B 1 127 ? 9.094 -6.922 6.848 1 97.56 127 LYS B N 1
ATOM 2632 C CA . LYS B 1 127 ? 8.047 -6.07 6.289 1 97.56 127 LYS B CA 1
ATOM 2633 C C . LYS B 1 127 ? 7.078 -6.883 5.438 1 97.56 127 LYS B C 1
ATOM 2635 O O . LYS B 1 127 ? 5.859 -6.703 5.531 1 97.56 127 LYS B O 1
ATOM 2640 N N . ILE B 1 128 ? 7.617 -7.762 4.621 1 98.19 128 ILE B N 1
ATOM 2641 C CA . ILE B 1 128 ? 6.801 -8.578 3.73 1 98.19 128 ILE B CA 1
ATOM 2642 C C . ILE B 1 128 ? 5.922 -9.516 4.551 1 98.19 128 ILE B C 1
ATOM 2644 O O . ILE B 1 128 ? 4.723 -9.648 4.285 1 98.19 128 ILE B O 1
ATOM 2648 N N . GLU B 1 129 ? 6.508 -10.141 5.547 1 97.44 129 GLU B N 1
ATOM 2649 C CA . GLU B 1 129 ? 5.77 -11.055 6.414 1 97.44 129 GLU B CA 1
ATOM 2650 C C . GLU B 1 129 ? 4.613 -10.336 7.109 1 97.44 129 GLU B C 1
ATOM 2652 O O . GLU B 1 129 ? 3.512 -10.883 7.211 1 97.44 129 GLU B O 1
ATOM 2657 N N . LEU B 1 130 ? 4.887 -9.172 7.629 1 97.69 130 LEU B N 1
ATOM 2658 C CA . LEU B 1 130 ? 3.861 -8.375 8.297 1 97.69 130 LEU B CA 1
ATOM 2659 C C . LEU B 1 130 ? 2.717 -8.055 7.34 1 97.69 130 LEU B C 1
ATOM 2661 O O . LEU B 1 130 ? 1.545 -8.133 7.723 1 97.69 130 LEU B O 1
ATOM 2665 N N . LEU B 1 131 ? 3.043 -7.656 6.148 1 98.62 131 LEU B N 1
ATOM 2666 C CA . LEU B 1 131 ? 2.025 -7.305 5.164 1 98.62 131 LEU B CA 1
ATOM 2667 C C . LEU B 1 131 ? 1.199 -8.531 4.777 1 98.62 131 LEU B C 1
ATOM 2669 O O . LEU B 1 131 ? -0.023 -8.438 4.641 1 98.62 131 LEU B O 1
ATOM 2673 N N . ILE B 1 132 ? 1.842 -9.68 4.605 1 98.44 132 ILE B N 1
ATOM 2674 C CA . ILE B 1 132 ? 1.127 -10.906 4.281 1 98.44 132 ILE B CA 1
ATOM 2675 C C . ILE B 1 132 ? 0.155 -11.25 5.41 1 98.44 132 ILE B C 1
ATOM 2677 O O . ILE B 1 132 ? -1.028 -11.5 5.164 1 98.44 132 ILE B O 1
ATOM 2681 N N . ALA B 1 133 ? 0.626 -11.203 6.633 1 98 133 ALA B N 1
ATOM 2682 C CA . ALA B 1 133 ? -0.152 -11.609 7.801 1 98 133 ALA B CA 1
ATOM 2683 C C . ALA B 1 133 ? -1.378 -10.719 7.98 1 98 133 ALA B C 1
ATOM 2685 O O . ALA B 1 133 ? -2.418 -11.172 8.461 1 98 133 ALA B O 1
ATOM 2686 N N . ASN B 1 134 ? -1.355 -9.508 7.551 1 98.12 134 ASN B N 1
ATOM 2687 C CA . ASN B 1 134 ? -2.402 -8.555 7.914 1 98.12 134 ASN B CA 1
ATOM 2688 C C . ASN B 1 134 ? -3.277 -8.195 6.719 1 98.12 134 ASN B C 1
ATOM 2690 O O . ASN B 1 134 ? -4.387 -7.691 6.883 1 98.12 134 ASN B O 1
ATOM 2694 N N . PHE B 1 135 ? -2.816 -8.531 5.465 1 98.5 135 PHE B N 1
ATOM 2695 C CA . PHE B 1 135 ? -3.557 -8.016 4.32 1 98.5 135 PHE B CA 1
ATOM 2696 C C . PHE B 1 135 ? -3.842 -9.125 3.314 1 98.5 135 PHE B C 1
ATOM 2698 O O . PHE B 1 135 ? -4.43 -8.875 2.262 1 98.5 135 PHE B O 1
ATOM 2705 N N . VAL B 1 136 ? -3.379 -10.32 3.604 1 98.62 136 VAL B N 1
ATOM 2706 C CA . VAL B 1 136 ? -3.619 -11.453 2.719 1 98.62 136 VAL B CA 1
ATOM 2707 C C . VAL B 1 136 ? -4.426 -12.523 3.457 1 98.62 136 VAL B C 1
ATOM 2709 O O . VAL B 1 136 ? -3.857 -13.453 4.031 1 98.62 136 VAL B O 1
ATOM 2712 N N . PRO B 1 137 ? -5.715 -12.461 3.381 1 97.81 137 PRO B N 1
ATOM 2713 C CA . PRO B 1 137 ? -6.566 -13.344 4.18 1 97.81 137 PRO B CA 1
ATOM 2714 C C . PRO B 1 137 ? -6.641 -14.766 3.615 1 97.81 137 PRO B C 1
ATOM 2716 O O . PRO B 1 137 ? -7.188 -15.664 4.258 1 97.81 137 PRO B O 1
ATOM 2719 N N . ARG B 1 138 ? -6.113 -14.953 2.408 1 98.06 138 ARG B N 1
ATOM 2720 C CA . ARG B 1 138 ? -6.188 -16.25 1.758 1 98.06 138 ARG B CA 1
ATOM 2721 C C . ARG B 1 138 ? -4.926 -16.547 0.955 1 98.06 138 ARG B C 1
ATOM 2723 O O . ARG B 1 138 ? -4.594 -15.805 0.024 1 98.06 138 ARG B O 1
ATOM 2730 N N . LEU B 1 139 ? -4.254 -17.594 1.364 1 98.31 139 LEU B N 1
ATOM 2731 C CA . LEU B 1 139 ? -3.094 -18.062 0.608 1 98.31 139 LEU B CA 1
ATOM 2732 C C . LEU B 1 139 ? -3.498 -19.125 -0.411 1 98.31 139 LEU B C 1
ATOM 2734 O O . LEU B 1 139 ? -4.562 -19.734 -0.287 1 98.31 139 LEU B O 1
ATOM 2738 N N . PRO B 1 140 ? -2.676 -19.281 -1.461 1 98.62 140 PRO B N 1
ATOM 2739 C CA . PRO B 1 140 ? -2.957 -20.406 -2.355 1 98.62 140 PRO B CA 1
ATOM 2740 C C . PRO B 1 140 ? -2.959 -21.75 -1.631 1 98.62 140 PRO B C 1
ATOM 2742 O O . PRO B 1 140 ? -2.152 -21.969 -0.724 1 98.62 140 PRO B O 1
ATOM 2745 N N . ASP B 1 141 ? -3.891 -22.609 -2.041 1 98.12 141 ASP B N 1
ATOM 2746 C CA . ASP B 1 141 ? -3.861 -23.984 -1.549 1 98.12 141 ASP B CA 1
ATOM 2747 C C . ASP B 1 141 ? -2.598 -24.703 -2.01 1 98.12 141 ASP B C 1
ATOM 2749 O O . ASP B 1 141 ? -2.045 -25.531 -1.277 1 98.12 141 ASP B O 1
ATOM 2753 N N . VAL B 1 142 ? -2.236 -24.422 -3.191 1 98.19 142 VAL B N 1
ATOM 2754 C CA . VAL B 1 142 ? -1.034 -24.984 -3.789 1 98.19 142 VAL B CA 1
ATOM 2755 C C . VAL B 1 142 ? -0.351 -23.938 -4.668 1 98.19 142 VAL B C 1
ATOM 2757 O O . VAL B 1 142 ? -1.016 -23.219 -5.422 1 98.19 142 VAL B O 1
ATOM 2760 N N . THR B 1 143 ? 0.915 -23.781 -4.477 1 98.81 143 THR B N 1
ATOM 2761 C CA . THR B 1 143 ? 1.757 -23.016 -5.387 1 98.81 143 THR B CA 1
ATOM 2762 C C . THR B 1 143 ? 2.631 -23.938 -6.227 1 98.81 143 THR B C 1
ATOM 2764 O O . THR B 1 143 ? 3.346 -24.781 -5.688 1 98.81 143 THR B O 1
ATOM 2767 N N . LEU B 1 144 ? 2.5 -23.781 -7.527 1 98.81 144 LEU B N 1
ATOM 2768 C CA . LEU B 1 144 ? 3.316 -24.562 -8.453 1 98.81 144 LEU B CA 1
ATOM 2769 C C . LEU B 1 144 ? 4.516 -23.75 -8.93 1 98.81 144 LEU B C 1
ATOM 2771 O O . LEU B 1 144 ? 4.359 -22.797 -9.688 1 98.81 144 LEU B O 1
ATOM 2775 N N . TRP B 1 145 ? 5.723 -24.125 -8.469 1 98.81 145 TRP B N 1
ATOM 2776 C CA . TRP B 1 145 ? 6.957 -23.438 -8.844 1 98.81 145 TRP B CA 1
ATOM 2777 C C . TRP B 1 145 ? 7.625 -24.141 -10.031 1 98.81 145 TRP B C 1
ATOM 2779 O O . TRP B 1 145 ? 8.219 -25.203 -9.875 1 98.81 145 TRP B O 1
ATOM 2789 N N . LEU B 1 146 ? 7.445 -23.531 -11.219 1 98.56 146 LEU B N 1
ATOM 2790 C CA . LEU B 1 146 ? 8.172 -24.031 -12.375 1 98.56 146 LEU B CA 1
ATOM 2791 C C . LEU B 1 146 ? 9.656 -23.703 -12.273 1 98.56 146 LEU B C 1
ATOM 2793 O O . LEU B 1 146 ? 10.047 -22.531 -12.367 1 98.56 146 LEU B O 1
ATOM 2797 N N . ASP B 1 147 ? 10.391 -24.719 -12.117 1 97.88 147 ASP B N 1
ATOM 2798 C CA . ASP B 1 147 ? 11.812 -24.578 -11.82 1 97.88 147 ASP B CA 1
ATOM 2799 C C . ASP B 1 147 ? 12.656 -24.797 -13.078 1 97.88 147 ASP B C 1
ATOM 2801 O O . ASP B 1 147 ? 12.539 -25.828 -13.742 1 97.88 147 ASP B O 1
ATOM 2805 N N . LEU B 1 148 ? 13.406 -23.875 -13.406 1 95.31 148 LEU B N 1
ATOM 2806 C CA . LEU B 1 148 ? 14.359 -23.875 -14.508 1 95.31 148 LEU B CA 1
ATOM 2807 C C . LEU B 1 148 ? 15.562 -22.984 -14.188 1 95.31 148 LEU B C 1
ATOM 2809 O O . LEU B 1 148 ? 15.43 -21.969 -13.508 1 95.31 148 LEU B O 1
ATOM 2813 N N . ASP B 1 149 ? 16.703 -23.406 -14.68 1 93.75 149 ASP B N 1
ATOM 2814 C CA . ASP B 1 149 ? 17.906 -22.594 -14.469 1 93.75 149 ASP B CA 1
ATOM 2815 C C . ASP B 1 149 ? 17.719 -21.188 -15.008 1 93.75 149 ASP B C 1
ATOM 2817 O O . ASP B 1 149 ? 17.172 -21 -16.094 1 93.75 149 ASP B O 1
ATOM 2821 N N . VAL B 1 150 ? 18.172 -20.203 -14.25 1 94 150 VAL B N 1
ATOM 2822 C CA . VAL B 1 150 ? 17.922 -18.797 -14.547 1 94 150 VAL B CA 1
ATOM 2823 C C . VAL B 1 150 ? 18.484 -18.453 -15.922 1 94 150 VAL B C 1
ATOM 2825 O O . VAL B 1 150 ? 17.812 -17.797 -16.719 1 94 150 VAL B O 1
ATOM 2828 N N . ALA B 1 151 ? 19.672 -18.906 -16.219 1 91.56 151 ALA B N 1
ATOM 2829 C CA . ALA B 1 151 ? 20.328 -18.594 -17.484 1 91.56 151 ALA B CA 1
ATOM 2830 C C . ALA B 1 151 ? 19.516 -19.109 -18.672 1 91.56 151 ALA B C 1
ATOM 2832 O O . ALA B 1 151 ? 19.328 -18.406 -19.672 1 91.56 151 ALA B O 1
ATOM 2833 N N . THR B 1 152 ? 19.109 -20.297 -18.578 1 91.38 152 THR B N 1
ATOM 2834 C CA . THR B 1 152 ? 18.297 -20.906 -19.625 1 91.38 152 THR B CA 1
ATOM 2835 C C . THR B 1 152 ? 17 -20.125 -19.812 1 91.38 152 THR B C 1
ATOM 2837 O O . THR B 1 152 ? 16.594 -19.844 -20.938 1 91.38 152 THR B O 1
ATOM 2840 N N . GLY B 1 153 ? 16.328 -19.828 -18.719 1 90.69 153 GLY B N 1
ATOM 2841 C CA . GLY B 1 153 ? 15.086 -19.078 -18.781 1 90.69 153 GLY B CA 1
ATOM 2842 C C . GLY B 1 153 ? 15.234 -17.719 -19.438 1 90.69 153 GLY B C 1
ATOM 2843 O O . GLY B 1 153 ? 14.414 -17.344 -20.281 1 90.69 153 GLY B O 1
ATOM 2844 N N . MET B 1 154 ? 16.234 -17.047 -19.016 1 88.56 154 MET B N 1
ATOM 2845 C CA . MET B 1 154 ? 16.469 -15.711 -19.562 1 88.56 154 MET B CA 1
ATOM 2846 C C . MET B 1 154 ? 16.75 -15.773 -21.062 1 88.56 154 MET B C 1
ATOM 2848 O O . MET B 1 154 ? 16.328 -14.891 -21.812 1 88.56 154 MET B O 1
ATOM 2852 N N . ALA B 1 155 ? 17.484 -16.75 -21.484 1 86.81 155 ALA B N 1
ATOM 2853 C CA . ALA B 1 155 ? 17.75 -16.953 -22.906 1 86.81 155 ALA B CA 1
ATOM 2854 C C . ALA B 1 155 ? 16.453 -17.141 -23.688 1 86.81 155 ALA B C 1
ATOM 2856 O O . ALA B 1 155 ? 16.328 -16.641 -24.797 1 86.81 155 ALA B O 1
ATOM 2857 N N . ARG B 1 156 ? 15.609 -17.797 -23.141 1 84.62 156 ARG B N 1
ATOM 2858 C CA . ARG B 1 156 ? 14.305 -18.031 -23.766 1 84.62 156 ARG B CA 1
ATOM 2859 C C . ARG B 1 156 ? 13.477 -16.766 -23.812 1 84.62 156 ARG B C 1
ATOM 2861 O O . ARG B 1 156 ? 12.805 -16.484 -24.797 1 84.62 156 ARG B O 1
ATOM 2868 N N . ALA B 1 157 ? 13.5 -15.938 -22.734 1 82.88 157 ALA B N 1
ATOM 2869 C CA . ALA B 1 157 ? 12.703 -14.719 -22.578 1 82.88 157 ALA B CA 1
ATOM 2870 C C . ALA B 1 157 ? 13.203 -13.617 -23.516 1 82.88 157 ALA B C 1
ATOM 2872 O O . ALA B 1 157 ? 12.414 -12.797 -23.984 1 82.88 157 ALA B O 1
ATOM 2873 N N . ALA B 1 158 ? 14.484 -13.461 -23.656 1 75.31 158 ALA B N 1
ATOM 2874 C CA . ALA B 1 158 ? 15.102 -12.43 -24.484 1 75.31 158 ALA B CA 1
ATOM 2875 C C . ALA B 1 158 ? 14.586 -12.484 -25.922 1 75.31 158 ALA B C 1
ATOM 2877 O O . ALA B 1 158 ? 14.57 -11.477 -26.625 1 75.31 158 ALA B O 1
ATOM 2878 N N . LYS B 1 159 ? 14.148 -13.539 -26.391 1 69.06 159 LYS B N 1
ATOM 2879 C CA . LYS B 1 159 ? 13.672 -13.711 -27.75 1 69.06 159 LYS B CA 1
ATOM 2880 C C . LYS B 1 159 ? 12.273 -13.117 -27.922 1 69.06 159 LYS B C 1
ATOM 2882 O O . LYS B 1 159 ? 11.805 -12.953 -29.047 1 69.06 159 LYS B O 1
ATOM 2887 N N . ARG B 1 160 ? 11.812 -12.68 -26.953 1 66 160 ARG B N 1
ATOM 2888 C CA . ARG B 1 160 ? 10.422 -12.25 -27.047 1 66 160 ARG B CA 1
ATOM 2889 C C . ARG B 1 160 ? 10.328 -10.727 -27.109 1 66 160 ARG B C 1
ATOM 2891 O O . ARG B 1 160 ? 11.336 -10.047 -27.297 1 66 160 ARG B O 1
ATOM 2898 N N . SER B 1 161 ? 9.328 -9.891 -26.531 1 65.19 161 SER B N 1
ATOM 2899 C CA . SER B 1 161 ? 8.859 -8.516 -26.656 1 65.19 161 SER B CA 1
ATOM 2900 C C . SER B 1 161 ? 9.68 -7.566 -25.797 1 65.19 161 SER B C 1
ATOM 2902 O O . SER B 1 161 ? 10.617 -7.992 -25.109 1 65.19 161 SER B O 1
ATOM 2904 N N . GLN B 1 162 ? 9.383 -6.242 -25.906 1 69.88 162 GLN B N 1
ATOM 2905 C CA . GLN B 1 162 ? 9.992 -5.184 -25.109 1 69.88 162 GLN B CA 1
ATOM 2906 C C . GLN B 1 162 ? 9.82 -5.449 -23.625 1 69.88 162 GLN B C 1
ATOM 2908 O O . GLN B 1 162 ? 8.703 -5.664 -23.141 1 69.88 162 GLN B O 1
ATOM 2913 N N . ALA B 1 163 ? 10.945 -5.352 -22.859 1 77.06 163 ALA B N 1
ATOM 2914 C CA . ALA B 1 163 ? 11.023 -5.688 -21.453 1 77.06 163 ALA B CA 1
ATOM 2915 C C . ALA B 1 163 ? 10.375 -4.602 -20.594 1 77.06 163 ALA B C 1
ATOM 2917 O O . ALA B 1 163 ? 10.516 -3.412 -20.875 1 77.06 163 ALA B O 1
ATOM 2918 N N . ASP B 1 164 ? 9.57 -4.949 -19.562 1 82 164 ASP B N 1
ATOM 2919 C CA . ASP B 1 164 ? 9.078 -4.008 -18.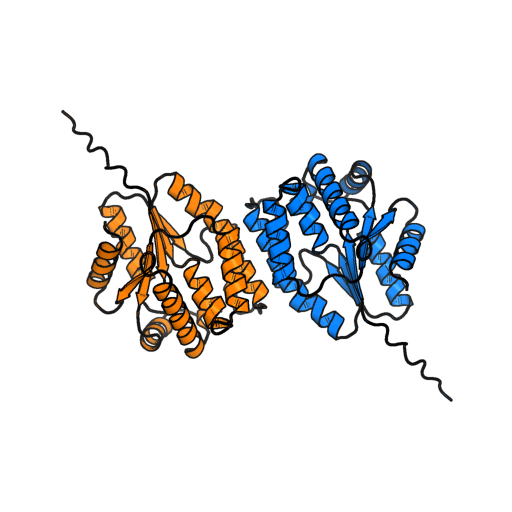562 1 82 164 ASP B CA 1
ATOM 2920 C C . ASP B 1 164 ? 10.133 -3.736 -17.5 1 82 164 ASP B C 1
ATOM 2922 O O . ASP B 1 164 ? 11.281 -4.168 -17.625 1 82 164 ASP B O 1
ATOM 2926 N N . ARG B 1 165 ? 9.789 -2.963 -16.469 1 81.06 165 ARG B N 1
ATOM 2927 C CA . ARG B 1 165 ? 10.727 -2.518 -15.445 1 81.06 165 ARG B CA 1
ATOM 2928 C C . ARG B 1 165 ? 11.398 -3.707 -14.773 1 81.06 165 ARG B C 1
ATOM 2930 O O . ARG B 1 165 ? 12.602 -3.684 -14.516 1 81.06 165 ARG B O 1
ATOM 2937 N N . PHE B 1 166 ? 10.68 -4.766 -14.461 1 80.31 166 PHE B N 1
ATOM 2938 C CA . PHE B 1 166 ? 11.227 -5.922 -13.758 1 80.31 166 PHE B CA 1
ATOM 2939 C C . PHE B 1 166 ? 12.062 -6.777 -14.703 1 80.31 166 PHE B C 1
ATOM 2941 O O . PHE B 1 166 ? 13.117 -7.285 -14.32 1 80.31 166 PHE B O 1
ATOM 2948 N N . GLU B 1 167 ? 11.633 -6.973 -15.93 1 76.62 167 GLU B N 1
ATOM 2949 C CA . GLU B 1 167 ? 12.297 -7.836 -16.906 1 76.62 167 GLU B CA 1
ATOM 2950 C C . GLU B 1 167 ? 13.617 -7.238 -17.359 1 76.62 167 GLU B C 1
ATOM 2952 O O . GLU B 1 167 ? 14.469 -7.941 -17.922 1 76.62 167 GLU B O 1
ATOM 2957 N N . SER B 1 168 ? 13.797 -5.918 -17.141 1 80.31 168 SER B N 1
ATOM 2958 C CA . SER B 1 168 ? 15.008 -5.219 -17.562 1 80.31 168 SER B CA 1
ATOM 2959 C C . SER B 1 168 ? 16.141 -5.418 -16.562 1 80.31 168 SER B C 1
ATOM 2961 O O . SER B 1 168 ? 17.266 -4.984 -16.797 1 80.31 168 SER B O 1
ATOM 2963 N N . LEU B 1 169 ? 15.836 -6.145 -15.5 1 80.5 169 LEU B N 1
ATOM 2964 C CA . LEU B 1 169 ? 16.844 -6.355 -14.461 1 80.5 169 LEU B CA 1
ATOM 2965 C C . LEU B 1 169 ? 17.859 -7.398 -14.898 1 80.5 169 LEU B C 1
ATOM 2967 O O . LEU B 1 169 ? 17.609 -8.18 -15.82 1 80.5 169 LEU B O 1
ATOM 2971 N N . ASP B 1 170 ? 19 -7.453 -14.266 1 82.44 170 ASP B N 1
ATOM 2972 C CA . ASP B 1 170 ? 20.109 -8.266 -14.742 1 82.44 170 ASP B CA 1
ATOM 2973 C C . ASP B 1 170 ? 20.031 -9.688 -14.195 1 82.44 170 ASP B C 1
ATOM 2975 O O . ASP B 1 170 ? 19.156 -9.992 -13.375 1 82.44 170 ASP B O 1
ATOM 2979 N N . THR B 1 171 ? 20.891 -10.492 -14.719 1 89.44 171 THR B N 1
ATOM 2980 C CA . THR B 1 171 ? 20.906 -11.914 -14.375 1 89.44 171 THR B CA 1
ATOM 2981 C C . THR B 1 171 ? 21.125 -12.102 -12.875 1 89.44 171 THR B C 1
ATOM 2983 O O . THR B 1 171 ? 20.547 -13.008 -12.266 1 89.44 171 THR B O 1
ATOM 2986 N N . SER B 1 172 ? 22 -11.25 -12.273 1 91.75 172 SER B N 1
ATOM 2987 C CA . SER B 1 172 ? 22.25 -11.352 -10.844 1 91.75 172 SER B CA 1
ATOM 2988 C C . SER B 1 172 ? 20.984 -11.125 -10.031 1 91.75 172 SER B C 1
ATOM 2990 O O . SER B 1 172 ? 20.781 -11.758 -8.992 1 91.75 172 SER B O 1
ATOM 2992 N N . PHE B 1 173 ? 20.203 -10.242 -10.492 1 93.81 173 PHE B N 1
ATOM 2993 C CA . PHE B 1 173 ? 18.906 -10.016 -9.852 1 93.81 173 PHE B CA 1
ATOM 2994 C C . PHE B 1 173 ? 18.062 -11.281 -9.875 1 93.81 173 PHE B C 1
ATOM 2996 O O . PHE B 1 173 ? 17.516 -11.695 -8.844 1 93.81 173 PHE B O 1
ATOM 3003 N N . PHE B 1 174 ? 17.969 -11.945 -10.992 1 94.81 174 PHE B N 1
ATOM 3004 C CA . PHE B 1 174 ? 17.094 -13.109 -11.141 1 94.81 174 PHE B CA 1
ATOM 3005 C C . PHE B 1 174 ? 17.672 -14.312 -10.414 1 94.81 174 PHE B C 1
ATOM 3007 O O . PHE B 1 174 ? 16.938 -15.18 -9.953 1 94.81 174 PHE B O 1
ATOM 3014 N N . ASP B 1 175 ? 18.969 -14.336 -10.258 1 95.56 175 ASP B N 1
ATOM 3015 C CA . ASP B 1 175 ? 19.562 -15.352 -9.398 1 95.56 175 ASP B CA 1
ATOM 3016 C C . ASP B 1 175 ? 19.078 -15.211 -7.961 1 95.56 175 ASP B C 1
ATOM 3018 O O . ASP B 1 175 ? 18.781 -16.203 -7.301 1 95.56 175 ASP B O 1
ATOM 3022 N N . ARG B 1 176 ? 19.031 -13.961 -7.496 1 96.5 176 ARG B N 1
ATOM 3023 C CA . ARG B 1 176 ? 18.531 -13.711 -6.148 1 96.5 176 ARG B CA 1
ATOM 3024 C C . ARG B 1 176 ? 17.047 -14.039 -6.043 1 96.5 176 ARG B C 1
ATOM 3026 O O . ARG B 1 176 ? 16.594 -14.562 -5.023 1 96.5 176 ARG B O 1
ATOM 3033 N N . VAL B 1 177 ? 16.328 -13.742 -7.09 1 97.12 177 VAL B N 1
ATOM 3034 C CA . VAL B 1 177 ? 14.906 -14.102 -7.129 1 97.12 177 VAL B CA 1
ATOM 3035 C C . VAL B 1 177 ? 14.758 -15.617 -7 1 97.12 177 VAL B C 1
ATOM 3037 O O . VAL B 1 177 ? 13.906 -16.094 -6.246 1 97.12 177 VAL B O 1
ATOM 3040 N N . TYR B 1 178 ? 15.57 -16.312 -7.777 1 97.62 178 TYR B N 1
ATOM 3041 C CA . TYR B 1 178 ? 15.562 -17.781 -7.695 1 97.62 178 TYR B CA 1
ATOM 3042 C C . TYR B 1 178 ? 15.812 -18.25 -6.266 1 97.62 178 TYR B C 1
ATOM 3044 O O . TYR B 1 178 ? 15.125 -19.141 -5.773 1 97.62 178 TYR B O 1
ATOM 3052 N N . GLN B 1 179 ? 16.734 -17.672 -5.578 1 97.5 179 GLN B N 1
ATOM 3053 C CA . GLN B 1 179 ? 17.031 -18.016 -4.188 1 97.5 179 GLN B CA 1
ATOM 3054 C C . GLN B 1 179 ? 15.828 -17.75 -3.291 1 97.5 179 GLN B C 1
ATOM 3056 O O . GLN B 1 179 ? 15.594 -18.469 -2.322 1 97.5 179 GLN B O 1
ATOM 3061 N N . GLY B 1 180 ? 15.117 -16.703 -3.604 1 98 180 GLY B N 1
ATOM 3062 C CA . GLY B 1 180 ? 13.898 -16.406 -2.865 1 98 180 GLY B CA 1
ATOM 3063 C C . GLY B 1 180 ? 12.828 -17.469 -3.023 1 98 180 GLY B C 1
ATOM 3064 O O . GLY B 1 180 ? 12.18 -17.859 -2.049 1 98 180 GLY B O 1
ATOM 3065 N N . LEU B 1 181 ? 12.703 -17.922 -4.285 1 98.12 181 LEU B N 1
ATOM 3066 C CA . LEU B 1 181 ? 11.75 -19 -4.523 1 98.12 181 LEU B CA 1
ATOM 3067 C C . LEU B 1 181 ? 12.18 -20.281 -3.807 1 98.12 181 LEU B C 1
ATOM 3069 O O . LEU B 1 181 ? 11.344 -20.969 -3.217 1 98.12 181 LEU B O 1
ATOM 3073 N N . LEU B 1 182 ? 13.406 -20.516 -3.846 1 97.75 182 LEU B N 1
ATOM 3074 C CA . LEU B 1 182 ? 13.953 -21.672 -3.139 1 97.75 182 LEU B CA 1
ATOM 3075 C C . LEU B 1 182 ? 13.719 -21.547 -1.636 1 97.75 182 LEU B C 1
ATOM 3077 O O . LEU B 1 182 ? 13.359 -22.531 -0.979 1 97.75 182 LEU B O 1
ATOM 3081 N N . HIS B 1 183 ? 13.977 -20.422 -1.124 1 97.44 183 HIS B N 1
ATOM 3082 C CA . HIS B 1 183 ? 13.734 -20.141 0.287 1 97.44 183 HIS B CA 1
ATOM 3083 C C . HIS B 1 183 ? 12.289 -20.438 0.667 1 97.44 183 HIS B C 1
ATOM 3085 O O . HIS B 1 183 ? 12.031 -21.094 1.68 1 97.44 183 HIS B O 1
ATOM 3091 N N . GLN B 1 184 ? 11.367 -19.953 -0.13 1 97.38 184 GLN B N 1
ATOM 3092 C CA . GLN B 1 184 ? 9.953 -20.188 0.131 1 97.38 184 GLN B CA 1
ATOM 3093 C C . GLN B 1 184 ? 9.609 -21.672 0.055 1 97.38 184 GLN B C 1
ATOM 3095 O O . GLN B 1 184 ? 8.859 -22.188 0.887 1 97.38 184 GLN B O 1
ATOM 3100 N N . PHE B 1 185 ? 10.117 -22.359 -0.938 1 98 185 PHE B N 1
ATOM 3101 C CA . PHE B 1 185 ? 9.906 -23.781 -1.098 1 98 185 PHE B CA 1
ATOM 3102 C C . PHE B 1 185 ? 10.383 -24.547 0.134 1 98 185 PHE B C 1
ATOM 3104 O O . PHE B 1 185 ? 9.672 -25.422 0.641 1 98 185 PHE B O 1
ATOM 3111 N N . ASN B 1 186 ? 11.5 -24.172 0.626 1 97.75 186 ASN B N 1
ATOM 3112 C CA . ASN B 1 186 ? 12.055 -24.844 1.792 1 97.75 186 ASN B CA 1
ATOM 3113 C C . ASN B 1 186 ? 11.219 -24.594 3.043 1 97.75 186 ASN B C 1
ATOM 3115 O O . ASN B 1 186 ? 11.141 -25.453 3.924 1 97.75 186 ASN B O 1
ATOM 3119 N N . HIS B 1 187 ? 10.578 -23.484 3.139 1 95.56 187 HIS B N 1
ATOM 3120 C CA . HIS B 1 187 ? 9.781 -23.125 4.305 1 95.56 187 HIS B CA 1
ATOM 3121 C C . HIS B 1 187 ? 8.383 -23.703 4.23 1 95.56 187 HIS B C 1
ATOM 3123 O O . HIS B 1 187 ? 7.727 -23.891 5.262 1 95.56 187 HIS B O 1
ATOM 3129 N N . ALA B 1 188 ? 7.906 -23.938 3.023 1 96.94 188 ALA B N 1
ATOM 3130 C CA . ALA B 1 188 ? 6.547 -24.438 2.859 1 96.94 188 ALA B CA 1
ATOM 3131 C C . ALA B 1 188 ? 6.488 -25.516 1.777 1 96.94 188 ALA B C 1
ATOM 3133 O O . ALA B 1 188 ? 5.707 -25.406 0.829 1 96.94 188 ALA B O 1
ATOM 3134 N N . PRO B 1 189 ? 7.145 -26.609 2.012 1 94.75 189 PRO B N 1
ATOM 3135 C CA . PRO B 1 189 ? 7.27 -27.625 0.964 1 94.75 189 PRO B CA 1
ATOM 3136 C C . PRO B 1 189 ? 5.957 -28.344 0.684 1 94.75 189 PRO B C 1
ATOM 3138 O O . PRO B 1 189 ? 5.801 -28.969 -0.37 1 94.75 189 PRO B O 1
ATOM 3141 N N . THR B 1 190 ? 5.047 -28.312 1.598 1 95.88 190 THR B N 1
ATOM 3142 C CA . THR B 1 190 ? 3.758 -28.953 1.375 1 95.88 190 THR B CA 1
ATOM 3143 C C . THR B 1 190 ? 2.85 -28.078 0.523 1 95.88 190 THR B C 1
ATOM 3145 O O . THR B 1 190 ? 2.08 -28.578 -0.298 1 95.88 190 THR B O 1
ATOM 3148 N N . ARG B 1 191 ? 2.938 -26.781 0.613 1 97.5 191 ARG B N 1
ATOM 3149 C CA . ARG B 1 191 ? 2.109 -25.844 -0.146 1 97.5 191 ARG B CA 1
ATOM 3150 C C . ARG B 1 191 ? 2.729 -25.547 -1.508 1 97.5 191 ARG B C 1
ATOM 3152 O O . ARG B 1 191 ? 2.018 -25.438 -2.508 1 97.5 191 ARG B O 1
ATOM 3159 N N . ILE B 1 192 ? 4.059 -25.438 -1.467 1 98.56 192 ILE B N 1
ATOM 3160 C CA . ILE B 1 192 ? 4.777 -25.125 -2.699 1 98.56 192 ILE B CA 1
ATOM 3161 C C . ILE B 1 192 ? 5.336 -26.406 -3.307 1 98.56 192 ILE B C 1
ATOM 3163 O O . ILE B 1 192 ? 6.148 -27.094 -2.686 1 98.56 192 ILE B O 1
ATOM 3167 N N . ARG B 1 193 ? 4.887 -26.688 -4.523 1 98.38 193 ARG B N 1
ATOM 3168 C CA . ARG B 1 193 ? 5.34 -27.859 -5.266 1 98.38 193 ARG B CA 1
ATOM 3169 C C . ARG B 1 193 ? 6.316 -27.469 -6.367 1 98.38 193 ARG B C 1
ATOM 3171 O O . ARG B 1 193 ? 5.98 -26.672 -7.246 1 98.38 193 ARG B O 1
ATOM 3178 N N . ARG B 1 194 ? 7.508 -28.016 -6.277 1 98.31 194 ARG B N 1
ATOM 3179 C CA . ARG B 1 194 ? 8.531 -27.75 -7.281 1 98.31 194 ARG B CA 1
ATOM 3180 C C . ARG B 1 194 ? 8.305 -28.594 -8.531 1 98.31 194 ARG B C 1
ATOM 3182 O O . ARG B 1 194 ? 8.227 -29.828 -8.445 1 98.31 194 ARG B O 1
ATOM 3189 N N . ILE B 1 195 ? 8.156 -27.984 -9.672 1 98.44 195 ILE B N 1
ATOM 3190 C CA . ILE B 1 195 ? 7.906 -28.656 -10.945 1 98.44 195 ILE B CA 1
ATOM 3191 C C . ILE B 1 195 ? 9.109 -28.469 -11.867 1 98.44 195 ILE B C 1
ATOM 3193 O O . ILE B 1 195 ? 9.461 -27.328 -12.211 1 98.44 195 ILE B O 1
ATOM 3197 N N . ASP B 1 196 ? 9.742 -29.531 -12.273 1 97.75 196 ASP B N 1
ATOM 3198 C CA . ASP B 1 196 ? 10.789 -29.453 -13.289 1 97.75 196 ASP B CA 1
ATOM 3199 C C . ASP B 1 196 ? 10.227 -28.938 -14.609 1 97.75 196 ASP B C 1
ATOM 3201 O O . ASP B 1 196 ? 9.414 -29.609 -15.25 1 97.75 196 ASP B O 1
ATOM 3205 N N . ALA B 1 197 ? 10.672 -27.781 -15.047 1 96.62 197 ALA B N 1
ATOM 3206 C CA . ALA B 1 197 ? 10.102 -27.125 -16.219 1 96.62 197 ALA B CA 1
ATOM 3207 C C . ALA B 1 197 ? 10.781 -27.609 -17.5 1 96.62 197 ALA B C 1
ATOM 3209 O O . ALA B 1 197 ? 10.477 -27.125 -18.594 1 96.62 197 ALA B O 1
ATOM 3210 N N . ILE B 1 198 ? 11.688 -28.531 -17.359 1 94.06 198 ILE B N 1
ATOM 3211 C CA . ILE B 1 198 ? 12.352 -29.078 -18.531 1 94.06 198 ILE B CA 1
ATOM 3212 C C . ILE B 1 198 ? 11.484 -30.172 -19.156 1 94.06 198 ILE B C 1
ATOM 3214 O O . ILE B 1 198 ? 10.875 -30.969 -18.438 1 94.06 198 ILE B O 1
ATOM 3218 N N . GLY B 1 199 ? 11.477 -30.266 -20.453 1 92.62 199 GLY B N 1
ATOM 3219 C CA . GLY B 1 199 ? 10.727 -31.281 -21.156 1 92.62 199 GLY B CA 1
ATOM 3220 C C . GLY B 1 199 ? 9.656 -30.719 -22.078 1 92.62 199 GLY B C 1
ATOM 3221 O O . GLY B 1 199 ? 9.516 -29.5 -22.188 1 92.62 199 GLY B O 1
ATOM 3222 N N . GLU B 1 200 ? 8.922 -31.578 -22.688 1 95.44 200 GLU B N 1
ATOM 3223 C CA . GLU B 1 200 ? 7.84 -31.156 -23.562 1 95.44 200 GLU B CA 1
ATOM 3224 C C . GLU B 1 200 ? 6.66 -30.609 -22.766 1 95.44 200 GLU B C 1
ATOM 3226 O O . GLU B 1 200 ? 6.477 -30.969 -21.594 1 95.44 200 GLU B O 1
ATOM 3231 N N . THR B 1 201 ? 5.871 -29.766 -23.406 1 95.81 201 THR B N 1
ATOM 3232 C CA . THR B 1 201 ? 4.73 -29.094 -22.781 1 95.81 201 THR B CA 1
ATOM 3233 C C . THR B 1 201 ? 3.816 -30.109 -22.094 1 95.81 201 THR B C 1
ATOM 3235 O O . THR B 1 201 ? 3.391 -29.906 -20.953 1 95.81 201 THR B O 1
ATOM 3238 N N . ASP B 1 202 ? 3.611 -31.25 -22.766 1 96.62 202 ASP B N 1
ATOM 3239 C CA . ASP B 1 202 ? 2.697 -32.25 -22.219 1 96.62 202 ASP B CA 1
ATOM 3240 C C . ASP B 1 202 ? 3.281 -32.906 -20.984 1 96.62 202 ASP B C 1
ATOM 3242 O O . ASP B 1 202 ? 2.543 -33.312 -20.062 1 96.62 202 ASP B O 1
ATOM 3246 N N . GLU B 1 203 ? 4.547 -33.094 -20.984 1 97.5 203 GLU B N 1
ATOM 3247 C CA . GLU B 1 203 ? 5.215 -33.688 -19.828 1 97.5 203 GLU B CA 1
ATOM 3248 C C . GLU B 1 203 ? 5.125 -32.781 -18.609 1 97.5 203 GLU B C 1
ATOM 3250 O O . GLU B 1 203 ? 4.836 -33.25 -17.5 1 97.5 203 GLU B O 1
ATOM 3255 N N . VAL B 1 204 ? 5.391 -31.531 -18.828 1 97.75 204 VAL B N 1
ATOM 3256 C CA . VAL B 1 204 ? 5.324 -30.562 -17.75 1 97.75 204 VAL B CA 1
ATOM 3257 C C . VAL B 1 204 ? 3.893 -30.453 -17.234 1 97.75 204 VAL B C 1
ATOM 3259 O O . VAL B 1 204 ? 3.664 -30.406 -16.016 1 97.75 204 VAL B O 1
ATOM 3262 N N . LEU B 1 205 ? 2.9 -30.469 -18.141 1 97.94 205 LEU B N 1
ATOM 3263 C CA . LEU B 1 205 ? 1.493 -30.422 -17.766 1 97.94 205 LEU B CA 1
ATOM 3264 C C . LEU B 1 205 ? 1.124 -31.625 -16.891 1 97.94 205 LEU B C 1
ATOM 3266 O O . LEU B 1 205 ? 0.403 -31.484 -15.906 1 97.94 205 LEU B O 1
ATOM 3270 N N . ALA B 1 206 ? 1.617 -32.812 -17.266 1 97.94 206 ALA B N 1
ATOM 3271 C CA . ALA B 1 206 ? 1.344 -34 -16.5 1 97.94 206 ALA B CA 1
ATOM 3272 C C . ALA B 1 206 ? 1.885 -33.875 -15.078 1 97.94 206 ALA B C 1
ATOM 3274 O O . ALA B 1 206 ? 1.245 -34.312 -14.117 1 97.94 206 ALA B O 1
ATOM 3275 N N . ARG B 1 207 ? 3.082 -33.312 -14.938 1 98.19 207 ARG B N 1
ATOM 3276 C CA . ARG B 1 207 ? 3.662 -33.062 -13.617 1 98.19 207 ARG B CA 1
ATOM 3277 C C . ARG B 1 207 ? 2.789 -32.125 -12.797 1 98.19 207 ARG B C 1
ATOM 3279 O O . ARG B 1 207 ? 2.596 -32.344 -11.594 1 98.19 207 ARG B O 1
ATOM 3286 N N . ILE B 1 208 ? 2.283 -31.094 -13.43 1 98.31 208 ILE B N 1
ATOM 3287 C CA . ILE B 1 208 ? 1.437 -30.094 -12.789 1 98.31 208 ILE B CA 1
ATOM 3288 C C . ILE B 1 208 ? 0.148 -30.75 -12.289 1 98.31 208 ILE B C 1
ATOM 3290 O O . ILE B 1 208 ? -0.236 -30.578 -11.133 1 98.31 208 ILE B O 1
ATOM 3294 N N . ILE B 1 209 ? -0.5 -31.516 -13.172 1 97.81 209 ILE B N 1
ATOM 3295 C CA . ILE B 1 209 ? -1.749 -32.188 -12.836 1 97.81 209 ILE B CA 1
ATOM 3296 C C . ILE B 1 209 ? -1.52 -33.156 -11.664 1 97.81 209 ILE B C 1
ATOM 3298 O O . ILE B 1 209 ? -2.318 -33.188 -10.727 1 97.81 209 ILE B O 1
ATOM 3302 N N . GLY B 1 210 ? -0.442 -33.906 -11.734 1 97 210 GLY B N 1
ATOM 3303 C CA . GLY B 1 210 ? -0.083 -34.812 -10.656 1 97 210 GLY B CA 1
ATOM 3304 C C . GLY B 1 210 ? 0.128 -34.094 -9.328 1 97 210 GLY B C 1
ATOM 3305 O O . GLY B 1 210 ? -0.268 -34.594 -8.281 1 97 210 GLY B O 1
ATOM 3306 N N . ALA B 1 211 ? 0.741 -32.938 -9.344 1 96.94 211 ALA B N 1
ATOM 3307 C CA . ALA B 1 211 ? 1.047 -32.188 -8.133 1 96.94 211 ALA B CA 1
ATOM 3308 C C . ALA B 1 211 ? -0.225 -31.641 -7.492 1 96.94 211 ALA B C 1
ATOM 3310 O O . ALA B 1 211 ? -0.31 -31.531 -6.266 1 96.94 211 ALA B O 1
ATOM 3311 N N . VAL B 1 212 ? -1.226 -31.219 -8.25 1 95.81 212 VAL B N 1
ATOM 3312 C CA . VAL B 1 212 ? -2.469 -30.641 -7.746 1 95.81 212 VAL B CA 1
ATOM 3313 C C . VAL B 1 212 ? -3.406 -31.766 -7.289 1 95.81 212 VAL B C 1
ATOM 3315 O O . VAL B 1 212 ? -4.234 -31.562 -6.398 1 95.81 212 VAL B O 1
ATOM 3318 N N . GLY B 1 213 ? -3.287 -32.938 -7.832 1 89.06 213 GLY B N 1
ATOM 3319 C CA . GLY B 1 213 ? -4.133 -34.062 -7.488 1 89.06 213 GLY B CA 1
ATOM 3320 C C . GLY B 1 213 ? -5.492 -34 -8.156 1 89.06 213 GLY B C 1
ATOM 3321 O O . GLY B 1 213 ? -6.508 -34.312 -7.531 1 89.06 213 GLY B O 1
ATOM 3322 N N . VAL B 1 214 ? -5.637 -33.656 -9.266 1 80.06 214 VAL B N 1
ATOM 3323 C CA . VAL B 1 214 ? -6.871 -33.656 -10.039 1 80.06 214 VAL B CA 1
ATOM 3324 C C . VAL B 1 214 ? -6.707 -34.531 -11.273 1 80.06 214 VAL B C 1
ATOM 3326 O O . VAL B 1 214 ? -5.594 -34.75 -11.758 1 80.06 214 VAL B O 1
#

Solvent-accessible surface area (backbone atoms only — not comparable to full-atom values): 22706 Å² total; per-residue (Å²): 134,82,74,69,74,68,70,77,82,64,83,49,46,36,33,27,39,42,59,67,61,49,36,48,62,69,62,47,50,52,53,50,52,51,48,35,52,74,71,69,46,58,65,44,80,47,36,51,75,15,58,29,77,67,4,41,58,44,32,51,58,70,40,36,68,87,59,85,68,53,70,66,21,50,53,30,44,53,50,17,14,46,29,34,14,40,69,68,37,51,52,55,36,42,72,71,51,20,22,36,43,24,44,34,56,72,64,47,46,45,6,44,58,15,10,33,72,4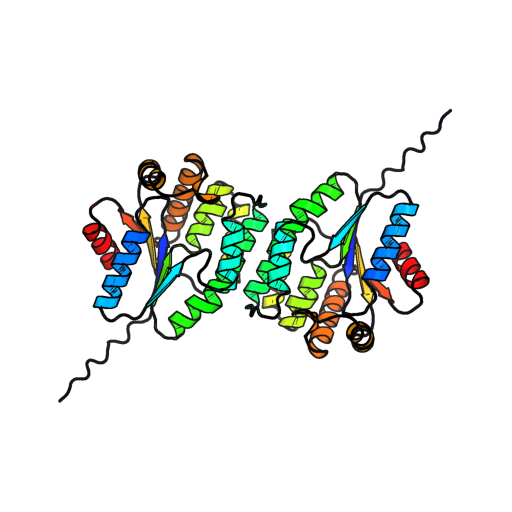4,70,57,33,67,69,52,40,47,53,52,51,53,48,44,73,74,60,48,95,70,75,58,64,33,31,42,31,34,45,60,60,60,70,62,10,44,60,57,42,66,74,54,78,89,67,44,42,73,69,64,52,54,70,71,39,50,51,31,21,50,50,22,46,50,51,50,32,72,75,35,54,87,38,31,43,81,36,66,45,70,74,54,73,67,56,37,44,51,53,51,37,61,71,73,67,109,133,82,75,68,74,68,70,78,81,65,81,48,46,36,36,26,38,42,60,67,61,48,36,48,62,68,62,46,50,53,53,49,52,53,48,36,52,75,71,70,47,57,64,46,82,45,36,51,77,16,59,30,78,67,4,41,56,46,30,52,59,69,41,35,66,84,58,84,67,54,70,67,21,49,54,30,43,52,51,18,12,46,29,34,13,39,66,68,36,50,52,54,38,41,74,71,51,21,23,36,42,24,43,34,56,70,65,48,47,46,6,43,58,15,10,34,72,45,71,56,34,66,71,52,41,47,55,51,51,52,48,4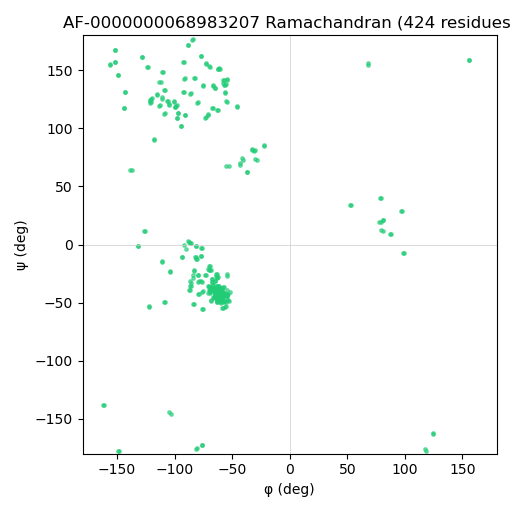3,74,75,61,49,95,71,75,58,65,33,32,41,31,32,45,60,60,60,69,62,10,43,60,56,42,68,74,54,78,87,69,44,43,73,68,65,53,53,70,70,39,50,51,30,22,49,50,24,46,50,51,49,34,71,74,34,54,88,38,31,43,82,37,66,43,69,72,54,71,68,58,37,43,50,52,52,37,62,71,72,66,108

InterPro domains:
  IPR018094 Thymidylate kinase [MF_00165] (13-212)
  IPR018094 Thymidylate kinase [TIGR00041] (13-208)
  IPR018095 Thymidylate kinase, conserved site [PS01331] (101-113)
  IPR027417 P-loop containing nucleoside triphosphate hydrolase [G3DSA:3.40.50.300] (8-213)
  IPR027417 P-loop containing nucleoside triphosphate hydrolase [SSF52540] (11-205)
  IPR039430 Thymidylate kinase-like domain [PF02223] (17-208)

Secondary structure (DSSP, 8-state):
-------------EEEEE-STTS-HHHHHHHHHHHHHHTT--EEEEESS-SSHHHHHHHHHHH-TT----HHHHHHHHHHHHHHHIIIIIHHHHHTT-EEEEES-HHHHIIIIIIITTTT-HHHHHHHHHHHHHH-----SEEEEEE--HHHHHHHHHTSS---TTTTS-HHHHHHHHHHHHHHHHH-TTTEEEEE--S-HHHHHHHHHHHHT-/-------------EEEEE-STTS-HHHHHHHHHHHHHHTT--EEEEESS-SSHHHHHHHHHHH-TT----HHHHHHHHHHHHHHHIIIIIHHHHHTT-EEEEES-HHHHIIIIIIITTTT-HHHHHHHHHHHHHH-----SEEEEEE--HHHHHHHHTTSS---TTTTS-HHHHHHHHHHHHHHHHH-TTTEEEEE--S-HHHHHHHHHHHHT-

Foldseek 3Di:
DPPPPPPPLPQAFEEEEAEFAQLCRVLLLVLLVVVCVVSVAAADEEEPCPQADVSVVLVCQLQAQPDDDDLVRNLVSRLVSQLRNCVPPVVVCSVVSHYYYYYDDLLLCQLQSCFLVPNNDPVSVVVSVVSCVPRPPDDGQAYEYRDDDLVVNLVNRVPDDDGTNSNPDDSVSSVRSNVSSVVVCVVCVLRYPYFHSDDDSVVSNVSVCVSVVD/DPPPVPPPLPQAFEEEEAEFAQLCRVLLLVLLVVVCVVSVAAADEEEPCPQADVSVVLVCQLQAQPDDDDLVRNLVSRLVSQLRNCVPPVVVCSVVSHYYYYYDDLLLCCLQSCFLVPNNDPVSVVVSVVSCVPRPPDDGQAYEYRDDDLVVNLVNRVPDDDGTNSNPDDSVSSVRSNVSSVVVCVVCVLRYPYFHSDDDSVVSNVSVCVSVVD

Radius of gyration: 25.55 Å; Cα contacts (8 Å, |Δi|>4): 711; chains: 2; bounding box: 67×88×51 Å

Nearest PDB structures (foldseek):
  4edh-assembly1_B  TM=9.401E-01  e=1.030E-19  Pseudomonas aeruginosa PAO1
  3uxm-assembly5_B-2  TM=9.319E-01  e=6.400E-19  Pseudomonas aeruginosa PAO1
  3n2i-assembly1_B  TM=8.875E-01  e=2.518E-18  Vibrio cholerae O1 biovar El Tor str. N16961
  3uwk-assembly3_B-2  TM=9.306E-01  e=1.565E-17  Pseudomonas aeruginosa PAO1
  3uwo-assembly3_A  TM=9.342E-01  e=4.129E-17  Pseudomonas aeruginosa PAO1

pLDDT: mean 92.85, std 12.85, range [31.45, 98.88]